Protein AF-0000000082579183 (afdb_homodimer)

Foldseek 3Di:
DKDWKWFWWWAQAPQQKIKIWIDIDIDDAAAQQKFKFQFFKAWDDPVQCCRRQNQFDLVQWDWDDDPTIIIMTGRDPVRCVVVVVRHPHIFTTGFWFKGATCHHHNNQVVRHGFIKIFGDGRNLMRMDMGGPVGIGTADPPDDRNLRNPLPALLLVLVLVVVVCVVVVFQAEEEEPLLFLSNQLNLLVCVVVVGQYAYEYADPVSQVSSVVSPHDHYAHCPDPCRLVSLLVSCLVRVGQEYEYAAQADEVLQSNLLSNQVSQQVPDPDDDCQGHPDAHEYEYAHHNDVHHYDHPCSSNRDRYDYYYDDRPVSDVVSDDVSSVVSSVVSSVQSCHSNGDDAPEEEESSVCRPSVNVVVVNNVDGPHMYMYGNVPD/DKDWKWFWWWAQAPQQKIKIWIDIDIDDAAAQQKFKFQFFKAWDDPVQCCRRQNQFDLVQWDWDDDPTIIIMTGRDPVRCVVVVVRHPHIFTTGFWFKGATCHHHNNQVVRHGFIKIFGDGRNLMRMDMDGNVGIGTADPPDDRNLRNPLPALLLVLVLVVVVCVVVVFQAEEEEPLLFLSNQLNLLVCVVVVGQYAYEYADVVSQVSSVVSPHDHYAHCPDPCRLVSLLVSCLVRVGQEYEYAAQADEVLQSNLLSNQVSQQVPDPDDDCQGHPDAHEYEYAHHNPVHHYDHPCSSNRDRYDYYYDDRPVSDVVSDDVSSVVSSVVSSVQSCHSNGDDAPEEEESSVCRPSVNVVVVNNVDGPHMYMYGNVPD

Organism: NCBI:txid68569

Sequence (748 aa):
MTFAGRELHSKIAEDGTLSLSLLDVEIGEPADDEIVVRIEATPINPSDLGLLLGPADLATLRETGGDRPGLAFTVPGARLGSVRGRVGQSMPVGNEGAGIVVAAGKDAAALEGKRVGMVGGAMYADYRRIKARDVIPLPEGATSADGASMFVNPLTALGFVETARREGHAAIVHTAAASNLGQMLQKICLADGIPLVNIVRSDEQADILRAIGATYVLNSKDADFAARLTDAVAETGATIAFDAIGGGTLGSEIVQAMERAAVRRMSAYNRYGSEVFKQLYIYGALDLSPTTLNRLAFGFQWSVSGWLLFPFLRKAGAEAADRMRRRVADELTTTFASHYTRVIGLAEALDPEVLRSYERKATGEKFLIDPTRGMTFAGRELHSKIAEDGTLSLSLLDVEIGEPADDEIVVRIEATPINPSDLGLLLGPADLATLRETGGDRPGLAFTVPGARLGSVRGRVGQSMPVGNEGAGIVVAAGKDAAALEGKRVGMVGGAMYADYRRIKARDVIPLPEGATSADGASMFVNPLTALGFVETARREGHAAIVHTAAASNLGQMLQKICLADGIPLVNIVRSDEQADILRAIGATYVLNSKDADFAARLTDAVAETGATIAFDAIGGGTLGSEIVQAMERAAVRRMSAYNRYGSEVFKQLYIYGALDLSPTTLNRLAFGFQWSVSGWLLFPFLRKAGAEAADRMRRRVADELTTTFASHYTRVIGLAEALDPEVLRSYERKATGEKFLIDPTRG

Solvent-accessible surface area (backbone atoms only — not comparable to full-atom values): 37782 Å² total; per-residue (Å²): 115,72,49,74,36,44,32,35,29,24,27,30,40,89,88,28,40,32,37,38,39,72,40,85,44,76,40,68,70,47,51,50,57,14,24,29,26,42,32,46,15,18,44,64,49,77,75,34,43,54,65,55,54,51,72,42,37,73,89,51,57,41,75,38,77,71,95,62,65,21,31,33,28,40,32,47,76,89,50,40,73,83,48,54,69,38,49,69,38,78,38,62,32,28,52,27,14,7,19,34,24,76,40,45,8,79,76,29,48,87,48,47,70,36,47,30,18,38,50,78,48,41,33,44,20,32,54,42,75,42,52,51,87,43,46,44,76,51,58,89,88,60,50,36,68,55,28,12,56,52,50,65,47,46,48,39,35,51,44,51,55,51,49,34,54,76,71,71,42,66,14,37,34,33,39,62,25,53,26,74,42,28,48,31,34,52,45,50,25,62,76,68,71,34,49,54,40,32,30,30,78,40,68,71,41,40,50,58,40,43,74,71,63,53,82,42,71,42,40,68,77,45,91,57,31,68,62,52,49,19,51,52,25,49,74,52,52,27,34,33,32,45,30,37,36,51,21,42,49,59,70,31,54,51,49,30,21,34,33,52,31,48,45,70,70,49,92,65,68,50,98,58,45,48,87,62,64,33,39,38,30,32,61,38,61,76,32,83,52,49,26,37,29,59,53,89,54,39,37,35,32,37,36,40,25,40,44,53,59,65,70,44,41,65,71,63,28,68,68,54,46,50,54,52,50,49,51,40,63,76,30,31,84,60,61,45,49,74,73,66,72,42,79,39,22,59,71,49,58,55,32,69,69,52,39,56,54,65,70,61,63,46,79,73,58,30,45,29,32,23,37,75,40,124,114,73,49,75,37,44,34,36,29,26,28,31,39,87,89,28,40,33,37,38,38,70,39,84,43,76,41,68,69,46,52,49,56,16,24,28,26,43,33,47,15,18,44,64,50,79,74,37,43,55,64,56,52,50,74,42,38,73,89,50,56,40,76,37,76,71,98,62,63,23,31,32,27,40,32,47,76,92,49,41,73,84,47,53,69,40,49,69,38,78,37,62,31,27,51,27,14,7,19,36,23,77,41,46,8,79,75,30,47,87,47,47,71,35,48,31,20,38,51,81,47,41,32,46,21,33,54,41,76,43,53,52,87,43,47,44,77,52,58,89,88,59,49,37,67,55,26,12,56,55,51,66,46,46,48,40,34,51,45,50,55,52,49,34,54,77,72,70,41,66,13,37,35,33,39,63,24,53,26,74,44,29,46,30,34,51,45,50,25,61,77,68,71,35,50,54,41,32,29,29,77,40,68,72,41,43,50,57,40,44,74,73,64,54,83,42,71,43,39,67,76,45,92,58,31,68,63,52,48,20,51,51,26,50,72,52,51,26,34,34,32,45,28,37,37,50,20,43,49,60,69,32,53,51,50,30,21,35,32,52,31,48,46,71,70,51,92,65,67,48,98,57,44,47,88,62,65,33,39,40,30,32,60,39,61,76,33,82,53,48,25,38,29,59,53,89,55,39,39,36,32,38,36,41,27,41,44,53,60,64,69,45,41,66,70,62,29,69,68,52,46,50,53,52,51,49,50,41,63,76,30,31,84,60,59,45,49,75,72,64,72,40,76,40,22,58,72,49,59,57,32,68,70,52,40,56,54,66,70,61,63,47,80,74,56,30,45,28,34,23,37,76,40,122

Nearest PDB structures (foldseek):
  3iup-assembly1_B  TM=9.825E-01  e=1.081E-58  Cupriavidus pinatubonensis JMP134
  3pi7-assembly1_A-2  TM=7.941E-01  e=6.052E-28  Mesorhizobium loti
  5env-assembly1_A  TM=7.070E-01  e=2.171E-17  Saccharomyces cerevisiae S288C
  5yat-assembly1_B  TM=7.063E-01  e=7.174E-16  Komagataella phaffii GS115
  1jqb-assembly1_D  TM=6.756E-01  e=6.222E-14  Clostridium beijerinckii

Secondary structure (DSSP, 8-state):
--EEEEEEEEEE-TTSEEEEEEEEEEE----TTEEEEEEEEEEE-HHHHHHHTTT-EEEEEEEEPSSS-EEEEE--HHHHGGGGGGBT-EEE--SEEEEEEEEE-GGGGGGTT-EEEEESS--SBSEEEEEGGGEEEPPTT--HHHHTTSSHHHHHHHHHHHHHHHTT-S-EEESSTTSHHHHHHHHHHHHHT--EEEEESSHHHHHHHHHTT-SEEEETTSTTHHHHHHHHHHHHT--EEEES--SBSHHHHHHHHHHHHHHHT-SS--TT--S--EEEEE---SS-SPEEE-GGGS-SSEEEEE--HHHHHHHH-HHHHHHHHHHHHHTTTTTT----SEEE-TTGGG-HHHHHHHHT--TT--EEE-TT--/--EEEEEEEEEE-TTSEEEEEEEEEEE----TTEEEEEEEEEEE-HHHHHHHTTT-EEEEEEEEPSSS-EEEEE--GGGGGGGGGGBT-EEE--SEEEEEEEEE-GGGGGGTT-EEEEESS--SBSEEEEEGGGEEEPPTT--HHHHTTSSHHHHHHHHHHHHHHHTT-S-EEESSTTSHHHHHHHHHHHHHT--EEEEESSHHHHHHHHHTT-SEEEETTSTTHHHHHHHHHHHHT--EEEES--SBSHHHHHHHHHHHHHHHT-SS--TT--S--EEEEE---SS-SPEEE-GGGS-SSEEEEE--HHHHHHHH-HHHHHHHHHHHHHTTTTTT----SEEE-TTGGG-HHHHHHHHT--TT--EEE-TT--

Radius of gyration: 30.26 Å; Cα contacts (8 Å, |Δi|>4): 1734; chains: 2; bounding box: 53×96×74 Å

pLDDT: mean 96.41, std 4.03, range [67.31, 99.0]

InterPro domains:
  IPR011032 GroES-like superfamily [SSF50129] (19-182)
  IPR013149 Alcohol dehydrogenase-like, C-terminal [PF00107] (181-255)
  IPR020843 Enoylreductase domain [SM00829] (16-369)
  IPR036291 NAD(P)-binding domain superfamily [SSF51735] (144-252)

Structure (mmCIF, N/CA/C/O backbone):
data_AF-0000000082579183-model_v1
#
loop_
_entity.id
_entity.type
_entity.pdbx_description
1 polymer 'NADPH:quinone reductase-like Zn-dependent oxidoreductase'
#
loop_
_atom_site.group_PDB
_atom_site.id
_atom_site.type_symbol
_atom_site.label_atom_id
_atom_site.label_alt_id
_atom_site.label_comp_id
_atom_site.label_asym_id
_atom_site.label_entity_id
_atom_site.label_seq_id
_atom_site.pdbx_PDB_ins_code
_atom_site.Cartn_x
_atom_site.Cartn_y
_atom_site.Cartn_z
_atom_site.occupancy
_atom_site.B_iso_or_equiv
_atom_site.auth_seq_id
_atom_site.auth_comp_id
_atom_site.auth_asym_id
_atom_site.auth_atom_id
_atom_site.pdbx_PDB_model_num
ATOM 1 N N . MET A 1 1 ? 14.359 48.594 8.328 1 78.69 1 MET A N 1
ATOM 2 C CA . MET A 1 1 ? 13.414 48.375 9.414 1 78.69 1 MET A CA 1
ATOM 3 C C . MET A 1 1 ? 13.445 46.938 9.883 1 78.69 1 MET A C 1
ATOM 5 O O . MET A 1 1 ? 13.57 46.031 9.062 1 78.69 1 MET A O 1
ATOM 9 N N . THR A 1 2 ? 13.594 46.688 11.156 1 91.5 2 THR A N 1
ATOM 10 C CA . THR A 1 2 ? 13.648 45.375 11.766 1 91.5 2 THR A CA 1
ATOM 11 C C . THR A 1 2 ? 12.422 45.125 12.633 1 91.5 2 THR A C 1
ATOM 13 O O . THR A 1 2 ? 11.891 46.031 13.242 1 91.5 2 THR A O 1
ATOM 16 N N . PHE A 1 3 ? 11.898 43.906 12.508 1 95.75 3 PHE A N 1
ATOM 17 C CA . PHE A 1 3 ? 10.766 43.5 13.32 1 95.75 3 PHE A CA 1
ATOM 18 C C . PHE A 1 3 ? 11.211 42.562 14.422 1 95.75 3 PHE A C 1
ATOM 20 O O . PHE A 1 3 ? 11.633 41.438 14.148 1 95.75 3 PHE A O 1
ATOM 27 N N . ALA A 1 4 ? 11.148 43.062 15.656 1 96.62 4 ALA A N 1
ATOM 28 C CA . ALA A 1 4 ? 11.508 42.25 16.812 1 96.62 4 ALA A CA 1
ATOM 29 C C . ALA A 1 4 ? 10.281 41.531 17.391 1 96.62 4 ALA A C 1
ATOM 31 O O . ALA A 1 4 ? 9.203 42.125 17.469 1 96.62 4 ALA A O 1
ATOM 32 N N . GLY A 1 5 ? 10.406 40.25 17.641 1 96.19 5 GLY A N 1
ATOM 33 C CA . GLY A 1 5 ? 9.297 39.531 18.219 1 96.19 5 GLY A CA 1
ATOM 34 C C . GLY A 1 5 ? 9.703 38.156 18.734 1 96.19 5 GLY A C 1
ATOM 35 O O . GLY A 1 5 ? 10.891 37.844 18.844 1 96.19 5 GLY A O 1
ATOM 36 N N . ARG A 1 6 ? 8.672 37.406 19.188 1 97.06 6 ARG A N 1
ATOM 37 C CA . ARG A 1 6 ? 8.859 36.094 19.766 1 97.06 6 ARG A CA 1
ATOM 38 C C . ARG A 1 6 ? 8.578 35 18.734 1 97.06 6 ARG A C 1
ATOM 40 O O . ARG A 1 6 ? 7.754 35.188 17.844 1 97.06 6 ARG A O 1
ATOM 47 N N . GLU A 1 7 ? 9.297 33.969 18.922 1 97.75 7 GLU A N 1
ATOM 48 C CA . GLU A 1 7 ? 9.07 32.75 18.156 1 97.75 7 GLU A CA 1
ATOM 49 C C . GLU A 1 7 ? 9.172 31.516 19.047 1 97.75 7 GLU A C 1
ATOM 51 O O . GLU A 1 7 ? 10.07 31.422 19.891 1 97.75 7 GLU A O 1
ATOM 56 N N . LEU A 1 8 ? 8.203 30.578 18.906 1 98.06 8 LEU A N 1
ATOM 57 C CA . LEU A 1 8 ? 8.25 29.328 19.641 1 98.06 8 LEU A CA 1
ATOM 58 C C . LEU A 1 8 ? 9.148 28.312 18.938 1 98.06 8 LEU A C 1
ATOM 60 O O . LEU A 1 8 ? 8.984 28.062 17.75 1 98.06 8 LEU A O 1
ATOM 64 N N . HIS A 1 9 ? 10.078 27.766 19.719 1 98 9 HIS A N 1
ATOM 65 C CA . HIS A 1 9 ? 11.031 26.812 19.172 1 98 9 HIS A CA 1
ATOM 66 C C . HIS A 1 9 ? 10.984 25.484 19.922 1 98 9 HIS A C 1
ATOM 68 O O . HIS A 1 9 ? 10.703 25.453 21.125 1 98 9 HIS A O 1
ATOM 74 N N . SER A 1 10 ? 11.18 24.422 19.25 1 98.31 10 SER A N 1
ATOM 75 C CA . SER A 1 10 ? 11.414 23.078 19.75 1 98.31 10 SER A CA 1
ATOM 76 C C . SER A 1 10 ? 12.844 22.625 19.5 1 98.31 10 SER A C 1
ATOM 78 O O . SER A 1 10 ? 13.336 22.703 18.375 1 98.31 10 SER A O 1
ATOM 80 N N . LYS A 1 11 ? 13.523 22.234 20.531 1 97.75 11 LYS A N 1
ATOM 81 C CA . LYS A 1 11 ? 14.914 21.781 20.406 1 97.75 11 LYS A CA 1
ATOM 82 C C . LYS A 1 11 ? 15.125 20.469 21.125 1 97.75 11 LYS A C 1
ATOM 84 O O . LYS A 1 11 ? 14.641 20.281 22.25 1 97.75 11 LYS A O 1
ATOM 89 N N . ILE A 1 12 ? 15.742 19.547 20.422 1 97.62 12 ILE A N 1
ATOM 90 C CA . ILE A 1 12 ? 16.172 18.297 21.062 1 97.62 12 ILE A CA 1
ATOM 91 C C . ILE A 1 12 ? 17.688 18.328 21.266 1 97.62 12 ILE A C 1
ATOM 93 O O . ILE A 1 12 ? 18.453 18.484 20.312 1 97.62 12 ILE A O 1
ATOM 97 N N . ALA A 1 13 ? 18.047 18.234 22.516 1 97.12 13 ALA A N 1
ATOM 98 C CA . ALA A 1 13 ? 19.469 18.234 22.859 1 97.12 13 ALA A CA 1
ATOM 99 C C . ALA A 1 13 ? 20.078 16.844 22.672 1 97.12 13 ALA A C 1
ATOM 101 O O . ALA A 1 13 ? 19.359 15.867 22.453 1 97.12 13 ALA A O 1
ATOM 102 N N . GLU A 1 14 ? 21.391 16.75 22.734 1 95.75 14 GLU A N 1
ATOM 103 C CA . GLU A 1 14 ? 22.125 15.508 22.516 1 95.75 14 GLU A CA 1
ATOM 104 C C . GLU A 1 14 ? 21.734 14.461 23.562 1 95.75 14 GLU A C 1
ATOM 106 O O . GLU A 1 14 ? 21.719 13.266 23.266 1 95.75 14 GLU A O 1
ATOM 111 N N . ASP A 1 15 ? 21.391 14.93 24.719 1 95.62 15 ASP A N 1
ATOM 112 C CA . ASP A 1 15 ? 21.078 13.992 25.797 1 95.62 15 ASP A CA 1
ATOM 113 C C . ASP A 1 15 ? 19.625 13.531 25.719 1 95.62 15 ASP A C 1
ATOM 115 O O . ASP A 1 15 ? 19.156 12.836 26.625 1 95.62 15 ASP A O 1
ATOM 119 N N . GLY A 1 16 ? 18.891 14 24.719 1 96.62 16 GLY A N 1
ATOM 120 C CA . GLY A 1 16 ? 17.516 13.547 24.5 1 96.62 16 GLY A CA 1
ATOM 121 C C . GLY A 1 16 ? 16.484 14.453 25.141 1 96.62 16 GLY A C 1
ATOM 122 O O . GLY A 1 16 ? 15.281 14.188 25.062 1 96.62 16 GLY A O 1
ATOM 123 N N . THR A 1 17 ? 16.984 15.547 25.719 1 97.44 17 THR A N 1
ATOM 124 C CA . THR A 1 17 ? 16.047 16.5 26.297 1 97.44 17 THR A CA 1
ATOM 125 C C . THR A 1 17 ? 15.406 17.359 25.203 1 97.44 17 THR A C 1
ATOM 127 O O . THR A 1 17 ? 16.109 18.016 24.438 1 97.44 17 THR A O 1
ATOM 130 N N . LEU A 1 18 ? 14.117 17.281 25.094 1 98.19 18 LEU A N 1
ATOM 131 C CA . LEU A 1 18 ? 13.375 18.203 24.25 1 98.19 18 LEU A CA 1
ATOM 132 C C . LEU A 1 18 ? 12.945 19.438 25.031 1 98.19 18 LEU A C 1
ATOM 134 O O . LEU A 1 18 ? 12.375 19.328 26.109 1 98.19 18 LEU A O 1
ATOM 138 N N . SER A 1 19 ? 13.242 20.594 24.516 1 97.44 19 SER A N 1
ATOM 139 C CA . SER A 1 19 ? 12.859 21.828 25.172 1 97.44 19 SER A CA 1
ATOM 140 C C . SER A 1 19 ? 12 22.703 24.266 1 97.44 19 SER A C 1
ATOM 142 O O . SER A 1 19 ? 12.258 22.781 23.062 1 97.44 19 SER A O 1
ATOM 144 N N . LEU A 1 20 ? 10.969 23.219 24.797 1 98.19 20 LEU A N 1
ATOM 145 C CA . LEU A 1 20 ? 10.148 24.25 24.156 1 98.19 20 LEU A CA 1
ATOM 146 C C . LEU A 1 20 ? 10.391 25.609 24.812 1 98.19 20 LEU A C 1
ATOM 148 O O . LEU A 1 20 ? 10.375 25.734 26.031 1 98.19 20 LEU A O 1
ATOM 152 N N . SER A 1 21 ? 10.656 26.578 24 1 96.75 21 SER A N 1
ATOM 153 C CA . SER A 1 21 ? 10.922 27.906 24.547 1 96.75 21 SER A CA 1
ATOM 154 C C . SER A 1 21 ? 10.5 29 23.562 1 96.75 21 SER A C 1
ATOM 156 O O . SER A 1 21 ? 10.391 28.75 22.359 1 96.75 21 SER A O 1
ATOM 158 N N . LEU A 1 22 ? 10.188 30.141 24.078 1 96.38 22 LEU A N 1
ATOM 159 C CA . LEU A 1 22 ? 9.992 31.359 23.281 1 96.38 22 LEU A CA 1
ATOM 160 C C . LEU A 1 22 ? 11.305 32.125 23.141 1 96.38 22 LEU A C 1
ATOM 162 O O . LEU A 1 22 ? 11.906 32.531 24.141 1 96.38 22 LEU A O 1
ATOM 166 N N . LEU A 1 23 ? 11.703 32.312 21.891 1 96.19 23 LEU A N 1
ATOM 167 C CA . LEU A 1 23 ? 12.93 33.062 21.625 1 96.19 23 LEU A CA 1
ATOM 168 C C . LEU A 1 23 ? 12.617 34.438 21.078 1 96.19 23 LEU A C 1
ATOM 170 O O . LEU A 1 23 ? 11.641 34.625 20.359 1 96.19 23 LEU A O 1
ATOM 174 N N . ASP A 1 24 ? 13.5 35.375 21.5 1 96.25 24 ASP A N 1
ATOM 175 C CA . ASP A 1 24 ? 13.469 36.688 20.828 1 96.25 24 ASP A CA 1
ATOM 176 C C . ASP A 1 24 ? 14.195 36.625 19.484 1 96.25 24 ASP A C 1
ATOM 178 O O . ASP A 1 24 ? 15.336 36.188 19.406 1 96.25 24 ASP A O 1
ATOM 182 N N . VAL A 1 25 ? 13.445 37.094 18.531 1 96.62 25 VAL A N 1
ATOM 183 C CA . VAL A 1 25 ? 14.039 37.062 17.188 1 96.62 25 VAL A CA 1
ATOM 184 C C . VAL A 1 25 ? 13.867 38.406 16.531 1 96.62 25 VAL A C 1
ATOM 186 O O . VAL A 1 25 ? 13.023 39.219 16.938 1 96.62 25 VAL A O 1
ATOM 189 N N . GLU A 1 26 ? 14.797 38.656 15.547 1 97.12 26 GLU A N 1
ATOM 190 C CA . GLU A 1 26 ? 14.719 39.844 14.695 1 97.12 26 GLU A CA 1
ATOM 191 C C . GLU A 1 26 ? 14.547 39.438 13.227 1 97.12 26 GLU A C 1
ATOM 193 O O . GLU A 1 26 ? 15.32 38.656 12.703 1 97.12 26 GLU A O 1
ATOM 198 N N . ILE A 1 27 ? 13.523 40.031 12.68 1 96.5 27 ILE A N 1
ATOM 199 C CA . ILE A 1 27 ? 13.234 39.781 11.273 1 96.5 27 ILE A CA 1
ATOM 200 C C . ILE A 1 27 ? 13.562 41.031 10.453 1 96.5 27 ILE A C 1
ATOM 202 O O . ILE A 1 27 ? 13.078 42.125 10.742 1 96.5 27 ILE A O 1
ATOM 206 N N . GLY A 1 28 ? 14.391 40.812 9.43 1 95.31 28 GLY A N 1
ATOM 207 C CA . GLY A 1 28 ? 14.789 41.938 8.586 1 95.31 28 GLY A CA 1
ATOM 208 C C . GLY A 1 28 ? 13.766 42.25 7.52 1 95.31 28 GLY A C 1
ATOM 209 O O . GLY A 1 28 ? 12.68 41.688 7.484 1 95.31 28 GLY A O 1
ATOM 210 N N . GLU A 1 29 ? 14.117 43.219 6.723 1 95.81 29 GLU A N 1
ATOM 211 C CA . GLU A 1 29 ? 13.242 43.656 5.633 1 95.81 29 GLU A CA 1
ATOM 212 C C . GLU A 1 29 ? 13.031 42.5 4.629 1 95.81 29 GLU A C 1
ATOM 214 O O . GLU A 1 29 ? 13.945 41.719 4.363 1 95.81 29 GLU A O 1
ATOM 219 N N . PRO A 1 30 ? 11.797 42.5 4.09 1 97.88 30 PRO A N 1
ATOM 220 C CA . PRO A 1 30 ? 11.547 41.438 3.1 1 97.88 30 PRO A CA 1
ATOM 221 C C . PRO A 1 30 ? 12.289 41.688 1.786 1 97.88 30 PRO A C 1
ATOM 223 O O . PRO A 1 30 ? 12.484 42.812 1.384 1 97.88 30 PRO A O 1
ATOM 226 N N . ALA A 1 31 ? 12.68 40.594 1.129 1 98.06 31 ALA A N 1
ATOM 227 C CA . ALA A 1 31 ? 13.172 40.656 -0.242 1 98.06 31 ALA A CA 1
ATOM 228 C C . ALA A 1 31 ? 12.062 41.062 -1.207 1 98.06 31 ALA A C 1
ATOM 230 O O . ALA A 1 31 ? 10.922 41.25 -0.796 1 98.06 31 ALA A O 1
ATOM 231 N N . ASP A 1 32 ? 12.43 41.188 -2.488 1 98.31 32 ASP A N 1
ATOM 232 C CA . ASP A 1 32 ? 11.516 41.719 -3.5 1 98.31 32 ASP A CA 1
ATOM 233 C C . ASP A 1 32 ? 10.234 40.906 -3.562 1 98.31 32 ASP A C 1
ATOM 235 O O . ASP A 1 32 ? 9.141 41.438 -3.748 1 98.31 32 ASP A O 1
ATOM 239 N N . ASP A 1 33 ? 10.312 39.625 -3.396 1 98.38 33 ASP A N 1
ATOM 240 C CA . ASP A 1 33 ? 9.164 38.75 -3.559 1 98.38 33 ASP A CA 1
ATOM 241 C C . ASP A 1 33 ? 8.672 38.219 -2.207 1 98.38 33 ASP A C 1
ATOM 243 O O . ASP A 1 33 ? 7.977 37.219 -2.139 1 98.38 33 ASP A O 1
ATOM 247 N N . GLU A 1 34 ? 9.055 38.906 -1.111 1 98.62 34 GLU A N 1
ATOM 248 C CA . GLU A 1 34 ? 8.688 38.469 0.24 1 98.62 34 GLU A CA 1
ATOM 249 C C . GLU A 1 34 ? 7.824 39.531 0.922 1 98.62 34 GLU A C 1
ATOM 251 O O . GLU A 1 34 ? 7.73 40.688 0.447 1 98.62 34 GLU A O 1
ATOM 256 N N . ILE A 1 35 ? 7.18 39.156 1.982 1 98.69 35 ILE A N 1
ATOM 257 C CA . ILE A 1 35 ? 6.418 40.031 2.867 1 98.69 35 ILE A CA 1
ATOM 258 C C . ILE A 1 35 ? 6.73 39.688 4.324 1 98.69 35 ILE A C 1
ATOM 260 O O . ILE A 1 35 ? 7.266 38.625 4.613 1 98.69 35 ILE A O 1
ATOM 264 N N . VAL A 1 36 ? 6.488 40.625 5.207 1 98.75 36 VAL A N 1
ATOM 265 C CA . VAL A 1 36 ? 6.488 40.375 6.648 1 98.75 36 VAL A CA 1
ATOM 266 C C . VAL A 1 36 ? 5.066 40.531 7.195 1 98.75 36 VAL A C 1
ATOM 268 O O . VAL A 1 36 ? 4.395 41.531 6.949 1 98.75 36 VAL A O 1
ATOM 271 N N . VAL A 1 37 ? 4.641 39.531 7.852 1 98.81 37 VAL A N 1
ATOM 272 C CA . VAL A 1 37 ? 3.287 39.5 8.391 1 98.81 37 VAL A CA 1
ATOM 273 C C . VAL A 1 37 ? 3.338 39.562 9.922 1 98.81 37 VAL A C 1
ATOM 275 O O . VAL A 1 37 ? 4.117 38.844 10.547 1 98.81 37 VAL A O 1
ATOM 278 N N . ARG A 1 38 ? 2.631 40.5 10.531 1 98.62 38 ARG A N 1
ATOM 279 C CA . ARG A 1 38 ? 2.314 40.375 11.953 1 98.62 38 ARG A CA 1
ATOM 280 C C . ARG A 1 38 ? 1.233 39.344 12.195 1 98.62 38 ARG A C 1
ATOM 282 O O . ARG A 1 38 ? 0.072 39.531 11.836 1 98.62 38 ARG A O 1
ATOM 289 N N . ILE A 1 39 ? 1.628 38.219 12.781 1 98.81 39 ILE A N 1
ATOM 290 C CA . ILE A 1 39 ? 0.716 37.094 12.953 1 98.81 39 ILE A CA 1
ATOM 291 C C . ILE A 1 39 ? -0.336 37.438 14.008 1 98.81 39 ILE A C 1
ATOM 293 O O . ILE A 1 39 ? -0.004 37.938 15.094 1 98.81 39 ILE A O 1
ATOM 297 N N . GLU A 1 40 ? -1.559 37.188 13.633 1 98.75 40 GLU A N 1
ATOM 298 C CA . GLU A 1 40 ? -2.67 37.469 14.539 1 98.75 40 GLU A CA 1
ATOM 299 C C . GLU A 1 40 ? -3.363 36.156 14.969 1 98.75 40 GLU A C 1
ATOM 301 O O . GLU A 1 40 ? -4.074 36.156 15.977 1 98.75 40 GLU A O 1
ATOM 306 N N . ALA A 1 41 ? -3.172 35.156 14.211 1 98.75 41 ALA A N 1
ATOM 307 C CA . ALA A 1 41 ? -3.852 33.875 14.477 1 98.75 41 ALA A CA 1
ATOM 308 C C . ALA A 1 41 ? -3.109 32.719 13.836 1 98.75 41 ALA A C 1
ATOM 310 O O . ALA A 1 41 ? -2.748 32.781 12.656 1 98.75 41 ALA A O 1
ATOM 311 N N . THR A 1 42 ? -2.836 31.672 14.547 1 98.75 42 THR A N 1
ATOM 312 C CA . THR A 1 42 ? -2.238 30.438 14.047 1 98.75 42 THR A CA 1
ATOM 313 C C . THR A 1 42 ? -2.771 29.234 14.812 1 98.75 42 THR A C 1
ATOM 315 O O . THR A 1 42 ? -2.801 29.234 16.047 1 98.75 42 THR A O 1
ATOM 318 N N . PRO A 1 43 ? -3.254 28.219 14.078 1 98.31 43 PRO A N 1
ATOM 319 C CA . PRO A 1 43 ? -3.852 27.047 14.727 1 98.31 43 PRO A CA 1
ATOM 320 C C . PRO A 1 43 ? -2.807 26.078 15.258 1 98.31 43 PRO A C 1
ATOM 322 O O . PRO A 1 43 ? -1.633 26.156 14.891 1 98.31 43 PRO A O 1
ATOM 325 N N . ILE A 1 44 ? -3.209 25.25 16.188 1 97.25 44 ILE A N 1
ATOM 326 C CA . ILE A 1 44 ? -2.438 24.062 16.516 1 97.25 44 ILE A CA 1
ATOM 327 C C . ILE A 1 44 ? -3.068 22.828 15.867 1 97.25 44 ILE A C 1
ATOM 329 O O . ILE A 1 44 ? -4.109 22.344 16.312 1 97.25 44 ILE A O 1
ATOM 333 N N . ASN A 1 45 ? -2.479 22.391 14.766 1 94.19 45 ASN A N 1
ATOM 334 C CA . ASN A 1 45 ? -2.898 21.156 14.102 1 94.19 45 ASN A CA 1
ATOM 335 C C . ASN A 1 45 ? -2.182 19.938 14.664 1 94.19 45 ASN A C 1
ATOM 337 O O . ASN A 1 45 ? -1.076 20.062 15.195 1 94.19 45 ASN A O 1
ATOM 341 N N . PRO A 1 46 ? -2.811 18.781 14.492 1 91.5 46 PRO A N 1
ATOM 342 C CA . PRO A 1 46 ? -2.09 17.562 14.875 1 91.5 46 PRO A CA 1
ATOM 343 C C . PRO A 1 46 ? -0.714 17.453 14.219 1 91.5 46 PRO A C 1
ATOM 345 O O . PRO A 1 46 ? 0.243 17.016 14.852 1 91.5 46 PRO A O 1
ATOM 348 N N . SER A 1 47 ? -0.557 17.922 13 1 92.44 47 SER A N 1
ATOM 349 C CA . SER A 1 47 ? 0.715 17.875 12.289 1 92.44 47 SER A CA 1
ATOM 350 C C . SER A 1 47 ? 1.749 18.781 12.945 1 92.44 47 SER A C 1
ATOM 352 O O . SER A 1 47 ? 2.953 18.547 12.828 1 92.44 47 SER A O 1
ATOM 354 N N . ASP A 1 48 ? 1.358 19.844 13.625 1 96.38 48 ASP A N 1
ATOM 355 C CA . ASP A 1 48 ? 2.271 20.734 14.336 1 96.38 48 ASP A CA 1
ATOM 356 C C . ASP A 1 48 ? 2.928 20.016 15.516 1 96.38 48 ASP A C 1
ATOM 358 O O . ASP A 1 48 ? 4.082 20.297 15.844 1 96.38 48 ASP A O 1
ATOM 362 N N . LEU A 1 49 ? 2.174 19.141 16.109 1 94.94 49 LEU A N 1
ATOM 363 C CA . LEU A 1 49 ? 2.645 18.438 17.297 1 94.94 49 LEU A CA 1
ATOM 364 C C . LEU A 1 49 ? 3.812 17.516 16.953 1 94.94 49 LEU A C 1
ATOM 366 O O . LEU A 1 49 ? 4.656 17.234 17.812 1 94.94 49 LEU A O 1
ATOM 370 N N . GLY A 1 50 ? 3.838 17.078 15.703 1 92.06 50 GLY A N 1
ATOM 371 C CA . GLY A 1 50 ? 4.941 16.234 15.266 1 92.06 50 GLY A CA 1
ATOM 372 C C . GLY A 1 50 ? 6.293 16.906 15.398 1 92.06 50 GLY A C 1
ATOM 373 O O . GLY A 1 50 ? 7.293 16.25 15.695 1 92.06 50 GLY A O 1
ATOM 374 N N . LEU A 1 51 ? 6.332 18.172 15.18 1 94.88 51 LEU A N 1
ATOM 375 C CA . LEU A 1 51 ? 7.574 18.906 15.367 1 94.88 51 LEU A CA 1
ATOM 376 C C . LEU A 1 51 ? 7.668 19.469 16.781 1 94.88 51 LEU A C 1
ATOM 378 O O . LEU A 1 51 ? 8.734 19.438 17.391 1 94.88 51 LEU A O 1
ATOM 382 N N . LEU A 1 52 ? 6.59 19.922 17.312 1 97.06 52 LEU A N 1
ATOM 383 C CA . LEU A 1 52 ? 6.547 20.578 18.609 1 97.06 52 LEU A CA 1
ATOM 384 C C . LEU A 1 52 ? 7.008 19.625 19.719 1 97.06 52 LEU A C 1
ATOM 386 O O . LEU A 1 52 ? 7.895 19.969 20.5 1 97.06 52 LEU A O 1
ATOM 390 N N . LEU A 1 53 ? 6.477 18.422 19.703 1 96.06 53 LEU A N 1
ATOM 391 C CA . LEU A 1 53 ? 6.715 17.484 20.797 1 96.06 53 LEU A CA 1
ATOM 392 C C . LEU A 1 53 ? 7.555 16.297 20.312 1 96.06 53 LEU A C 1
ATOM 394 O O . LEU A 1 53 ? 8.219 15.641 21.109 1 96.06 53 LEU A O 1
ATOM 398 N N . GLY A 1 54 ? 7.551 16.031 18.984 1 90.69 54 GLY A N 1
ATOM 399 C CA . GLY A 1 54 ? 8.227 14.844 18.484 1 90.69 54 GLY A CA 1
ATOM 400 C C . GLY A 1 54 ? 7.844 13.578 19.234 1 90.69 54 GLY A C 1
ATOM 401 O O . GLY A 1 54 ? 6.676 13.383 19.578 1 90.69 54 GLY A O 1
ATOM 402 N N . PRO A 1 55 ? 8.906 12.703 19.422 1 91.88 55 PRO A N 1
ATOM 403 C CA . PRO A 1 55 ? 8.617 11.453 20.125 1 91.88 55 PRO A CA 1
ATOM 404 C C . PRO A 1 55 ? 8.836 11.555 21.625 1 91.88 55 PRO A C 1
ATOM 406 O O . PRO A 1 55 ? 9.242 10.57 22.266 1 91.88 55 PRO A O 1
ATOM 409 N N . ALA A 1 56 ? 8.633 12.727 22.188 1 95.38 56 ALA A N 1
ATOM 410 C CA . ALA A 1 56 ? 8.875 12.953 23.609 1 95.38 56 ALA A CA 1
ATOM 411 C C . ALA A 1 56 ? 7.859 12.195 24.469 1 95.38 56 ALA A C 1
ATOM 413 O O . ALA A 1 56 ? 6.746 11.922 24.016 1 95.38 56 ALA A O 1
ATOM 414 N N . ASP A 1 57 ? 8.359 11.852 25.688 1 95.81 57 ASP A N 1
ATOM 415 C CA . ASP A 1 57 ? 7.488 11.266 26.688 1 95.81 57 ASP A CA 1
ATOM 416 C C . ASP A 1 57 ? 6.789 12.359 27.5 1 95.81 57 ASP A C 1
ATOM 418 O O . ASP A 1 57 ? 7.406 12.984 28.375 1 95.81 57 ASP A O 1
ATOM 422 N N . LEU A 1 58 ? 5.52 12.492 27.328 1 94.62 58 LEU A N 1
ATOM 423 C CA . LEU A 1 58 ? 4.754 13.578 27.922 1 94.62 58 LEU A CA 1
ATOM 424 C C . LEU A 1 58 ? 4.734 13.461 29.453 1 94.62 58 LEU A C 1
ATOM 426 O O . LEU A 1 58 ? 4.5 14.445 30.156 1 94.62 58 LEU A O 1
ATOM 430 N N . ALA A 1 59 ? 4.949 12.25 29.891 1 95.62 59 ALA A N 1
ATOM 431 C CA . ALA A 1 59 ? 4.945 12.016 31.344 1 95.62 59 ALA A CA 1
ATOM 432 C C . ALA A 1 59 ? 6.129 12.719 32 1 95.62 59 ALA A C 1
ATOM 434 O O . ALA A 1 59 ? 6.145 12.891 33.219 1 95.62 59 ALA A O 1
ATOM 435 N N . THR A 1 60 ? 7.07 13.109 31.219 1 97.38 60 THR A N 1
ATOM 436 C CA . THR A 1 60 ? 8.289 13.695 31.766 1 97.38 60 THR A CA 1
ATOM 437 C C . THR A 1 60 ? 8.227 15.219 31.703 1 97.38 60 THR A C 1
ATOM 439 O O . THR A 1 60 ? 9.211 15.898 32.031 1 97.38 60 THR A O 1
ATOM 442 N N . LEU A 1 61 ? 7.133 15.766 31.328 1 97.44 61 LEU A N 1
ATOM 443 C CA . LEU A 1 61 ? 6.957 17.203 31.188 1 97.44 61 LEU A CA 1
ATOM 444 C C . LEU A 1 61 ? 7.352 17.938 32.469 1 97.44 61 LEU A C 1
ATOM 446 O O . LEU A 1 61 ? 6.926 17.547 33.562 1 97.44 61 LEU A O 1
ATOM 450 N N . ARG A 1 62 ? 8.203 18.875 32.312 1 95.81 62 ARG A N 1
ATOM 451 C CA . ARG A 1 62 ? 8.555 19.766 33.438 1 95.81 62 ARG A CA 1
ATOM 452 C C . ARG A 1 62 ? 8.758 21.188 32.969 1 95.81 62 ARG A C 1
ATOM 454 O O . ARG A 1 62 ? 9.164 21.422 31.812 1 95.81 62 ARG A O 1
ATOM 461 N N . GLU A 1 63 ? 8.492 22.125 33.75 1 95.12 63 GLU A N 1
ATOM 462 C CA . GLU A 1 63 ? 8.75 23.531 33.469 1 95.12 63 GLU A CA 1
ATOM 463 C C . GLU A 1 63 ? 10.227 23.875 33.656 1 95.12 63 GLU A C 1
ATOM 465 O O . GLU A 1 63 ? 10.883 23.359 34.562 1 95.12 63 GLU A O 1
ATOM 470 N N . THR A 1 64 ? 10.609 24.547 32.656 1 90.5 64 THR A N 1
ATOM 471 C CA . THR A 1 64 ? 12 24.984 32.781 1 90.5 64 THR A CA 1
ATOM 472 C C . THR A 1 64 ? 12.07 26.375 33.406 1 90.5 64 THR A C 1
ATOM 474 O O . THR A 1 64 ? 11.172 27.203 33.219 1 90.5 64 THR A O 1
ATOM 477 N N . GLY A 1 65 ? 12.836 26.562 34.406 1 75.25 65 GLY A N 1
ATOM 478 C CA . GLY A 1 65 ? 12.977 27.812 35.125 1 75.25 65 GLY A CA 1
ATOM 479 C C . GLY A 1 65 ? 13.758 28.859 34.375 1 75.25 65 GLY A C 1
ATOM 480 O O . GLY A 1 65 ? 14.078 28.672 33.188 1 75.25 65 GLY A O 1
ATOM 481 N N . GLY A 1 66 ? 13.797 30.047 34.875 1 73.44 66 GLY A N 1
ATOM 482 C CA . GLY A 1 66 ? 14.531 31.172 34.281 1 73.44 66 GLY A CA 1
ATOM 483 C C . GLY A 1 66 ? 13.641 32.344 33.906 1 73.44 66 GLY A C 1
ATOM 484 O O . GLY A 1 66 ? 12.477 32.406 34.312 1 73.44 66 GLY A O 1
ATOM 485 N N . ASP A 1 67 ? 14.227 33.281 33.25 1 68.06 67 ASP A N 1
ATOM 486 C CA . ASP A 1 67 ? 13.555 34.531 32.906 1 68.06 67 ASP A CA 1
ATOM 487 C C . ASP A 1 67 ? 12.422 34.281 31.906 1 68.06 67 ASP A C 1
ATOM 489 O O . ASP A 1 67 ? 11.43 35 31.906 1 68.06 67 ASP A O 1
ATOM 493 N N . ARG A 1 68 ? 12.633 33.219 31.047 1 78.88 68 ARG A N 1
ATOM 494 C CA . ARG A 1 68 ? 11.555 32.844 30.125 1 78.88 68 ARG A CA 1
ATOM 495 C C . ARG A 1 68 ? 11.141 31.391 30.312 1 78.88 68 ARG A C 1
ATOM 497 O O . ARG A 1 68 ? 11.836 30.484 29.859 1 78.88 68 ARG A O 1
ATOM 504 N N . PRO A 1 69 ? 10.047 31.328 30.953 1 80.56 69 PRO A N 1
ATOM 505 C CA . PRO A 1 69 ? 9.586 29.969 31.219 1 80.56 69 PRO A CA 1
ATOM 506 C C . PRO A 1 69 ? 9.383 29.156 29.953 1 80.56 69 PRO A C 1
ATOM 508 O O . PRO A 1 69 ? 9.016 29.703 28.906 1 80.56 69 PRO A O 1
ATOM 511 N N . GLY A 1 70 ? 9.953 27.984 29.953 1 94.31 70 GLY A N 1
ATOM 512 C CA . GLY A 1 70 ? 9.758 26.984 28.906 1 94.31 70 GLY A CA 1
ATOM 513 C C . GLY A 1 70 ? 9.383 25.625 29.453 1 94.31 70 GLY A C 1
ATOM 514 O O . GLY A 1 70 ? 8.945 25.5 30.594 1 94.31 70 GLY A O 1
ATOM 515 N N . LEU A 1 71 ? 9.219 24.703 28.578 1 97.75 71 LEU A N 1
ATOM 516 C CA . LEU A 1 71 ? 8.922 23.328 28.953 1 97.75 71 LEU A CA 1
ATOM 517 C C . LEU A 1 71 ? 10.016 22.391 28.469 1 97.75 71 LEU A C 1
ATOM 519 O O . LEU A 1 71 ? 10.711 22.672 27.484 1 97.75 71 LEU A O 1
ATOM 523 N N . ALA A 1 72 ? 10.148 21.312 29.219 1 97.38 72 ALA A N 1
ATOM 524 C CA . ALA A 1 72 ? 11.109 20.281 28.828 1 97.38 72 ALA A CA 1
ATOM 525 C C . ALA A 1 72 ? 10.5 18.891 28.969 1 97.38 72 ALA A C 1
ATOM 527 O O . ALA A 1 72 ? 9.609 18.672 29.797 1 97.38 72 ALA A O 1
ATOM 528 N N . PHE A 1 73 ? 10.93 17.984 28.141 1 97.62 73 PHE A N 1
ATOM 529 C CA . PHE A 1 73 ? 10.539 16.594 28.062 1 97.62 73 PHE A CA 1
ATOM 530 C C . PHE A 1 73 ? 11.758 15.695 27.844 1 97.62 73 PHE A C 1
ATOM 532 O O . PHE A 1 73 ? 12.828 16.188 27.484 1 97.62 73 PHE A O 1
ATOM 539 N N . THR A 1 74 ? 11.531 14.469 28.062 1 97.62 74 THR A N 1
ATOM 540 C CA . THR A 1 74 ? 12.555 13.492 27.703 1 97.62 74 THR A CA 1
ATOM 541 C C . THR A 1 74 ? 12.141 12.695 26.469 1 97.62 74 THR A C 1
ATOM 543 O O . THR A 1 74 ? 11 12.227 26.391 1 97.62 74 THR A O 1
ATOM 546 N N . VAL A 1 75 ? 13.016 12.625 25.484 1 96.75 75 VAL A N 1
ATOM 547 C CA . VAL A 1 75 ? 12.867 11.672 24.391 1 96.75 75 VAL A CA 1
ATOM 548 C C . VAL A 1 75 ? 13.523 10.344 24.766 1 96.75 75 VAL A C 1
ATOM 550 O O . VAL A 1 75 ? 14.742 10.281 24.953 1 96.75 75 VAL A O 1
ATOM 553 N N . PRO A 1 76 ? 12.711 9.336 24.891 1 94.44 76 PRO A N 1
ATOM 554 C CA . PRO A 1 76 ? 13.312 8.047 25.219 1 94.44 76 PRO A CA 1
ATOM 555 C C . PRO A 1 76 ? 14.406 7.625 24.234 1 94.44 76 PRO A C 1
ATOM 557 O O . PRO A 1 76 ? 14.273 7.859 23.031 1 94.44 76 PRO A O 1
ATOM 560 N N . GLY A 1 77 ? 15.422 6.988 24.766 1 92.06 77 GLY A N 1
ATOM 561 C CA . GLY A 1 77 ? 16.562 6.566 23.969 1 92.06 77 GLY A CA 1
ATOM 562 C C . GLY A 1 77 ? 16.172 5.777 22.734 1 92.06 77 GLY A C 1
ATOM 563 O O . GLY A 1 77 ? 16.703 6.004 21.641 1 92.06 77 GLY A O 1
ATOM 564 N N . ALA A 1 78 ? 15.234 4.934 22.891 1 86.44 78 ALA A N 1
ATOM 565 C CA . ALA A 1 78 ? 14.797 4.035 21.828 1 86.44 78 ALA A CA 1
ATOM 566 C C . ALA A 1 78 ? 14.141 4.812 20.688 1 86.44 78 ALA A C 1
ATOM 568 O O . ALA A 1 78 ? 14.023 4.305 19.562 1 86.44 78 ALA A O 1
ATOM 569 N N . ARG A 1 79 ? 13.734 6.094 20.938 1 88.38 79 ARG A N 1
ATOM 570 C CA . ARG A 1 79 ? 13 6.879 19.938 1 88.38 79 ARG A CA 1
ATOM 571 C C . ARG A 1 79 ? 13.883 7.988 19.375 1 88.38 79 ARG A C 1
ATOM 573 O O . ARG A 1 79 ? 13.469 8.695 18.453 1 88.38 79 ARG A O 1
ATOM 580 N N . LEU A 1 80 ? 15.094 8.094 19.875 1 90.94 80 LEU A N 1
ATOM 581 C CA . LEU A 1 80 ? 15.969 9.188 19.484 1 90.94 80 LEU A CA 1
ATOM 582 C C . LEU A 1 80 ? 16.406 9.031 18.031 1 90.94 80 LEU A C 1
ATOM 584 O O . LEU A 1 80 ? 16.641 10.023 17.344 1 90.94 80 LEU A O 1
ATOM 588 N N . GLY A 1 81 ? 16.469 7.797 17.578 1 85.56 81 GLY A N 1
ATOM 589 C CA . GLY A 1 81 ? 16.891 7.531 16.203 1 85.56 81 GLY A CA 1
ATOM 590 C C . GLY A 1 81 ? 16.016 8.219 15.164 1 85.56 81 GLY A C 1
ATOM 591 O O . GLY A 1 81 ? 16.516 8.711 14.156 1 85.56 81 GLY A O 1
ATOM 592 N N . SER A 1 82 ? 14.742 8.359 15.438 1 85.94 82 SER A N 1
ATOM 593 C CA . SER A 1 82 ? 13.781 8.891 14.477 1 85.94 82 SER A CA 1
ATOM 594 C C . SER A 1 82 ? 13.93 10.398 14.336 1 85.94 82 SER A C 1
ATOM 596 O O . SER A 1 82 ? 13.422 10.992 13.375 1 85.94 82 SER A O 1
ATOM 598 N N . VAL A 1 83 ? 14.609 11 15.312 1 92.62 83 VAL A N 1
ATOM 599 C CA . VAL A 1 83 ? 14.734 12.453 15.258 1 92.62 83 VAL A CA 1
ATOM 600 C C . VAL A 1 83 ? 16.203 12.852 15.289 1 92.62 83 VAL A C 1
ATOM 602 O O . VAL A 1 83 ? 16.547 13.977 15.664 1 92.62 83 VAL A O 1
ATOM 605 N N . ARG A 1 84 ? 17.078 11.961 14.945 1 90.12 84 ARG A N 1
ATOM 606 C CA . ARG A 1 84 ? 18.516 12.219 15 1 90.12 84 ARG A CA 1
ATOM 607 C C . ARG A 1 84 ? 18.891 13.43 14.148 1 90.12 84 ARG A C 1
ATOM 609 O O . ARG A 1 84 ? 19.797 14.188 14.5 1 90.12 84 ARG A O 1
ATOM 616 N N . GLY A 1 85 ? 18.172 13.609 13.133 1 92.44 85 G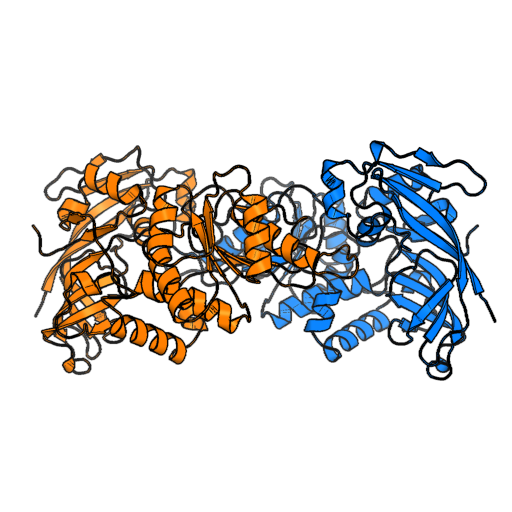LY A N 1
ATOM 617 C CA . GLY A 1 85 ? 18.5 14.648 12.18 1 92.44 85 GLY A CA 1
ATOM 618 C C . GLY A 1 85 ? 18.266 16.047 12.719 1 92.44 85 GLY A C 1
ATOM 619 O O . GLY A 1 85 ? 18.75 17.031 12.156 1 92.44 85 GLY A O 1
ATOM 620 N N . ARG A 1 86 ? 17.547 16.141 13.812 1 95.56 86 ARG A N 1
ATOM 621 C CA . ARG A 1 86 ? 17.297 17.484 14.305 1 95.56 86 ARG A CA 1
ATOM 622 C C . ARG A 1 86 ? 17.922 17.688 15.68 1 95.56 86 ARG A C 1
ATOM 624 O O . ARG A 1 86 ? 17.703 18.734 16.312 1 95.56 86 ARG A O 1
ATOM 631 N N . VAL A 1 87 ? 18.672 16.703 16.141 1 95.75 87 VAL A N 1
ATOM 632 C CA . VAL A 1 87 ? 19.359 16.859 17.422 1 95.75 87 VAL A CA 1
ATOM 633 C C . VAL A 1 87 ? 20.297 18.047 17.375 1 95.75 87 VAL A C 1
ATOM 635 O O . VAL A 1 87 ? 21.062 18.188 16.406 1 95.75 87 VAL A O 1
ATOM 638 N N . GLY A 1 88 ? 20.172 18.828 18.312 1 96.56 88 GLY A N 1
ATOM 639 C CA . GLY A 1 88 ? 21.016 20.016 18.391 1 96.56 88 GLY A CA 1
ATOM 640 C C . GLY A 1 88 ? 20.438 21.219 17.656 1 96.56 88 GLY A C 1
ATOM 641 O O . GLY A 1 88 ? 20.969 22.328 17.766 1 96.56 88 GLY A O 1
ATOM 642 N N . GLN A 1 89 ? 19.359 21.016 17 1 96.75 89 GLN A N 1
ATOM 643 C CA . GLN A 1 89 ? 18.781 22.094 16.203 1 96.75 89 GLN A CA 1
ATOM 644 C C . GLN A 1 89 ? 17.578 22.703 16.906 1 96.75 89 GLN A C 1
ATOM 646 O O . GLN A 1 89 ? 16.703 21.984 17.391 1 96.75 89 GLN A O 1
ATOM 651 N N . SER A 1 90 ? 17.609 24.016 17.062 1 97.38 90 SER A N 1
ATOM 652 C CA . SER A 1 90 ? 16.422 24.75 17.5 1 97.38 90 SER A CA 1
ATOM 653 C C . SER A 1 90 ? 15.516 25.078 16.312 1 97.38 90 SER A C 1
ATOM 655 O O . SER A 1 90 ? 15.898 25.812 15.406 1 97.38 90 SER A O 1
ATOM 657 N N . MET A 1 91 ? 14.312 24.516 16.344 1 97.5 91 MET A N 1
ATOM 658 C CA . MET A 1 91 ? 13.453 24.625 15.172 1 97.5 91 MET A CA 1
ATOM 659 C C . MET A 1 91 ? 12.18 25.406 15.508 1 97.5 91 MET A C 1
ATOM 661 O O . MET A 1 91 ? 11.516 25.109 16.5 1 97.5 91 MET A O 1
ATOM 665 N N . PRO A 1 92 ? 11.836 26.438 14.672 1 97.88 92 PRO A N 1
ATOM 666 C CA . PRO A 1 92 ? 10.547 27.094 14.859 1 97.88 92 PRO A CA 1
ATOM 667 C C . PRO A 1 92 ? 9.367 26.219 14.469 1 97.88 92 PRO A C 1
ATOM 669 O O . PRO A 1 92 ? 9.492 25.359 13.594 1 97.88 92 PRO A O 1
ATOM 672 N N . VAL A 1 93 ? 8.211 26.438 15.117 1 97.75 93 VAL A N 1
ATOM 673 C CA . VAL A 1 93 ? 7.082 25.516 14.977 1 97.75 93 VAL A CA 1
ATOM 674 C C . VAL A 1 93 ? 5.863 26.281 14.445 1 97.75 93 VAL A C 1
ATOM 676 O O . VAL A 1 93 ? 5.805 27.5 14.523 1 97.75 93 VAL A O 1
ATOM 679 N N . GLY A 1 94 ? 4.93 25.516 13.883 1 98.25 94 GLY A N 1
ATOM 680 C CA . GLY A 1 94 ? 3.678 26.047 13.367 1 98.25 94 GLY A CA 1
ATOM 681 C C . GLY A 1 94 ? 3.604 26.016 11.852 1 98.25 94 GLY A C 1
ATOM 682 O O . GLY A 1 94 ? 4.383 26.703 11.18 1 98.25 94 GLY A O 1
ATOM 683 N N . ASN A 1 95 ? 2.576 25.469 11.266 1 97.69 95 ASN A N 1
ATOM 684 C CA . ASN A 1 95 ? 2.557 25.203 9.828 1 97.69 95 ASN A CA 1
ATOM 685 C C . ASN A 1 95 ? 1.896 26.344 9.055 1 97.69 95 ASN A C 1
ATOM 687 O O . ASN A 1 95 ? 2.252 26.609 7.91 1 97.69 95 ASN A O 1
ATOM 691 N N . GLU A 1 96 ? 0.889 26.922 9.719 1 98.69 96 GLU A N 1
ATOM 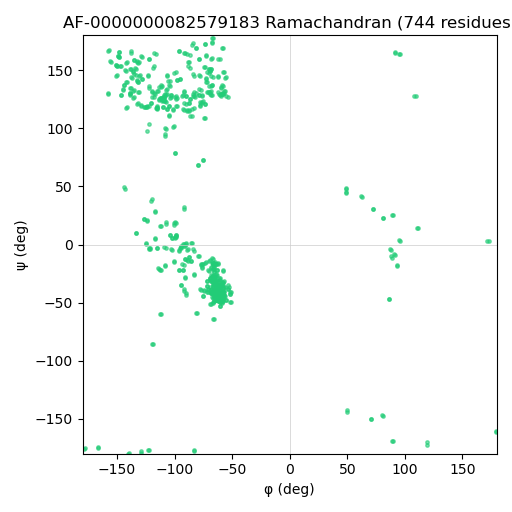692 C CA . GLU A 1 96 ? 0.072 27.906 9.008 1 98.69 96 GLU A CA 1
ATOM 693 C C . GLU A 1 96 ? -0.456 28.984 9.961 1 98.69 96 GLU A C 1
ATOM 695 O O . GLU A 1 96 ? -0.317 28.859 11.18 1 98.69 96 GLU A O 1
ATOM 700 N N . GLY A 1 97 ? -0.933 30.016 9.414 1 98.75 97 GLY A N 1
ATOM 701 C CA . GLY A 1 97 ? -1.483 31.125 10.188 1 98.75 97 GLY A CA 1
ATOM 702 C C . GLY A 1 97 ? -2.041 32.25 9.328 1 98.75 97 GLY A C 1
ATOM 703 O O . GLY A 1 97 ? -2.201 32.062 8.117 1 98.75 97 GLY A O 1
ATOM 704 N N . ALA A 1 98 ? -2.451 33.281 10.023 1 98.88 98 ALA A N 1
ATOM 705 C CA . ALA A 1 98 ? -2.982 34.469 9.352 1 98.88 98 ALA A CA 1
ATOM 706 C C . ALA A 1 98 ? -2.646 35.75 10.125 1 98.88 98 ALA A C 1
ATOM 708 O O . ALA A 1 98 ? -2.389 35.688 11.328 1 98.88 98 ALA A O 1
ATOM 709 N N . GLY A 1 99 ? -2.596 36.812 9.391 1 98.69 99 GLY A N 1
ATOM 710 C CA . GLY A 1 99 ? -2.305 38.094 10 1 98.69 99 GLY A CA 1
ATOM 711 C C . GLY A 1 99 ? -2.268 39.219 9 1 98.69 99 GLY A C 1
ATOM 712 O O . GLY A 1 99 ? -2.852 39.125 7.918 1 98.69 99 GLY A O 1
ATOM 713 N N . ILE A 1 100 ? -1.627 40.312 9.438 1 98.5 100 ILE A N 1
ATOM 714 C CA . ILE A 1 100 ? -1.591 41.531 8.641 1 98.5 100 ILE A CA 1
ATOM 715 C C . ILE A 1 100 ? -0.194 41.75 8.055 1 98.5 100 ILE A C 1
ATOM 717 O O . ILE A 1 100 ? 0.805 41.656 8.773 1 98.5 100 ILE A O 1
ATOM 721 N N . VAL A 1 101 ? -0.152 42.062 6.766 1 98.75 101 VAL A N 1
ATOM 722 C CA . VAL A 1 101 ? 1.125 42.375 6.133 1 98.75 101 VAL A CA 1
ATOM 723 C C . VAL A 1 101 ? 1.593 43.75 6.582 1 98.75 101 VAL A C 1
ATOM 725 O O . VAL A 1 101 ? 0.943 44.75 6.293 1 98.75 101 VAL A O 1
ATOM 728 N N . VAL A 1 102 ? 2.779 43.812 7.211 1 98.38 102 VAL A N 1
ATOM 729 C CA . VAL A 1 102 ? 3.244 45.062 7.781 1 98.38 102 VAL A CA 1
ATOM 730 C C . VAL A 1 102 ? 4.398 45.625 6.945 1 98.38 102 VAL A C 1
ATOM 732 O O . VAL A 1 102 ? 4.758 46.812 7.062 1 98.38 102 VAL A O 1
ATOM 735 N N . ALA A 1 103 ? 4.996 44.781 6.137 1 98.44 103 ALA A N 1
ATOM 736 C CA . ALA A 1 103 ? 6.02 45.188 5.172 1 98.44 103 ALA A CA 1
ATOM 737 C C . ALA A 1 103 ? 6.012 44.25 3.953 1 98.44 103 ALA A C 1
ATOM 739 O O . ALA A 1 103 ? 5.77 43.062 4.074 1 98.44 103 ALA A O 1
ATOM 740 N N . ALA A 1 104 ? 6.289 44.844 2.768 1 98.31 104 ALA A N 1
ATOM 741 C CA . ALA A 1 104 ? 6.293 44.062 1.524 1 98.31 104 ALA A CA 1
ATOM 742 C C . ALA A 1 104 ? 7.422 44.5 0.604 1 98.31 104 ALA A C 1
ATOM 744 O O . ALA A 1 104 ? 7.719 45.719 0.511 1 98.31 104 ALA A O 1
ATOM 745 N N . GLY A 1 105 ? 8.023 43.5 -0.005 1 98.06 105 GLY A N 1
ATOM 746 C CA . GLY A 1 105 ? 8.945 43.844 -1.08 1 98.06 105 GLY A CA 1
ATOM 747 C C . GLY A 1 105 ? 8.258 44.438 -2.287 1 98.06 105 GLY A C 1
ATOM 748 O O . GLY A 1 105 ? 7.027 44.438 -2.381 1 98.06 105 GLY A O 1
ATOM 749 N N . LYS A 1 106 ? 9.109 44.875 -3.23 1 97.88 106 LYS A N 1
ATOM 750 C CA . LYS A 1 106 ? 8.586 45.656 -4.355 1 97.88 106 LYS A CA 1
ATOM 751 C C . LYS A 1 106 ? 7.676 44.781 -5.23 1 97.88 106 LYS A C 1
ATOM 753 O O . LYS A 1 106 ? 6.699 45.281 -5.793 1 97.88 106 LYS A O 1
ATOM 758 N N . ASP A 1 107 ? 7.938 43.5 -5.332 1 98.06 107 ASP A N 1
ATOM 759 C CA . ASP A 1 107 ? 7.156 42.625 -6.203 1 98.06 107 ASP A CA 1
ATOM 760 C C . ASP A 1 107 ? 5.883 42.156 -5.508 1 98.06 107 ASP A C 1
ATOM 762 O O . ASP A 1 107 ? 5.035 41.5 -6.129 1 98.06 107 ASP A O 1
ATOM 766 N N . ALA A 1 108 ? 5.711 42.5 -4.199 1 98.25 108 ALA A N 1
ATOM 767 C CA . ALA A 1 108 ? 4.559 42.062 -3.414 1 98.25 108 ALA A CA 1
ATOM 768 C C . ALA A 1 108 ? 3.854 43.25 -2.771 1 98.25 108 ALA A C 1
ATOM 770 O O . ALA A 1 108 ? 3.102 43.094 -1.807 1 98.25 108 ALA A O 1
ATOM 771 N N . ALA A 1 109 ? 4.035 44.406 -3.287 1 97.94 109 ALA A N 1
ATOM 772 C CA . ALA A 1 109 ? 3.584 45.656 -2.688 1 97.94 109 ALA A CA 1
ATOM 773 C C . ALA A 1 109 ? 2.066 45.688 -2.541 1 97.94 109 ALA A C 1
ATOM 775 O O . ALA A 1 109 ? 1.535 46.281 -1.608 1 97.94 109 ALA A O 1
ATOM 776 N N . ALA A 1 110 ? 1.422 45.031 -3.357 1 97.5 110 ALA A N 1
ATOM 777 C CA . ALA A 1 110 ? -0.039 45 -3.365 1 97.5 110 ALA A CA 1
ATOM 778 C C . ALA A 1 110 ? -0.589 44.344 -2.109 1 97.5 110 ALA A C 1
ATOM 780 O O . ALA A 1 110 ? -1.766 44.5 -1.777 1 97.5 110 ALA A O 1
ATOM 781 N N . LEU A 1 111 ? 0.194 43.562 -1.402 1 98 111 LEU A N 1
ATOM 782 C CA . LEU A 1 111 ? -0.248 42.812 -0.23 1 98 111 LEU A CA 1
ATOM 783 C C . LEU A 1 111 ? -0.093 43.656 1.037 1 98 111 LEU A C 1
ATOM 785 O O . LEU A 1 111 ? -0.635 43.312 2.088 1 98 111 LEU A O 1
ATOM 789 N N . GLU A 1 112 ? 0.644 44.781 1.003 1 97.81 112 GLU A N 1
ATOM 790 C CA . GLU A 1 112 ? 0.898 45.562 2.199 1 97.81 112 GLU A CA 1
ATOM 791 C C . GLU A 1 112 ? -0.404 46.062 2.812 1 97.81 112 GLU A C 1
ATOM 793 O O . GLU A 1 112 ? -1.268 46.594 2.104 1 97.81 112 GLU A O 1
ATOM 798 N N . GLY A 1 113 ? -0.546 45.812 4.086 1 97.5 113 GLY A N 1
ATOM 799 C CA . GLY A 1 113 ? -1.723 46.25 4.812 1 97.5 113 GLY A CA 1
ATOM 800 C C . GLY A 1 113 ? -2.867 45.281 4.77 1 97.5 113 GLY A C 1
ATOM 801 O O . GLY A 1 113 ? -3.826 45.375 5.535 1 97.5 113 GLY A O 1
ATOM 802 N N . LYS A 1 114 ? -2.77 44.281 3.967 1 97.88 114 LYS A N 1
ATOM 803 C CA . LYS A 1 114 ? -3.846 43.312 3.816 1 97.88 114 LYS A CA 1
ATOM 804 C C . LYS A 1 114 ? -3.715 42.188 4.836 1 97.88 114 LYS A C 1
ATOM 806 O O . LYS A 1 114 ? -2.615 41.906 5.312 1 97.88 114 LYS A O 1
ATOM 811 N N . ARG A 1 115 ? -4.863 41.562 5.172 1 98.44 115 ARG A N 1
ATOM 812 C CA . ARG A 1 115 ? -4.875 40.312 5.918 1 98.44 115 ARG A CA 1
ATOM 813 C C . ARG A 1 115 ? -4.668 39.125 4.984 1 98.44 115 ARG A C 1
ATOM 815 O O . ARG A 1 115 ? -5.289 39.062 3.922 1 98.44 115 ARG A O 1
ATOM 822 N N . VAL A 1 116 ? -3.76 38.25 5.359 1 98.62 116 VAL A N 1
ATOM 823 C CA . VAL A 1 116 ? -3.441 37.094 4.52 1 98.62 116 VAL A CA 1
ATOM 824 C C . VAL A 1 116 ? -3.424 35.812 5.363 1 98.62 116 VAL A C 1
ATOM 826 O O . VAL A 1 116 ? -3.121 35.875 6.559 1 98.62 116 VAL A O 1
ATOM 829 N N . GLY A 1 117 ? -3.932 34.75 4.82 1 98.69 117 GLY A N 1
ATOM 830 C CA . GLY A 1 117 ? -3.58 33.438 5.316 1 98.69 117 GLY A CA 1
ATOM 831 C C . GLY A 1 117 ? -2.273 32.906 4.746 1 98.69 117 GLY A C 1
ATOM 832 O O . GLY A 1 117 ? -1.94 33.188 3.592 1 98.69 117 GLY A O 1
ATOM 833 N N . MET A 1 118 ? -1.513 32.156 5.566 1 98.44 118 MET A N 1
ATOM 834 C CA . MET A 1 118 ? -0.16 31.734 5.211 1 98.44 118 MET A CA 1
ATOM 835 C C . MET A 1 118 ? 0.053 30.266 5.508 1 98.44 118 MET A C 1
ATOM 837 O O . MET A 1 118 ? -0.521 29.719 6.457 1 98.44 118 MET A O 1
ATOM 841 N N . VAL A 1 119 ? 0.867 29.656 4.648 1 98.06 119 VAL A N 1
ATOM 842 C CA . VAL A 1 119 ? 1.421 28.328 4.949 1 98.06 119 VAL A CA 1
ATOM 843 C C . VAL A 1 119 ? 2.906 28.312 4.602 1 98.06 119 VAL A C 1
ATOM 845 O O . VAL A 1 119 ? 3.301 28.703 3.504 1 98.06 119 VAL A O 1
ATOM 848 N N . GLY A 1 120 ? 3.746 27.938 5.496 1 95.69 120 GLY A N 1
ATOM 849 C CA . GLY A 1 120 ? 5.176 27.953 5.223 1 95.69 120 GLY A CA 1
ATOM 850 C C . GLY A 1 120 ? 6.02 27.672 6.453 1 95.69 120 GLY A C 1
ATOM 851 O O . GLY A 1 120 ? 7.25 27.766 6.402 1 95.69 120 GLY A O 1
ATOM 852 N N . GLY A 1 121 ? 5.418 27.391 7.578 1 96.75 121 GLY A N 1
ATOM 853 C CA . GLY A 1 121 ? 6.16 27.031 8.773 1 96.75 121 GLY A CA 1
ATOM 854 C C . GLY A 1 121 ? 6.5 28.234 9.641 1 96.75 121 GLY A C 1
ATOM 855 O O . GLY A 1 121 ? 6.266 29.375 9.25 1 96.75 121 GLY A O 1
ATOM 856 N N . ALA A 1 122 ? 6.902 27.953 10.875 1 97.75 122 ALA A N 1
ATOM 857 C CA . ALA A 1 122 ? 7.379 28.938 11.844 1 97.75 122 ALA A CA 1
ATOM 858 C C . ALA A 1 122 ? 6.293 29.953 12.164 1 97.75 122 ALA A C 1
ATOM 860 O O . ALA A 1 122 ? 6.578 31.141 12.312 1 97.75 122 ALA A O 1
ATOM 861 N N . MET A 1 123 ? 5.07 29.484 12.328 1 98.5 123 MET A N 1
ATOM 862 C CA . MET A 1 123 ? 3.947 30.406 12.445 1 98.5 123 MET A CA 1
ATOM 863 C C . MET A 1 123 ? 3.652 30.719 13.906 1 98.5 123 MET A C 1
ATOM 865 O O . MET A 1 123 ? 2.9 31.656 14.203 1 98.5 123 MET A O 1
ATOM 869 N N . TYR A 1 124 ? 4.18 29.891 14.828 1 98.62 124 TYR A N 1
ATOM 870 C CA . TYR A 1 124 ? 4.02 30.234 16.234 1 98.62 124 TYR A CA 1
ATOM 871 C C . TYR A 1 124 ? 4.965 31.359 16.625 1 98.62 124 TYR A C 1
ATOM 873 O O . TYR A 1 124 ? 5.922 31.141 17.375 1 98.62 124 TYR A O 1
ATOM 881 N N . ALA A 1 125 ? 4.652 32.562 16.172 1 98.56 125 ALA A N 1
ATOM 882 C CA . ALA A 1 125 ? 5.543 33.719 16.266 1 98.56 125 ALA A CA 1
ATOM 883 C C . ALA A 1 125 ? 4.758 35.031 16.188 1 98.56 125 ALA A C 1
ATOM 885 O O . ALA A 1 125 ? 3.574 35.031 15.836 1 98.56 125 ALA A O 1
ATOM 886 N N . ASP A 1 126 ? 5.445 36.125 16.547 1 98.5 126 ASP A N 1
ATOM 887 C CA . ASP A 1 126 ? 4.844 37.438 16.406 1 98.5 126 ASP A CA 1
ATOM 888 C C . ASP A 1 126 ? 4.867 37.906 14.961 1 98.5 126 ASP A C 1
ATOM 890 O O . ASP A 1 126 ? 3.918 38.531 14.492 1 98.5 126 ASP A O 1
ATOM 894 N N . TYR A 1 127 ? 5.961 37.625 14.266 1 98.5 127 TYR A N 1
ATOM 895 C CA . TYR A 1 127 ? 6.145 38.031 12.875 1 98.5 127 TYR A CA 1
ATOM 896 C C . TYR A 1 127 ? 6.68 36.875 12.039 1 98.5 127 TYR A C 1
ATOM 898 O O . TYR A 1 127 ? 7.367 36 12.555 1 98.5 127 TYR A O 1
ATOM 906 N N . ARG A 1 128 ? 6.363 36.875 10.789 1 98.19 128 ARG A N 1
ATOM 907 C CA . ARG A 1 128 ? 6.848 35.875 9.844 1 98.19 128 ARG A CA 1
ATOM 908 C C . ARG A 1 128 ? 7.172 36.5 8.492 1 98.19 128 ARG A C 1
ATOM 910 O O . ARG A 1 128 ? 6.328 37.156 7.895 1 98.19 128 ARG A O 1
ATOM 917 N N . ARG A 1 129 ? 8.422 36.406 8.117 1 98.5 129 ARG A N 1
ATOM 918 C CA . ARG A 1 129 ? 8.805 36.75 6.742 1 98.5 129 ARG A CA 1
ATOM 919 C C . ARG A 1 129 ? 8.578 35.531 5.82 1 98.5 129 ARG A C 1
ATOM 921 O O . ARG A 1 129 ? 9.023 34.438 6.109 1 98.5 129 ARG A O 1
ATOM 928 N N . ILE A 1 130 ? 7.863 35.75 4.742 1 98.5 130 ILE A N 1
ATOM 929 C CA . ILE A 1 130 ? 7.457 34.625 3.9 1 98.5 130 ILE A CA 1
ATOM 930 C C . ILE A 1 130 ? 7.32 35.094 2.453 1 98.5 130 ILE A C 1
ATOM 932 O O . ILE A 1 130 ? 7.137 36.281 2.189 1 98.5 130 ILE A O 1
ATOM 936 N N . LYS A 1 131 ? 7.488 34.156 1.554 1 98.06 131 LYS A N 1
ATOM 937 C CA . LYS A 1 131 ? 7.309 34.5 0.141 1 98.06 131 LYS A CA 1
ATOM 938 C C . LYS A 1 131 ? 5.852 34.812 -0.164 1 98.06 131 LYS A C 1
ATOM 940 O O . LYS A 1 131 ? 4.938 34.188 0.368 1 98.06 131 LYS A O 1
ATOM 945 N N . ALA A 1 132 ? 5.68 35.75 -1.07 1 97.38 132 ALA A N 1
ATOM 946 C CA . ALA A 1 132 ? 4.34 36.188 -1.435 1 97.38 132 ALA A CA 1
ATOM 947 C C . ALA A 1 132 ? 3.529 35.062 -2.068 1 97.38 132 ALA A C 1
ATOM 949 O O . ALA A 1 132 ? 2.301 35.062 -1.96 1 97.38 132 ALA A O 1
ATOM 950 N N . ARG A 1 133 ? 4.145 34.125 -2.654 1 93.5 133 ARG A N 1
ATOM 951 C CA . ARG A 1 133 ? 3.461 33.031 -3.324 1 93.5 133 ARG A CA 1
ATOM 952 C C . ARG A 1 133 ? 2.848 32.062 -2.311 1 93.5 133 ARG A C 1
ATOM 954 O O . ARG A 1 133 ? 2.016 31.219 -2.664 1 93.5 133 ARG A O 1
ATOM 961 N N . ASP A 1 134 ? 3.24 32.125 -1.052 1 95.88 134 ASP A N 1
ATOM 962 C CA . ASP A 1 134 ? 2.82 31.156 -0.029 1 95.88 134 ASP A CA 1
ATOM 963 C C . ASP A 1 134 ? 1.684 31.734 0.817 1 95.88 134 ASP A C 1
ATOM 965 O O . ASP A 1 134 ? 1.439 31.266 1.932 1 95.88 134 ASP A O 1
ATOM 969 N N . VAL A 1 135 ? 0.98 32.781 0.292 1 97.5 135 VAL A N 1
ATOM 970 C CA . VAL A 1 135 ? -0.111 33.375 1.061 1 97.5 135 VAL A CA 1
ATOM 971 C C . VAL A 1 135 ? -1.345 33.531 0.173 1 97.5 135 VAL A C 1
ATOM 973 O O . VAL A 1 135 ? -1.246 33.469 -1.055 1 97.5 135 VAL A O 1
ATOM 976 N N . ILE A 1 136 ? -2.479 33.594 0.815 1 97.25 136 ILE A N 1
ATOM 977 C CA . ILE A 1 136 ? -3.752 33.938 0.193 1 97.25 136 ILE A CA 1
ATOM 978 C C . ILE A 1 136 ? -4.355 35.156 0.891 1 97.25 136 ILE A C 1
ATOM 980 O O . ILE A 1 136 ? -4.57 35.156 2.105 1 97.25 136 ILE A O 1
ATOM 984 N N . PRO A 1 137 ? -4.547 36.25 0.122 1 97.5 137 PRO A N 1
ATOM 985 C CA . PRO A 1 137 ? -5.281 37.344 0.747 1 97.5 137 PRO A CA 1
ATOM 986 C C . PRO A 1 137 ? -6.672 36.938 1.22 1 97.5 137 PRO A C 1
ATOM 988 O O . PRO A 1 137 ? -7.363 36.156 0.535 1 97.5 137 PRO A O 1
ATOM 991 N N . LEU A 1 138 ? -7.035 37.375 2.4 1 97.88 138 LEU A N 1
ATOM 992 C CA . LEU A 1 138 ? -8.359 37.062 2.924 1 97.88 138 LEU A CA 1
ATOM 993 C C . LEU A 1 138 ? -9.422 37.938 2.299 1 97.88 138 LEU A C 1
ATOM 995 O O . LEU A 1 138 ? -9.148 39.125 2.002 1 97.88 138 LEU A O 1
ATOM 999 N N . PRO A 1 139 ? -10.602 37.375 2.102 1 94.56 139 PRO A N 1
ATOM 1000 C CA . PRO A 1 139 ? -11.695 38.219 1.613 1 94.56 139 PRO A CA 1
ATOM 1001 C C . PRO A 1 139 ? -12.039 39.375 2.572 1 94.56 139 PRO A C 1
ATOM 1003 O O . PRO A 1 139 ? -11.695 39.312 3.758 1 94.56 139 PRO A O 1
ATOM 1006 N N . GLU A 1 140 ? -12.727 40.406 1.933 1 91.31 140 GLU A N 1
ATOM 1007 C CA . GLU A 1 140 ? -13.148 41.531 2.748 1 91.31 140 GLU A CA 1
ATOM 1008 C C . GLU A 1 140 ? -14.031 41.062 3.906 1 91.31 140 GLU A C 1
ATOM 1010 O O . GLU A 1 140 ? -14.922 40.25 3.723 1 91.31 140 GLU A O 1
ATOM 1015 N N . GLY A 1 141 ? -13.742 41.5 5.016 1 93.62 141 GLY A N 1
ATOM 1016 C CA . GLY A 1 141 ? -14.562 41.219 6.18 1 93.62 141 GLY A CA 1
ATOM 1017 C C . GLY A 1 141 ? -14.086 40 6.945 1 93.62 141 GLY A C 1
ATOM 1018 O O . GLY A 1 141 ? -14.453 39.812 8.109 1 93.62 141 GLY A O 1
ATOM 1019 N N . ALA A 1 142 ? -13.25 39.125 6.34 1 96.62 142 ALA A N 1
ATOM 1020 C CA . ALA A 1 142 ? -12.75 37.938 7.031 1 96.62 142 ALA A CA 1
ATOM 1021 C C . ALA A 1 142 ? -11.711 38.312 8.086 1 96.62 142 ALA A C 1
ATOM 1023 O O . ALA A 1 142 ? -10.891 39.219 7.863 1 96.62 142 ALA A O 1
ATOM 1024 N N . THR A 1 143 ? -11.805 37.625 9.234 1 97.69 143 THR A N 1
ATOM 1025 C CA . THR A 1 143 ? -10.859 37.875 10.312 1 97.69 143 THR A CA 1
ATOM 1026 C C . THR A 1 143 ? -9.625 36.969 10.148 1 97.69 143 THR A C 1
ATOM 1028 O O . THR A 1 143 ? -9.617 36.062 9.336 1 97.69 143 THR A O 1
ATOM 1031 N N . SER A 1 144 ? -8.57 37.344 10.867 1 98.19 144 SER A N 1
ATOM 1032 C CA . SER A 1 144 ? -7.391 36.469 10.867 1 98.19 144 SER A CA 1
ATOM 1033 C C . SER A 1 144 ? -7.723 35.094 11.383 1 98.19 144 SER A C 1
ATOM 1035 O O . SER A 1 144 ? -7.145 34.094 10.93 1 98.19 144 SER A O 1
ATOM 1037 N N . ALA A 1 145 ? -8.641 35.031 12.344 1 98.19 145 ALA A N 1
ATOM 1038 C CA . ALA A 1 145 ? -9.07 33.719 12.844 1 98.19 145 ALA A CA 1
ATOM 1039 C C . ALA A 1 145 ? -9.727 32.906 11.742 1 98.19 145 ALA A C 1
ATOM 1041 O O . ALA A 1 145 ? -9.523 31.688 11.656 1 98.19 145 ALA A O 1
ATOM 1042 N N . ASP A 1 146 ? -10.477 33.562 10.836 1 97.69 146 ASP A N 1
ATOM 1043 C CA . ASP A 1 146 ? -11.086 32.875 9.695 1 97.69 146 ASP A CA 1
ATOM 1044 C C . ASP A 1 146 ? -10.031 32.25 8.789 1 97.69 146 ASP A C 1
ATOM 1046 O O . ASP A 1 146 ? -10.234 31.172 8.219 1 97.69 146 ASP A O 1
ATOM 1050 N N . GLY A 1 147 ? -8.922 32.906 8.648 1 98.31 147 GLY A N 1
ATOM 1051 C CA . GLY A 1 147 ? -7.91 32.531 7.68 1 98.31 147 GLY A CA 1
ATOM 1052 C C . GLY A 1 147 ? -6.805 31.672 8.289 1 98.31 147 GLY A C 1
ATOM 1053 O O . GLY A 1 147 ? -5.934 31.172 7.57 1 98.31 147 GLY A O 1
ATOM 1054 N N . ALA A 1 148 ? -6.836 31.469 9.633 1 98.56 148 ALA A N 1
ATOM 1055 C CA . ALA A 1 148 ? -5.719 30.859 10.352 1 98.56 148 ALA A CA 1
ATOM 1056 C C . ALA A 1 148 ? -5.5 29.422 9.891 1 98.56 148 ALA A C 1
ATOM 1058 O O . ALA A 1 148 ? -4.367 28.938 9.875 1 98.56 148 ALA A O 1
ATOM 1059 N N . SER A 1 149 ? -6.613 28.781 9.5 1 97.88 149 SER A N 1
ATOM 1060 C CA . SER A 1 149 ? -6.566 27.359 9.133 1 97.88 149 SER A CA 1
ATOM 1061 C C . SER A 1 149 ? -7.012 27.156 7.691 1 97.88 149 SER A C 1
ATOM 1063 O O . SER A 1 149 ? -7.645 26.141 7.371 1 97.88 149 SER A O 1
ATOM 1065 N N . MET A 1 150 ? -6.641 28.031 6.797 1 98.19 150 MET A N 1
ATOM 1066 C CA . MET A 1 150 ? -7.242 28 5.469 1 98.19 150 MET A CA 1
ATOM 1067 C C . MET A 1 150 ? -6.406 27.156 4.52 1 98.19 150 MET A C 1
ATOM 1069 O O . MET A 1 150 ? -6.77 26.969 3.354 1 98.19 150 MET A O 1
ATOM 1073 N N . PHE A 1 151 ? -5.293 26.562 4.977 1 98 151 PHE A N 1
ATOM 1074 C CA . PHE A 1 151 ? -4.449 25.828 4.047 1 98 151 PHE A CA 1
ATOM 1075 C C . PHE A 1 151 ? -4.48 24.328 4.359 1 98 151 PHE A C 1
ATOM 1077 O O . PHE A 1 151 ? -4.926 23.531 3.535 1 98 151 PHE A O 1
ATOM 1084 N N . VAL A 1 152 ? -4.102 23.891 5.52 1 97.81 152 VAL A N 1
ATOM 1085 C CA . VAL A 1 152 ? -3.779 22.484 5.789 1 97.81 152 VAL A CA 1
ATOM 1086 C C . VAL A 1 152 ? -5.039 21.641 5.664 1 97.81 152 VAL A C 1
ATOM 1088 O O . VAL A 1 152 ? -5.141 20.797 4.762 1 97.81 152 VAL A O 1
ATOM 1091 N N . ASN A 1 153 ? -6.047 21.859 6.531 1 97.88 153 ASN A N 1
ATOM 1092 C CA . ASN A 1 153 ? -7.23 21.016 6.539 1 97.88 153 ASN A CA 1
ATOM 1093 C C . ASN A 1 153 ? -8.047 21.172 5.262 1 97.88 153 ASN A C 1
ATOM 1095 O O . ASN A 1 153 ? -8.414 20.188 4.621 1 97.88 153 ASN A O 1
ATOM 1099 N N . PRO A 1 154 ? -8.297 22.438 4.805 1 98.62 154 PRO A N 1
ATOM 1100 C CA . PRO A 1 154 ? -9.094 22.609 3.592 1 98.62 154 PRO A CA 1
ATOM 1101 C C . PRO A 1 154 ? -8.445 21.984 2.363 1 98.62 154 PRO A C 1
ATOM 1103 O O . PRO A 1 154 ? -9.109 21.25 1.623 1 98.62 154 PRO A O 1
ATOM 1106 N N . LEU A 1 155 ? -7.133 22.219 2.197 1 98.62 155 LEU A N 1
ATOM 1107 C CA . LEU A 1 155 ? -6.469 21.688 1.016 1 98.62 155 LEU A CA 1
ATOM 1108 C C . LEU A 1 155 ? -6.312 20.172 1.122 1 98.62 155 LEU A C 1
ATOM 1110 O O . LEU A 1 155 ? -6.336 19.469 0.109 1 98.62 155 LEU A O 1
ATOM 1114 N N . THR A 1 156 ? -6.164 19.656 2.318 1 98.75 156 THR A N 1
ATOM 1115 C CA . THR A 1 156 ? -6.141 18.203 2.506 1 98.75 156 THR A CA 1
ATOM 1116 C C . THR A 1 156 ? -7.477 17.578 2.102 1 98.75 156 THR A C 1
ATOM 1118 O O . THR A 1 156 ? -7.512 16.625 1.34 1 98.75 156 THR A O 1
ATOM 1121 N N . ALA A 1 157 ? -8.57 18.156 2.568 1 98.88 157 ALA A N 1
ATOM 1122 C CA . ALA A 1 157 ? -9.898 17.641 2.225 1 98.88 157 ALA A CA 1
ATOM 1123 C C . ALA A 1 157 ? -10.133 17.688 0.718 1 98.88 157 ALA A C 1
ATOM 1125 O O . ALA A 1 157 ? -10.594 16.719 0.122 1 98.88 157 ALA A O 1
ATOM 1126 N N . LEU A 1 158 ? -9.805 18.828 0.136 1 98.94 158 LEU A N 1
ATOM 1127 C CA . LEU A 1 158 ? -9.93 18.953 -1.312 1 98.94 158 LEU A CA 1
ATOM 1128 C C . LEU A 1 158 ? -8.992 17.984 -2.02 1 98.94 158 LEU A C 1
ATOM 1130 O O . LEU A 1 158 ? -9.32 17.453 -3.082 1 98.94 158 LEU A O 1
ATOM 1134 N N . GLY A 1 159 ? -7.785 17.797 -1.424 1 98.94 159 GLY A N 1
ATOM 1135 C CA . GLY A 1 159 ? -6.824 16.859 -1.977 1 98.94 159 GLY A CA 1
ATOM 1136 C C . GLY A 1 159 ? -7.348 15.438 -2.027 1 98.94 159 GLY A C 1
ATOM 1137 O O . GLY A 1 159 ? -7.059 14.695 -2.969 1 98.94 159 GLY A O 1
ATOM 1138 N N . PHE A 1 160 ? -8.117 15.039 -1.02 1 98.94 160 PHE A N 1
ATOM 1139 C CA . PHE A 1 160 ? -8.727 13.711 -1.004 1 98.94 160 PHE A CA 1
ATOM 1140 C C . PHE A 1 160 ? -9.656 13.531 -2.197 1 98.94 160 PHE A C 1
ATOM 1142 O O . PHE A 1 160 ? -9.562 12.539 -2.92 1 98.94 160 PHE A O 1
ATOM 1149 N N . VAL A 1 161 ? -10.492 14.516 -2.412 1 98.88 161 VAL A N 1
ATOM 1150 C CA . VAL A 1 161 ? -11.461 14.461 -3.5 1 98.88 161 VAL A CA 1
ATOM 1151 C C . VAL A 1 161 ? -10.734 14.461 -4.844 1 98.88 161 VAL A C 1
ATOM 1153 O O . VAL A 1 161 ? -11.062 13.672 -5.734 1 98.88 161 VAL A O 1
ATOM 1156 N N . GLU A 1 162 ? -9.703 15.352 -4.961 1 98.88 162 GLU A N 1
ATOM 1157 C CA . GLU A 1 162 ? -8.914 15.414 -6.188 1 98.88 162 GLU A CA 1
ATOM 1158 C C . GLU A 1 162 ? -8.203 14.086 -6.449 1 98.88 162 GLU A C 1
ATOM 1160 O O . GLU A 1 162 ? -8.148 13.625 -7.59 1 98.88 162 GLU A O 1
ATOM 1165 N N . THR A 1 163 ? -7.656 13.484 -5.422 1 98.88 163 THR A N 1
ATOM 1166 C CA . THR A 1 163 ? -6.996 12.188 -5.539 1 98.88 163 THR A CA 1
ATOM 1167 C C . THR A 1 163 ? -7.969 11.125 -6.035 1 98.88 163 THR A C 1
ATOM 1169 O O . THR A 1 163 ? -7.668 10.391 -6.977 1 98.88 163 THR A O 1
ATOM 1172 N N . ALA A 1 164 ? -9.156 11.055 -5.398 1 98.88 164 ALA A N 1
ATOM 1173 C CA . ALA A 1 164 ? -10.164 10.078 -5.781 1 98.88 164 ALA A CA 1
ATOM 1174 C C . ALA A 1 164 ? -10.547 10.227 -7.254 1 98.88 164 ALA A C 1
ATOM 1176 O O . ALA A 1 164 ? -10.602 9.242 -7.992 1 98.88 164 ALA A O 1
ATOM 1177 N N . ARG A 1 165 ? -10.719 11.469 -7.688 1 98.38 165 ARG A N 1
ATOM 1178 C CA . ARG A 1 165 ? -11.094 11.742 -9.07 1 98.38 165 ARG A CA 1
ATOM 1179 C C . ARG A 1 165 ? -9.984 11.328 -10.031 1 98.38 165 ARG A C 1
ATOM 1181 O O . ARG A 1 165 ? -10.234 10.648 -11.023 1 98.38 165 ARG A O 1
ATOM 1188 N N . ARG A 1 166 ? -8.797 11.75 -9.711 1 98.19 166 ARG A N 1
ATOM 1189 C CA . ARG A 1 166 ? -7.656 11.477 -10.578 1 98.19 166 ARG A CA 1
ATOM 1190 C C . ARG A 1 166 ? -7.414 9.977 -10.711 1 98.19 166 ARG A C 1
ATOM 1192 O O . ARG A 1 166 ? -6.961 9.5 -11.75 1 98.19 166 ARG A O 1
ATOM 1199 N N . GLU A 1 167 ? -7.719 9.25 -9.656 1 98.38 167 GLU A N 1
ATOM 1200 C CA . GLU A 1 167 ? -7.441 7.816 -9.648 1 98.38 167 GLU A CA 1
ATOM 1201 C C . GLU A 1 167 ? -8.672 7.02 -10.078 1 98.38 167 GLU A C 1
ATOM 1203 O O . GLU A 1 167 ? -8.641 5.785 -10.094 1 98.38 167 GLU A O 1
ATOM 1208 N N . GLY A 1 168 ? -9.797 7.645 -10.336 1 98.31 168 GLY A N 1
ATOM 1209 C CA . GLY A 1 168 ? -10.945 7.016 -10.969 1 98.31 168 GLY A CA 1
ATOM 1210 C C . GLY A 1 168 ? -11.898 6.379 -9.969 1 98.31 168 GLY A C 1
ATOM 1211 O O . GLY A 1 168 ? -12.609 5.426 -10.305 1 98.31 168 GLY A O 1
ATOM 1212 N N . HIS A 1 169 ? -11.938 6.828 -8.727 1 98.75 169 HIS A N 1
ATOM 1213 C CA . HIS A 1 169 ? -12.836 6.309 -7.703 1 98.75 169 HIS A CA 1
ATOM 1214 C C . HIS A 1 169 ? -14.109 7.148 -7.605 1 98.75 169 HIS A C 1
ATOM 1216 O O . HIS A 1 169 ? -14.055 8.375 -7.699 1 98.75 169 HIS A O 1
ATOM 1222 N N . ALA A 1 170 ? -15.211 6.484 -7.371 1 97.88 170 ALA A N 1
ATOM 1223 C CA . ALA A 1 170 ? -16.5 7.156 -7.441 1 97.88 170 ALA A CA 1
ATOM 1224 C C . ALA A 1 170 ? -16.969 7.602 -6.059 1 97.88 170 ALA A C 1
ATOM 1226 O O . ALA A 1 170 ? -17.828 8.477 -5.934 1 97.88 170 ALA A O 1
ATOM 1227 N N . ALA A 1 171 ? -16.453 6.988 -5.023 1 98.88 171 ALA A N 1
ATOM 1228 C CA . ALA A 1 171 ? -16.844 7.262 -3.645 1 98.88 171 ALA A CA 1
ATOM 1229 C C . ALA A 1 171 ? -15.68 7.059 -2.686 1 98.88 171 ALA A C 1
ATOM 1231 O O . ALA A 1 171 ? -14.68 6.434 -3.041 1 98.88 171 ALA A O 1
ATOM 1232 N N . ILE A 1 172 ? -15.797 7.629 -1.487 1 98.94 172 ILE A N 1
ATOM 1233 C CA . ILE A 1 172 ? -14.688 7.707 -0.551 1 98.94 172 ILE A CA 1
ATOM 1234 C C . ILE A 1 172 ? -15.117 7.164 0.81 1 98.94 172 ILE A C 1
ATOM 1236 O O . ILE A 1 172 ? -16.266 7.34 1.221 1 98.94 172 ILE A O 1
ATOM 1240 N N . VAL A 1 173 ? -14.227 6.457 1.494 1 99 173 VAL A N 1
ATOM 1241 C CA . VAL A 1 173 ? -14.352 6.172 2.92 1 99 173 VAL A CA 1
ATOM 1242 C C . VAL A 1 173 ? -13.383 7.051 3.707 1 99 173 VAL A C 1
ATOM 1244 O O . VAL A 1 173 ? -12.234 7.254 3.291 1 99 173 VAL A O 1
ATOM 1247 N N . HIS A 1 174 ? -13.836 7.594 4.812 1 98.94 174 HIS A N 1
ATOM 1248 C CA . HIS A 1 174 ? -12.984 8.469 5.609 1 98.94 174 HIS A CA 1
ATOM 1249 C C . HIS A 1 174 ? -13.102 8.141 7.098 1 98.94 174 HIS A C 1
ATOM 1251 O O . HIS A 1 174 ? -14.203 7.93 7.605 1 98.94 174 HIS A O 1
ATOM 1257 N N . THR A 1 175 ? -11.961 8.016 7.773 1 98.69 175 THR A N 1
ATOM 1258 C CA . THR A 1 175 ? -11.938 7.781 9.211 1 98.69 175 THR A CA 1
ATOM 1259 C C . THR A 1 175 ? -11.758 9.094 9.977 1 98.69 175 THR A C 1
ATOM 1261 O O . THR A 1 175 ? -11.414 10.117 9.383 1 98.69 175 THR A O 1
ATOM 1264 N N . ALA A 1 176 ? -12.016 9.016 11.344 1 96.94 176 ALA A N 1
ATOM 1265 C CA . ALA A 1 176 ? -12.016 10.227 12.164 1 96.94 176 ALA A CA 1
ATOM 1266 C C . ALA A 1 176 ? -12.867 11.32 11.523 1 96.94 176 ALA A C 1
ATOM 1268 O O . ALA A 1 176 ? -12.43 12.477 11.422 1 96.94 176 ALA A O 1
ATOM 1269 N N . ALA A 1 177 ? -14.039 10.922 11.133 1 98.06 177 ALA A N 1
ATOM 1270 C CA . ALA A 1 177 ? -14.797 11.672 10.133 1 98.06 177 ALA A CA 1
ATOM 1271 C C . ALA A 1 177 ? -15.438 12.914 10.742 1 98.06 177 ALA A C 1
ATOM 1273 O O . ALA A 1 177 ? -15.859 13.82 10.023 1 98.06 177 ALA A O 1
ATOM 1274 N N . ALA A 1 178 ? -15.539 12.969 12.047 1 96.44 178 ALA A N 1
ATOM 1275 C CA . ALA A 1 178 ? -16.188 14.125 12.664 1 96.44 178 ALA A CA 1
ATOM 1276 C C . ALA A 1 178 ? -15.164 15.211 12.992 1 96.44 178 ALA A C 1
ATOM 1278 O O . ALA A 1 178 ? -15.516 16.25 13.57 1 96.44 178 ALA A O 1
ATOM 1279 N N . SER A 1 179 ? -13.906 14.969 12.719 1 94.69 179 SER A N 1
ATOM 1280 C CA . SER A 1 179 ? -12.891 16 12.891 1 94.69 179 SER A CA 1
ATOM 1281 C C . SER A 1 179 ? -13.211 17.234 12.047 1 94.69 179 SER A C 1
ATOM 1283 O O . SER A 1 179 ? -14.102 17.203 11.195 1 94.69 179 SER A O 1
ATOM 1285 N N . ASN A 1 180 ? -12.445 18.344 12.328 1 94.31 180 ASN A N 1
ATOM 1286 C CA . ASN A 1 180 ? -12.625 19.547 11.516 1 94.31 180 ASN A CA 1
ATOM 1287 C C . ASN A 1 180 ? -12.43 19.25 10.031 1 94.31 180 ASN A C 1
ATOM 1289 O O . ASN A 1 180 ? -13.234 19.672 9.195 1 94.31 180 ASN A O 1
ATOM 1293 N N . LEU A 1 181 ? -11.383 18.562 9.711 1 96.62 181 LEU A N 1
ATOM 1294 C CA . LEU A 1 181 ? -11.125 18.156 8.336 1 96.62 181 LEU A CA 1
ATOM 1295 C C . LEU A 1 181 ? -12.25 17.266 7.809 1 96.62 181 LEU A C 1
ATOM 1297 O O . LEU A 1 181 ? -12.703 17.453 6.676 1 96.62 181 LEU A O 1
ATOM 1301 N N . GLY A 1 182 ? -12.703 16.328 8.609 1 97.56 182 GLY A N 1
ATOM 1302 C CA . GLY A 1 182 ? -13.773 15.43 8.195 1 97.56 182 GLY A CA 1
ATOM 1303 C C . GLY A 1 182 ? -15.07 16.156 7.887 1 97.56 182 GLY A C 1
ATOM 1304 O O . GLY A 1 182 ? -15.766 15.805 6.93 1 97.56 182 GLY A O 1
ATOM 1305 N N . GLN A 1 183 ? -15.398 17.078 8.695 1 97.5 183 GLN A N 1
ATOM 1306 C CA . GLN A 1 183 ? -16.609 17.859 8.453 1 97.5 183 GLN A CA 1
ATOM 1307 C C . GLN A 1 183 ? -16.5 18.641 7.148 1 97.5 183 GLN A C 1
ATOM 1309 O O . GLN A 1 183 ? -17.469 18.734 6.395 1 97.5 183 GLN A O 1
ATOM 1314 N N . MET A 1 184 ? -15.312 19.234 6.875 1 98.25 184 MET A N 1
ATOM 1315 C CA . MET A 1 184 ? -15.094 19.906 5.602 1 98.25 184 MET A CA 1
ATOM 1316 C C . MET A 1 184 ? -15.266 18.938 4.434 1 98.25 184 MET A C 1
ATOM 1318 O O . MET A 1 184 ? -15.898 19.266 3.432 1 98.25 184 MET A O 1
ATOM 1322 N N . LEU A 1 185 ? -14.68 17.734 4.574 1 98.81 185 LEU A N 1
ATOM 1323 C CA . LEU A 1 185 ? -14.781 16.719 3.523 1 98.81 185 LEU A CA 1
ATOM 1324 C C . LEU A 1 185 ? -16.234 16.344 3.264 1 98.81 185 LEU A C 1
ATOM 1326 O O . LEU A 1 185 ? -16.641 16.203 2.109 1 98.81 185 LEU A O 1
ATOM 1330 N N . GLN A 1 186 ? -17.016 16.188 4.316 1 98.75 186 GLN A N 1
ATOM 1331 C CA . GLN A 1 186 ? -18.422 15.867 4.168 1 98.75 186 GLN A CA 1
ATOM 1332 C C . GLN A 1 186 ? -19.156 16.953 3.387 1 98.75 186 GLN A C 1
ATOM 1334 O O . GLN A 1 186 ? -19.953 16.656 2.498 1 98.75 186 GLN A O 1
ATOM 1339 N N . LYS A 1 187 ? -18.891 18.203 3.729 1 98.81 187 LYS A N 1
ATOM 1340 C CA . LYS A 1 187 ? -19.516 19.312 3.023 1 98.81 187 LYS A CA 1
ATOM 1341 C C . LYS A 1 187 ? -19.109 19.344 1.554 1 98.81 187 LYS A C 1
ATOM 1343 O O . LYS A 1 187 ? -19.938 19.562 0.674 1 98.81 187 LYS A O 1
ATOM 1348 N N . ILE A 1 188 ? -17.797 19.125 1.257 1 98.88 188 ILE A N 1
ATOM 1349 C CA . ILE A 1 188 ? -17.281 19.094 -0.108 1 98.88 188 ILE A CA 1
ATOM 1350 C C . ILE A 1 188 ? -18 18 -0.897 1 98.88 188 ILE A C 1
ATOM 1352 O O . ILE A 1 188 ? -18.484 18.234 -2.002 1 98.88 188 ILE A O 1
ATOM 1356 N N . CYS A 1 189 ? -18.031 16.812 -0.297 1 98.88 189 CYS A N 1
ATOM 1357 C CA . CYS A 1 189 ? -18.609 15.664 -0.972 1 98.88 189 CYS A CA 1
ATOM 1358 C C . CYS A 1 189 ? -20.094 15.883 -1.236 1 98.88 189 CYS A C 1
ATOM 1360 O O . CYS A 1 189 ? -20.594 15.516 -2.301 1 98.88 189 CYS A O 1
ATOM 1362 N N . LEU A 1 190 ? -20.766 16.422 -0.257 1 98.56 190 LEU A N 1
ATOM 1363 C CA . LEU A 1 190 ? -22.172 16.75 -0.439 1 98.56 190 LEU A CA 1
ATOM 1364 C C . LEU A 1 190 ? -22.375 17.703 -1.613 1 98.56 190 LEU A C 1
ATOM 1366 O O . LEU A 1 190 ? -23.203 17.453 -2.484 1 98.56 190 LEU A O 1
ATOM 1370 N N . ALA A 1 191 ? -21.641 18.734 -1.691 1 98.44 191 ALA A N 1
ATOM 1371 C CA . ALA A 1 191 ? -21.75 19.75 -2.727 1 98.44 191 ALA A CA 1
ATOM 1372 C C . ALA A 1 191 ? -21.375 19.188 -4.094 1 98.44 191 ALA A C 1
ATOM 1374 O O . ALA A 1 191 ? -21.953 19.594 -5.113 1 98.44 191 ALA A O 1
ATOM 1375 N N . ASP A 1 192 ? -20.406 18.297 -4.102 1 98.38 192 ASP A N 1
ATOM 1376 C CA . ASP A 1 192 ? -19.859 17.797 -5.363 1 98.38 192 ASP A CA 1
ATOM 1377 C C . ASP A 1 192 ? -20.547 16.5 -5.781 1 98.38 192 ASP A C 1
ATOM 1379 O O . ASP A 1 192 ? -20.219 15.93 -6.82 1 98.38 192 ASP A O 1
ATOM 1383 N N . GLY A 1 193 ? -21.438 16 -5.027 1 98.31 193 GLY A N 1
ATOM 1384 C CA . GLY A 1 193 ? -22.172 14.789 -5.359 1 98.31 193 GLY A CA 1
ATOM 1385 C C . GLY A 1 193 ? -21.344 13.531 -5.262 1 98.31 193 GLY A C 1
ATOM 1386 O O . GLY A 1 193 ? -21.484 12.617 -6.078 1 98.31 193 GLY A O 1
ATOM 1387 N N . ILE A 1 194 ? -20.375 13.469 -4.406 1 98.75 194 ILE A N 1
ATOM 1388 C CA . ILE A 1 194 ? -19.516 12.312 -4.184 1 98.75 194 ILE A CA 1
ATOM 1389 C C . ILE A 1 194 ? -19.969 11.57 -2.928 1 98.75 194 ILE A C 1
ATOM 1391 O O . ILE A 1 194 ? -19.922 12.117 -1.825 1 98.75 194 ILE A O 1
ATOM 1395 N N . PRO A 1 195 ? -20.438 10.328 -3.055 1 98.88 195 PRO A N 1
ATOM 1396 C CA . PRO A 1 195 ? -20.781 9.586 -1.84 1 98.88 195 PRO A CA 1
ATOM 1397 C C . PRO A 1 195 ? -19.594 9.414 -0.893 1 98.88 195 PRO A C 1
ATOM 1399 O O . PRO A 1 195 ? -18.469 9.18 -1.341 1 98.88 195 PRO A O 1
ATOM 1402 N N . LEU A 1 196 ? -19.859 9.648 0.352 1 98.94 196 LEU A N 1
ATOM 1403 C CA . LEU A 1 196 ? -18.844 9.578 1.391 1 98.94 196 LEU A CA 1
ATOM 1404 C C . LEU A 1 196 ? -19.312 8.695 2.549 1 98.94 196 LEU A C 1
ATOM 1406 O O . LEU A 1 196 ? -20.359 8.945 3.137 1 98.94 196 LEU A O 1
ATOM 1410 N N . VAL A 1 197 ? -18.547 7.633 2.805 1 99 197 VAL A N 1
ATOM 1411 C CA . VAL A 1 197 ? -18.781 6.801 3.982 1 99 197 VAL A CA 1
ATOM 1412 C C . VAL A 1 197 ? -17.922 7.305 5.141 1 99 197 VAL A C 1
ATOM 1414 O O . VAL A 1 197 ? -16.688 7.246 5.086 1 99 197 VAL A O 1
ATOM 1417 N N . ASN A 1 198 ? -18.625 7.766 6.191 1 98.94 198 ASN A N 1
ATOM 1418 C CA . ASN A 1 198 ? -17.969 8.352 7.352 1 98.94 198 ASN A CA 1
ATOM 1419 C C . ASN A 1 198 ? -17.859 7.355 8.5 1 98.94 198 ASN A C 1
ATOM 1421 O O . ASN A 1 198 ? -18.844 6.746 8.898 1 98.94 198 ASN A O 1
ATOM 1425 N N . ILE A 1 199 ? -16.672 7.195 8.992 1 98.94 199 ILE A N 1
ATOM 1426 C CA . ILE A 1 199 ? -16.469 6.324 10.141 1 98.94 199 ILE A CA 1
ATOM 1427 C C . ILE A 1 199 ? -16.109 7.16 11.367 1 98.94 199 ILE A C 1
ATOM 1429 O O . ILE A 1 199 ? -15.18 7.973 11.32 1 98.94 199 ILE A O 1
ATOM 1433 N N . VAL A 1 200 ? -16.859 7.023 12.422 1 98.31 200 VAL A N 1
ATOM 1434 C CA . VAL A 1 200 ? -16.641 7.703 13.695 1 98.31 200 VAL A CA 1
ATOM 1435 C C . VAL A 1 200 ? -16.5 6.676 14.812 1 98.31 200 VAL A C 1
ATOM 1437 O O . VAL A 1 200 ? -16.438 5.473 14.555 1 98.31 200 VAL A O 1
ATOM 1440 N N . ARG A 1 201 ? -16.359 7.191 16.047 1 96.38 201 ARG A N 1
ATOM 1441 C CA . ARG A 1 201 ? -16.172 6.273 17.172 1 96.38 201 ARG A CA 1
ATOM 1442 C C . ARG A 1 201 ? -17.219 6.516 18.25 1 96.38 201 ARG A C 1
ATOM 1444 O O . ARG A 1 201 ? -17.094 6.008 19.359 1 96.38 201 ARG A O 1
ATOM 1451 N N . SER A 1 202 ? -18.125 7.445 18.062 1 96.12 202 SER A N 1
ATOM 1452 C CA . SER A 1 202 ? -19.188 7.695 19.016 1 96.12 202 SER A CA 1
ATOM 1453 C C . SER A 1 202 ? -20.453 8.203 18.328 1 96.12 202 SER A C 1
ATOM 1455 O O . SER A 1 202 ? -20.391 8.711 17.203 1 96.12 202 SER A O 1
ATOM 1457 N N . ASP A 1 203 ? -21.516 8.086 19.062 1 96.12 203 ASP A N 1
ATOM 1458 C CA . ASP A 1 203 ? -22.797 8.547 18.516 1 96.12 203 ASP A CA 1
ATOM 1459 C C . ASP A 1 203 ? -22.844 10.078 18.453 1 96.12 203 ASP A C 1
ATOM 1461 O O . ASP A 1 203 ? -23.469 10.641 17.547 1 96.12 203 ASP A O 1
ATOM 1465 N N . GLU A 1 204 ? -22.25 10.664 19.406 1 95.69 204 GLU A N 1
ATOM 1466 C CA . GLU A 1 204 ? -22.172 12.125 19.391 1 95.69 204 GLU A CA 1
ATOM 1467 C C . GLU A 1 204 ? -21.484 12.609 18.125 1 95.69 204 GLU A C 1
ATOM 1469 O O . GLU A 1 204 ? -21.922 13.578 17.5 1 95.69 204 GLU A O 1
ATOM 1474 N N . GLN A 1 205 ? -20.453 11.938 17.719 1 96.06 205 GLN A N 1
ATOM 1475 C CA . GLN A 1 205 ? -19.719 12.281 16.5 1 96.06 205 GLN A CA 1
ATOM 1476 C C . GLN A 1 205 ? -20.562 12.008 15.266 1 96.06 205 GLN A C 1
ATOM 1478 O O . GLN A 1 205 ? -20.516 12.766 14.297 1 96.06 205 GLN A O 1
ATOM 1483 N N . ALA A 1 206 ? -21.281 10.953 15.328 1 97.94 206 ALA A N 1
ATOM 1484 C CA . ALA A 1 206 ? -22.172 10.625 14.219 1 97.94 206 ALA A CA 1
ATOM 1485 C C . ALA A 1 206 ? -23.203 11.727 14 1 97.94 206 ALA A C 1
ATOM 1487 O O . ALA A 1 206 ? -23.5 12.102 12.867 1 97.94 206 ALA A O 1
ATOM 1488 N N . ASP A 1 207 ? -23.734 12.242 15.07 1 97.25 207 ASP A N 1
ATOM 1489 C CA . ASP A 1 207 ? -24.766 13.281 15.008 1 97.25 207 ASP A CA 1
ATOM 1490 C C . ASP A 1 207 ? -24.219 14.555 14.367 1 97.25 207 ASP A C 1
ATOM 1492 O O . ASP A 1 207 ? -24.938 15.242 13.641 1 97.25 207 ASP A O 1
ATOM 1496 N N . ILE A 1 208 ? -22.984 14.828 14.656 1 95.69 208 ILE A N 1
ATOM 1497 C CA . ILE A 1 208 ? -22.344 15.984 14.047 1 95.69 208 ILE A CA 1
ATOM 1498 C C . ILE A 1 208 ? -22.406 15.875 12.523 1 95.69 208 ILE A C 1
ATOM 1500 O O . ILE A 1 208 ? -22.781 16.828 11.844 1 95.69 208 ILE A O 1
ATOM 1504 N N . LEU A 1 209 ? -22.109 14.727 11.984 1 98 209 LEU A N 1
ATOM 1505 C CA . LEU A 1 209 ? -22.031 14.516 10.547 1 98 209 LEU A CA 1
ATOM 1506 C C . LEU A 1 209 ? -23.438 14.469 9.938 1 98 209 LEU A C 1
ATOM 1508 O O . LEU A 1 209 ? -23.656 14.977 8.836 1 98 209 LEU A O 1
ATOM 1512 N N . ARG A 1 210 ? -24.344 13.859 10.594 1 98.25 210 ARG A N 1
ATOM 1513 C CA . ARG A 1 210 ? -25.719 13.82 10.109 1 98.25 210 ARG A CA 1
ATOM 1514 C C . ARG A 1 210 ? -26.312 15.227 10 1 98.25 210 ARG A C 1
ATOM 1516 O O . ARG A 1 210 ? -27.062 15.516 9.078 1 98.25 210 ARG A O 1
ATOM 1523 N N . ALA A 1 211 ? -25.938 16.016 10.93 1 97.56 211 ALA A N 1
ATOM 1524 C CA . ALA A 1 211 ? -26.391 17.406 10.922 1 97.56 211 ALA A CA 1
ATOM 1525 C C . ALA A 1 211 ? -25.875 18.141 9.688 1 97.56 211 ALA A C 1
ATOM 1527 O O . ALA A 1 211 ? -26.484 19.109 9.242 1 97.56 211 ALA A O 1
ATOM 1528 N N . ILE A 1 212 ? -24.844 17.656 9.117 1 97.19 212 ILE A N 1
ATOM 1529 C CA . ILE A 1 212 ? -24.266 18.25 7.926 1 97.19 212 ILE A CA 1
ATOM 1530 C C . ILE A 1 212 ? -24.875 17.625 6.676 1 97.19 212 ILE A C 1
ATOM 1532 O O . ILE A 1 212 ? -24.594 18.062 5.555 1 97.19 212 ILE A O 1
ATOM 1536 N N . GLY A 1 213 ? -25.594 16.531 6.852 1 98.31 213 GLY A N 1
ATOM 1537 C CA . GLY A 1 213 ? -26.25 15.914 5.711 1 98.31 213 GLY A CA 1
ATOM 1538 C C . GLY A 1 213 ? -25.641 14.578 5.328 1 98.31 213 GLY A C 1
ATOM 1539 O O . GLY A 1 213 ? -25.938 14.047 4.254 1 98.31 213 GLY A O 1
ATOM 1540 N N . ALA A 1 214 ? -24.844 14.023 6.195 1 98.69 214 ALA A N 1
ATOM 1541 C CA . ALA A 1 214 ? -24.203 12.75 5.875 1 98.69 214 ALA A CA 1
ATOM 1542 C C . ALA A 1 214 ? -25.219 11.617 5.844 1 98.69 214 ALA A C 1
ATOM 1544 O O . ALA A 1 214 ? -26.047 11.5 6.746 1 98.69 214 ALA A O 1
ATOM 1545 N N . THR A 1 215 ? -25.156 10.844 4.793 1 98.38 215 THR A N 1
ATOM 1546 C CA . THR A 1 215 ? -26.031 9.695 4.621 1 98.38 215 THR A CA 1
ATOM 1547 C C . THR A 1 215 ? -25.406 8.438 5.215 1 98.38 215 THR A C 1
ATOM 1549 O O . THR A 1 215 ? -26.094 7.656 5.883 1 98.38 215 THR A O 1
ATOM 1552 N N . TYR A 1 216 ? -24.141 8.219 5.02 1 98.69 216 TYR A N 1
ATOM 1553 C CA . TYR A 1 216 ? -23.422 7.027 5.465 1 98.69 216 TYR A CA 1
ATOM 1554 C C . TYR A 1 216 ? -22.484 7.352 6.625 1 98.69 216 TYR A C 1
ATOM 1556 O O . TYR A 1 216 ? -21.344 7.77 6.41 1 98.69 216 TYR A O 1
ATOM 1564 N N . VAL A 1 217 ? -22.969 7.168 7.859 1 98.81 217 VAL A N 1
ATOM 1565 C CA . VAL A 1 217 ? -22.188 7.395 9.07 1 98.81 217 VAL A CA 1
ATOM 1566 C C . VAL A 1 217 ? -22.172 6.129 9.93 1 98.81 217 VAL A C 1
ATOM 1568 O O . VAL A 1 217 ? -23.234 5.637 10.328 1 98.81 217 VAL A O 1
ATOM 1571 N N . LEU A 1 218 ? -21.016 5.621 10.125 1 98.88 218 LEU A N 1
ATOM 1572 C CA . LEU A 1 218 ? -20.859 4.355 10.836 1 98.88 218 LEU A CA 1
ATOM 1573 C C . LEU A 1 218 ? -20.016 4.535 12.086 1 98.88 218 LEU A C 1
ATOM 1575 O O . LEU A 1 218 ? -18.969 5.176 12.047 1 98.88 218 LEU A O 1
ATOM 1579 N N . ASN A 1 219 ? -20.484 4.004 13.219 1 98.56 219 ASN A N 1
ATOM 1580 C CA . ASN A 1 219 ? -19.734 3.932 14.461 1 98.56 219 ASN A CA 1
ATOM 1581 C C . ASN A 1 219 ? -18.922 2.641 14.547 1 98.56 219 ASN A C 1
ATOM 1583 O O . ASN A 1 219 ? -19.484 1.551 14.641 1 98.56 219 ASN A O 1
ATOM 1587 N N . SER A 1 220 ? -17.609 2.738 14.562 1 98.12 220 SER A N 1
ATOM 1588 C CA . SER A 1 220 ? -16.719 1.584 14.492 1 98.12 220 SER A CA 1
ATOM 1589 C C . SER A 1 220 ? -16.828 0.719 15.742 1 98.12 220 SER A C 1
ATOM 1591 O O . SER A 1 220 ? -16.344 -0.414 15.766 1 98.12 220 SER A O 1
ATOM 1593 N N . LYS A 1 221 ? -17.469 1.223 16.781 1 97.19 221 LYS A N 1
ATOM 1594 C CA . LYS A 1 221 ? -17.625 0.49 18.031 1 97.19 221 LYS A CA 1
ATOM 1595 C C . LYS A 1 221 ? -18.875 -0.388 18 1 97.19 221 LYS A C 1
ATOM 1597 O O . LYS A 1 221 ? -19.047 -1.244 18.875 1 97.19 221 LYS A O 1
ATOM 1602 N N . ASP A 1 222 ? -19.656 -0.192 17.047 1 97.75 222 ASP A N 1
ATOM 1603 C CA . ASP A 1 222 ? -20.891 -0.98 16.938 1 97.75 222 ASP A CA 1
ATOM 1604 C C . ASP A 1 222 ? -20.578 -2.436 16.594 1 97.75 222 ASP A C 1
ATOM 1606 O O . ASP A 1 222 ? -19.672 -2.715 15.812 1 97.75 222 ASP A O 1
ATOM 1610 N N . ALA A 1 223 ? -21.422 -3.381 17.062 1 97.25 223 ALA A N 1
ATOM 1611 C CA . ALA A 1 223 ? -21.219 -4.816 16.875 1 97.25 223 ALA A CA 1
ATOM 1612 C C . ALA A 1 223 ? -21.375 -5.199 15.398 1 97.25 223 ALA A C 1
ATOM 1614 O O . ALA A 1 223 ? -20.75 -6.156 14.938 1 97.25 223 ALA A O 1
ATOM 1615 N N . ASP A 1 224 ? -22.188 -4.48 14.742 1 97.75 224 ASP A N 1
ATOM 1616 C CA . ASP A 1 224 ? -22.469 -4.824 13.352 1 97.75 224 ASP A CA 1
ATOM 1617 C C . ASP A 1 224 ? -21.672 -3.924 12.406 1 97.75 224 ASP A C 1
ATOM 1619 O O . ASP A 1 224 ? -22.047 -3.764 11.242 1 97.75 224 ASP A O 1
ATOM 1623 N N . PHE A 1 225 ? -20.641 -3.252 12.875 1 98.38 225 PHE A N 1
ATOM 1624 C CA . PHE A 1 225 ? -19.844 -2.291 12.117 1 98.38 225 PHE A CA 1
ATOM 1625 C C . PHE A 1 225 ? -19.391 -2.895 10.797 1 98.38 225 PHE A C 1
ATOM 1627 O O . PHE A 1 225 ? -19.562 -2.295 9.734 1 98.38 225 PHE A O 1
ATOM 1634 N N . ALA A 1 226 ? -18.812 -4.113 10.812 1 97.88 226 ALA A N 1
ATOM 1635 C CA . ALA A 1 226 ? -18.234 -4.734 9.617 1 97.88 226 ALA A CA 1
ATOM 1636 C C . ALA A 1 226 ? -19.312 -4.945 8.547 1 97.88 226 ALA A C 1
ATOM 1638 O O . ALA A 1 226 ? -19.078 -4.641 7.371 1 97.88 226 ALA A O 1
ATOM 1639 N N . ALA A 1 227 ? -20.422 -5.461 8.906 1 98.06 227 ALA A N 1
ATOM 1640 C CA . ALA A 1 227 ? -21.516 -5.703 7.969 1 98.06 227 ALA A CA 1
ATOM 1641 C C . ALA A 1 227 ? -22.062 -4.395 7.395 1 98.06 227 ALA A C 1
ATOM 1643 O O . ALA A 1 227 ? -22.266 -4.281 6.188 1 98.06 227 ALA A O 1
ATOM 1644 N N . ARG A 1 228 ? -22.25 -3.406 8.234 1 98.69 228 ARG A N 1
ATOM 1645 C CA . ARG A 1 228 ? -22.781 -2.115 7.801 1 98.69 228 ARG A CA 1
ATOM 1646 C C . ARG A 1 228 ? -21.781 -1.4 6.887 1 98.69 228 ARG A C 1
ATOM 1648 O O . ARG A 1 228 ? -22.188 -0.731 5.934 1 98.69 228 ARG A O 1
ATOM 1655 N N . LEU A 1 229 ? -20.516 -1.509 7.234 1 98.88 229 LEU A N 1
ATOM 1656 C CA . LEU A 1 229 ? -19.484 -0.933 6.375 1 98.88 229 LEU A CA 1
ATOM 1657 C C . LEU A 1 229 ? -19.516 -1.569 4.988 1 98.88 229 LEU A C 1
ATOM 1659 O O . LEU A 1 229 ? -19.484 -0.866 3.979 1 98.88 229 LEU A O 1
ATOM 1663 N N . THR A 1 230 ? -19.578 -2.857 4.922 1 98.69 230 THR A N 1
ATOM 1664 C CA . THR A 1 230 ? -19.641 -3.561 3.646 1 98.69 230 THR A CA 1
ATOM 1665 C C . THR A 1 230 ? -20.859 -3.117 2.84 1 98.69 230 THR A C 1
ATOM 1667 O O . THR A 1 230 ? -20.75 -2.859 1.64 1 98.69 230 THR A O 1
ATOM 1670 N N . ASP A 1 231 ? -22.016 -2.982 3.48 1 98.81 231 ASP A N 1
ATOM 1671 C CA . ASP A 1 231 ? -23.234 -2.549 2.814 1 98.81 231 ASP A CA 1
ATOM 1672 C C . ASP A 1 231 ? -23.094 -1.132 2.266 1 98.81 231 ASP A C 1
ATOM 1674 O O . ASP A 1 231 ? -23.469 -0.86 1.125 1 98.81 231 ASP A O 1
ATOM 1678 N N . ALA A 1 232 ? -22.562 -0.241 3.078 1 98.88 232 ALA A N 1
ATOM 1679 C CA . ALA A 1 232 ? -22.359 1.142 2.646 1 98.88 232 ALA A CA 1
ATOM 1680 C C . ALA A 1 232 ? -21.422 1.216 1.446 1 98.88 232 ALA A C 1
ATOM 1682 O O . ALA A 1 232 ? -21.672 1.96 0.496 1 98.88 232 ALA A O 1
ATOM 1683 N N . VAL A 1 233 ? -20.391 0.452 1.487 1 98.88 233 VAL A N 1
ATOM 1684 C CA . VAL A 1 233 ? -19.422 0.411 0.394 1 98.88 233 VAL A CA 1
ATOM 1685 C C . VAL A 1 233 ? -20.094 -0.157 -0.859 1 98.88 233 VAL A C 1
ATOM 1687 O O . VAL A 1 233 ? -19.906 0.371 -1.959 1 98.88 233 VAL A O 1
ATOM 1690 N N . ALA A 1 234 ? -20.812 -1.21 -0.678 1 98.62 234 ALA A N 1
ATOM 1691 C CA . ALA A 1 234 ? -21.516 -1.812 -1.812 1 98.62 234 ALA A CA 1
ATOM 1692 C C . ALA A 1 234 ? -22.484 -0.825 -2.447 1 98.62 234 ALA A C 1
ATOM 1694 O O . ALA A 1 234 ? -22.609 -0.766 -3.672 1 98.62 234 ALA A O 1
ATOM 1695 N N . GLU A 1 235 ? -23.172 -0.079 -1.646 1 98.62 235 GLU A N 1
ATOM 1696 C CA . GLU A 1 235 ? -24.172 0.879 -2.125 1 98.62 235 GLU A CA 1
ATOM 1697 C C . GLU A 1 235 ? -23.5 2.068 -2.809 1 98.62 235 GLU A C 1
ATOM 1699 O O . GLU A 1 235 ? -23.984 2.549 -3.838 1 98.62 235 GLU A O 1
ATOM 1704 N N . THR A 1 236 ? -22.406 2.555 -2.316 1 98.75 236 THR A N 1
ATOM 1705 C CA . THR A 1 236 ? -21.781 3.783 -2.795 1 98.75 236 THR A CA 1
ATOM 1706 C C . THR A 1 236 ? -20.766 3.482 -3.902 1 98.75 236 THR A C 1
ATOM 1708 O O . THR A 1 236 ? -20.469 4.348 -4.723 1 98.75 236 THR A O 1
ATOM 1711 N N . GLY A 1 237 ? -20.188 2.27 -3.857 1 98.44 237 GLY A N 1
ATOM 1712 C CA . GLY A 1 237 ? -19.109 1.928 -4.77 1 98.44 237 GLY A CA 1
ATOM 1713 C C . GLY A 1 237 ? -17.766 2.461 -4.324 1 98.44 237 GLY A C 1
ATOM 1714 O O . GLY A 1 237 ? -16.844 2.627 -5.145 1 98.44 237 GLY A O 1
ATOM 1715 N N . ALA A 1 238 ? -17.594 2.736 -3.01 1 98.88 238 ALA A N 1
ATOM 1716 C CA . ALA A 1 238 ? -16.344 3.305 -2.516 1 98.88 238 ALA A CA 1
ATOM 1717 C C . ALA A 1 238 ? -15.203 2.301 -2.633 1 98.88 238 ALA A C 1
ATOM 1719 O O . ALA A 1 238 ? -15.312 1.165 -2.166 1 98.88 238 ALA A O 1
ATOM 1720 N N . THR A 1 239 ? -14.07 2.725 -3.254 1 98.88 239 THR A N 1
ATOM 1721 C CA . THR A 1 239 ? -12.898 1.867 -3.4 1 98.88 239 THR A CA 1
ATOM 1722 C C . THR A 1 239 ? -11.633 2.615 -3.01 1 98.88 239 THR A C 1
ATOM 1724 O O . THR A 1 239 ? -10.523 2.148 -3.273 1 98.88 239 THR A O 1
ATOM 1727 N N . ILE A 1 240 ? -11.75 3.812 -2.424 1 98.94 240 ILE A N 1
ATOM 1728 C CA . ILE A 1 240 ? -10.625 4.555 -1.877 1 98.94 240 ILE A CA 1
ATOM 1729 C C . ILE A 1 240 ? -10.961 5.047 -0.471 1 98.94 240 ILE A C 1
ATOM 1731 O O . ILE A 1 240 ? -12.102 5.414 -0.193 1 98.94 240 ILE A O 1
ATOM 1735 N N . ALA A 1 241 ? -9.992 4.969 0.394 1 99 241 ALA A N 1
ATOM 1736 C CA . ALA A 1 241 ? -10.172 5.438 1.765 1 99 241 ALA A CA 1
ATOM 1737 C C . ALA A 1 241 ? -9.023 6.352 2.188 1 99 241 ALA A C 1
ATOM 1739 O O . ALA A 1 241 ? -7.887 6.18 1.734 1 99 241 ALA A O 1
ATOM 1740 N N . PHE A 1 242 ? -9.336 7.309 2.971 1 98.94 242 PHE A N 1
ATOM 1741 C CA . PHE A 1 242 ? -8.359 8.141 3.66 1 98.94 242 PHE A CA 1
ATOM 1742 C C . PHE A 1 242 ? -8.461 7.957 5.168 1 98.94 242 PHE A C 1
ATOM 1744 O O . PHE A 1 242 ? -9.492 8.25 5.773 1 98.94 242 PHE A O 1
ATOM 1751 N N . ASP A 1 243 ? -7.398 7.504 5.758 1 98.88 243 ASP A N 1
ATOM 1752 C CA . ASP A 1 243 ? -7.391 7.027 7.141 1 98.88 243 ASP A CA 1
ATOM 1753 C C . ASP A 1 243 ? -6.5 7.902 8.016 1 98.88 243 ASP A C 1
ATOM 1755 O O . ASP A 1 243 ? -5.281 7.938 7.836 1 98.88 243 ASP A O 1
ATOM 1759 N N . ALA A 1 244 ? -7.117 8.547 9.016 1 97.56 244 ALA A N 1
ATOM 1760 C CA . ALA A 1 244 ? -6.398 9.406 9.961 1 97.56 244 ALA A CA 1
ATOM 1761 C C . ALA A 1 244 ? -5.836 8.586 11.117 1 97.56 244 ALA A C 1
ATOM 1763 O O . ALA A 1 244 ? -4.988 9.07 11.867 1 97.56 244 ALA A O 1
ATOM 1764 N N . ILE A 1 245 ? -6.285 7.375 11.273 1 97.38 245 ILE A N 1
ATOM 1765 C CA . ILE A 1 245 ? -5.934 6.555 12.43 1 97.38 245 ILE A CA 1
ATOM 1766 C C . ILE A 1 245 ? -4.559 5.926 12.211 1 97.38 245 ILE A C 1
ATOM 1768 O O . ILE A 1 245 ? -3.637 6.152 13 1 97.38 245 ILE A O 1
ATOM 1772 N N . GLY A 1 246 ? -4.461 5.172 11.156 1 97.69 246 GLY A N 1
ATOM 1773 C CA . GLY A 1 246 ? -3.189 4.629 10.703 1 97.69 246 GLY A CA 1
ATOM 1774 C C . GLY A 1 246 ? -2.826 3.318 11.383 1 97.69 246 GLY A C 1
ATOM 1775 O O . GLY A 1 246 ? -2.383 2.377 10.719 1 97.69 246 GLY A O 1
ATOM 1776 N N . GLY A 1 247 ? -2.967 3.258 12.758 1 98 247 GLY A N 1
ATOM 1777 C CA . GLY A 1 247 ? -2.604 2.074 13.523 1 98 247 GLY A CA 1
ATOM 1778 C C . GLY A 1 247 ? -3.762 1.116 13.727 1 98 247 GLY A C 1
ATOM 1779 O O . GLY A 1 247 ? -4.91 1.45 13.422 1 98 247 GLY A O 1
ATOM 1780 N N . GLY A 1 248 ? -3.387 -0.112 14.133 1 98.31 248 GLY A N 1
ATOM 1781 C CA . GLY A 1 248 ? -4.414 -1.096 14.438 1 98.31 248 GLY A CA 1
ATOM 1782 C C . GLY A 1 248 ? -4.965 -1.78 13.203 1 98.31 248 GLY A C 1
ATOM 1783 O O . GLY A 1 248 ? -4.227 -2.049 12.25 1 98.31 248 GLY A O 1
ATOM 1784 N N . THR A 1 249 ? -6.273 -2.131 13.266 1 98.44 249 THR A N 1
ATOM 1785 C CA . THR A 1 249 ? -6.828 -3.012 12.242 1 98.44 249 THR A CA 1
ATOM 1786 C C . THR A 1 249 ? -7.883 -2.283 11.414 1 98.44 249 THR A C 1
ATOM 1788 O O . THR A 1 249 ? -8.375 -2.818 10.422 1 98.44 249 THR A O 1
ATOM 1791 N N . LEU A 1 250 ? -8.195 -1.054 11.734 1 98.69 250 LEU A N 1
ATOM 1792 C CA . LEU A 1 250 ? -9.32 -0.386 11.086 1 98.69 250 LEU A CA 1
ATOM 1793 C C . LEU A 1 250 ? -9.086 -0.255 9.586 1 98.69 250 LEU A C 1
ATOM 1795 O O . LEU A 1 250 ? -9.984 -0.521 8.789 1 98.69 250 LEU A O 1
ATOM 1799 N N . GLY A 1 251 ? -7.902 0.225 9.188 1 98.75 251 GLY A N 1
ATOM 1800 C CA . GLY A 1 251 ? -7.582 0.292 7.773 1 98.75 251 GLY A CA 1
ATOM 1801 C C . GLY A 1 251 ? -7.801 -1.022 7.047 1 98.75 251 GLY A C 1
ATOM 1802 O O . GLY A 1 251 ? -8.344 -1.044 5.941 1 98.75 251 GLY A O 1
ATOM 1803 N N . SER A 1 252 ? -7.391 -2.078 7.668 1 98.81 252 SER A N 1
ATOM 1804 C CA . SER A 1 252 ? -7.586 -3.41 7.105 1 98.81 252 SER A CA 1
ATOM 1805 C C . SER A 1 252 ? -9.07 -3.723 6.934 1 98.81 252 SER A C 1
ATOM 1807 O O . SER A 1 252 ? -9.477 -4.258 5.898 1 98.81 252 SER A O 1
ATOM 1809 N N . GLU A 1 253 ? -9.836 -3.438 7.938 1 98.69 253 GLU A N 1
ATOM 1810 C CA . GLU A 1 253 ? -11.273 -3.686 7.898 1 98.69 253 GLU A CA 1
ATOM 1811 C C . GLU A 1 253 ? -11.93 -2.945 6.734 1 98.69 253 GLU A C 1
ATOM 1813 O O . GLU A 1 253 ? -12.859 -3.463 6.105 1 98.69 253 GLU A O 1
ATOM 1818 N N . ILE A 1 254 ? -11.477 -1.794 6.469 1 98.94 254 ILE A N 1
ATOM 1819 C CA . ILE A 1 254 ? -12.023 -0.98 5.387 1 98.94 254 ILE A CA 1
ATOM 1820 C C . ILE A 1 254 ? -11.727 -1.639 4.043 1 98.94 254 ILE A C 1
ATOM 1822 O O . ILE A 1 254 ? -12.625 -1.823 3.221 1 98.94 254 ILE A O 1
ATOM 1826 N N . VAL A 1 255 ? -10.492 -2.023 3.789 1 98.88 255 VAL A N 1
ATOM 1827 C CA . VAL A 1 255 ? -10.109 -2.648 2.527 1 98.88 255 VAL A CA 1
ATOM 1828 C C . VAL A 1 255 ? -10.836 -3.984 2.371 1 98.88 255 VAL A C 1
ATOM 1830 O O . VAL A 1 255 ? -11.305 -4.324 1.28 1 98.88 255 VAL A O 1
ATOM 1833 N N . GLN A 1 256 ? -10.984 -4.719 3.486 1 98.31 256 GLN A N 1
ATOM 1834 C CA . GLN A 1 256 ? -11.727 -5.973 3.469 1 98.31 256 GLN A CA 1
ATOM 1835 C C . GLN A 1 256 ? -13.18 -5.746 3.049 1 98.31 256 GLN A C 1
ATOM 1837 O O . GLN A 1 256 ? -13.734 -6.52 2.262 1 98.31 256 GLN A O 1
ATOM 1842 N N . ALA A 1 257 ? -13.75 -4.684 3.582 1 98.75 257 ALA A N 1
ATOM 1843 C CA . ALA A 1 257 ? -15.133 -4.371 3.238 1 98.75 257 ALA A CA 1
ATOM 1844 C C . ALA A 1 257 ? -15.266 -4.055 1.752 1 98.75 257 ALA A C 1
ATOM 1846 O O . ALA A 1 257 ? -16.234 -4.469 1.109 1 98.75 257 ALA A O 1
ATOM 1847 N N . MET A 1 258 ? -14.328 -3.305 1.233 1 98.88 258 MET A N 1
ATOM 1848 C CA . MET A 1 258 ? -14.336 -3.01 -0.196 1 98.88 258 MET A CA 1
ATOM 1849 C C . MET A 1 258 ? -14.289 -4.293 -1.017 1 98.88 258 MET A C 1
ATOM 1851 O O . MET A 1 258 ? -15.016 -4.434 -2.004 1 98.88 258 MET A O 1
ATOM 1855 N N . GLU A 1 259 ? -13.414 -5.227 -0.611 1 98.44 259 GLU A N 1
ATOM 1856 C CA . GLU A 1 259 ? -13.305 -6.496 -1.321 1 98.44 259 GLU A CA 1
ATOM 1857 C C . GLU A 1 259 ? -14.594 -7.305 -1.217 1 98.44 259 GLU A C 1
ATOM 1859 O O . GLU A 1 259 ? -15.07 -7.852 -2.211 1 98.44 259 GLU A O 1
ATOM 1864 N N . ARG A 1 260 ? -15.148 -7.336 0.012 1 97.25 260 ARG A N 1
ATOM 1865 C CA . ARG A 1 260 ? -16.406 -8.062 0.195 1 97.25 260 ARG A CA 1
ATOM 1866 C C . ARG A 1 260 ? -17.5 -7.496 -0.707 1 97.25 260 ARG A C 1
ATOM 1868 O O . ARG A 1 260 ? -18.266 -8.25 -1.312 1 97.25 260 ARG A O 1
ATOM 1875 N N . ALA A 1 261 ? -17.578 -6.191 -0.778 1 98.25 261 ALA A N 1
ATOM 1876 C CA . ALA A 1 261 ? -18.578 -5.547 -1.638 1 98.25 261 ALA A CA 1
ATOM 1877 C C . ALA A 1 261 ? -18.344 -5.902 -3.104 1 98.25 261 ALA A C 1
ATOM 1879 O O . ALA A 1 261 ? -19.297 -6.195 -3.834 1 98.25 261 ALA A O 1
ATOM 1880 N N . ALA A 1 262 ? -17.094 -5.906 -3.547 1 97.81 262 ALA A N 1
ATOM 1881 C CA . ALA A 1 262 ? -16.75 -6.223 -4.93 1 97.81 262 ALA A CA 1
ATOM 1882 C C . ALA A 1 262 ? -17.078 -7.676 -5.258 1 97.81 262 ALA A C 1
ATOM 1884 O O . ALA A 1 262 ? -17.609 -7.973 -6.332 1 97.81 262 ALA A O 1
ATOM 1885 N N . VAL A 1 263 ? -16.766 -8.547 -4.352 1 95.94 263 VAL A N 1
ATOM 1886 C CA . VAL A 1 263 ? -16.953 -9.984 -4.547 1 95.94 263 VAL A CA 1
ATOM 1887 C C . VAL A 1 263 ? -18.438 -10.289 -4.684 1 95.94 263 VAL A C 1
ATOM 1889 O O . VAL A 1 263 ? -18.828 -11.172 -5.457 1 95.94 263 VAL A O 1
ATOM 1892 N N . ARG A 1 264 ? -19.297 -9.508 -3.967 1 93.38 264 ARG A N 1
ATOM 1893 C CA . ARG A 1 264 ? -20.75 -9.68 -4.059 1 93.38 264 ARG A CA 1
ATOM 1894 C C . ARG A 1 264 ? -21.234 -9.516 -5.496 1 93.38 264 ARG A C 1
ATOM 1896 O O . ARG A 1 264 ? -22.266 -10.07 -5.879 1 93.38 264 ARG A O 1
ATOM 1903 N N . ARG A 1 265 ? -20.516 -8.859 -6.293 1 93.88 265 ARG A N 1
ATOM 1904 C CA . ARG A 1 265 ? -20.969 -8.516 -7.641 1 93.88 265 ARG A CA 1
ATOM 1905 C C . ARG A 1 265 ? -20.328 -9.43 -8.68 1 93.88 265 ARG A C 1
ATOM 1907 O O . ARG A 1 265 ? -20.594 -9.305 -9.875 1 93.88 265 ARG A O 1
ATOM 1914 N N . MET A 1 266 ? -19.438 -10.266 -8.18 1 94.12 266 MET A N 1
ATOM 1915 C CA . MET A 1 266 ? -18.75 -11.156 -9.109 1 94.12 266 MET A CA 1
ATOM 1916 C C . MET A 1 266 ? -19.688 -12.25 -9.609 1 94.12 266 MET A C 1
ATOM 1918 O O . MET A 1 266 ? -20.5 -12.781 -8.844 1 94.12 266 MET A O 1
ATOM 1922 N N . SER A 1 267 ? -19.562 -12.625 -10.867 1 92.38 267 SER A N 1
ATOM 1923 C CA . SER A 1 267 ? -20.391 -13.664 -11.469 1 92.38 267 SER A CA 1
ATOM 1924 C C . SER A 1 267 ? -19.703 -15.031 -11.367 1 92.38 267 SER A C 1
ATOM 1926 O O . SER A 1 267 ? -20.359 -16.062 -11.539 1 92.38 267 SER A O 1
ATOM 1928 N N . ALA A 1 268 ? -18.5 -15.039 -11.227 1 92.62 268 ALA A N 1
ATOM 1929 C CA . ALA A 1 268 ? -17.734 -16.281 -11.141 1 92.62 268 ALA A CA 1
ATOM 1930 C C . ALA A 1 268 ? -16.656 -16.188 -10.055 1 92.62 268 ALA A C 1
ATOM 1932 O O . ALA A 1 268 ? -16.141 -15.102 -9.781 1 92.62 268 ALA A O 1
ATOM 1933 N N . TYR A 1 269 ? -16.328 -17.328 -9.484 1 93.06 269 TYR A N 1
ATOM 1934 C CA . TYR A 1 269 ? -15.305 -17.406 -8.445 1 93.06 269 TYR A CA 1
ATOM 1935 C C . TYR A 1 269 ? -13.914 -17.156 -9.023 1 93.06 269 TYR A C 1
ATOM 1937 O O . TYR A 1 269 ? -13.594 -17.609 -10.117 1 93.06 269 TYR A O 1
ATOM 1945 N N . ASN A 1 270 ? -13.141 -16.375 -8.328 1 92.81 270 ASN A N 1
ATOM 1946 C CA . ASN A 1 270 ? -11.727 -16.156 -8.594 1 92.81 270 ASN A CA 1
ATOM 1947 C C . ASN A 1 270 ? -10.891 -16.281 -7.324 1 92.81 270 ASN A C 1
ATOM 1949 O O . ASN A 1 270 ? -11.094 -15.523 -6.371 1 92.81 270 ASN A O 1
ATOM 1953 N N . ARG A 1 271 ? -9.977 -17.141 -7.305 1 90.12 271 ARG A N 1
ATOM 1954 C CA . ARG A 1 271 ? -9.203 -17.406 -6.102 1 90.12 271 ARG A CA 1
ATOM 1955 C C . ARG A 1 271 ? -8.328 -16.219 -5.727 1 90.12 271 ARG A C 1
ATOM 1957 O O . ARG A 1 271 ? -7.828 -16.141 -4.605 1 90.12 271 ARG A O 1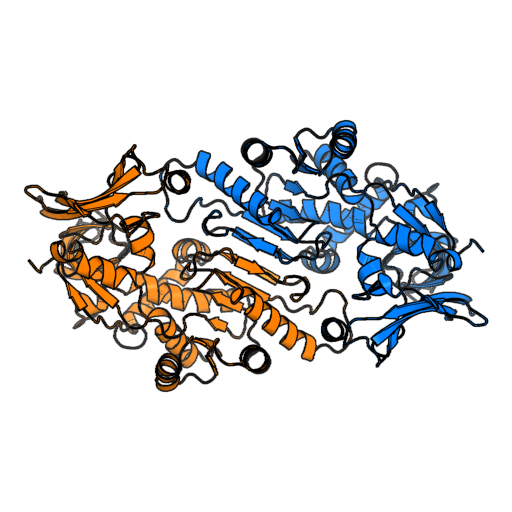
ATOM 1964 N N . TYR A 1 272 ? -8.109 -15.273 -6.629 1 93.38 272 TYR A N 1
ATOM 1965 C CA . TYR A 1 272 ? -7.254 -14.117 -6.383 1 93.38 272 TYR A CA 1
ATOM 1966 C C . TYR A 1 272 ? -8.078 -12.891 -6.02 1 93.38 272 TYR A C 1
ATOM 1968 O O . TYR A 1 272 ? -7.543 -11.789 -5.906 1 93.38 272 TYR A O 1
ATOM 1976 N N . GLY A 1 273 ? -9.406 -13.078 -5.852 1 94.38 273 GLY A N 1
ATOM 1977 C CA . GLY A 1 273 ? -10.281 -11.992 -5.449 1 94.38 273 GLY A CA 1
ATOM 1978 C C . GLY A 1 273 ? -10.828 -11.195 -6.621 1 94.38 273 GLY A C 1
ATOM 1979 O O . GLY A 1 273 ? -10.805 -11.672 -7.758 1 94.38 273 GLY A O 1
ATOM 1980 N N . SER A 1 274 ? -11.438 -10.07 -6.332 1 96.62 274 SER A N 1
ATOM 1981 C CA . SER A 1 274 ? -12.062 -9.219 -7.344 1 96.62 274 SER A CA 1
ATOM 1982 C C . SER A 1 274 ? -11.008 -8.5 -8.18 1 96.62 274 SER A C 1
ATOM 1984 O O . SER A 1 274 ? -9.852 -8.406 -7.785 1 96.62 274 SER A O 1
ATOM 1986 N N . GLU A 1 275 ? -11.406 -8.016 -9.273 1 95.69 275 GLU A N 1
ATOM 1987 C CA . GLU A 1 275 ? -10.523 -7.227 -10.125 1 95.69 275 GLU A CA 1
ATOM 1988 C C . GLU A 1 275 ? -10.594 -5.742 -9.781 1 95.69 275 GLU A C 1
ATOM 1990 O O . GLU A 1 275 ? -9.93 -4.918 -10.414 1 95.69 275 GLU A O 1
ATOM 1995 N N . VAL A 1 276 ? -11.406 -5.438 -8.781 1 97.44 276 VAL A N 1
ATOM 1996 C CA . VAL A 1 276 ? -11.586 -4.047 -8.375 1 97.44 276 VAL A CA 1
ATOM 1997 C C . VAL A 1 276 ? -10.391 -3.594 -7.543 1 97.44 276 VAL A C 1
ATOM 1999 O O . VAL A 1 276 ? -10.039 -4.227 -6.543 1 97.44 276 VAL A O 1
ATOM 2002 N N . PHE A 1 277 ? -9.75 -2.551 -8.008 1 98.56 277 PHE A N 1
ATOM 2003 C CA . PHE A 1 277 ? -8.617 -2.008 -7.273 1 98.56 277 PHE A CA 1
ATOM 2004 C C . PHE A 1 277 ? -9.094 -1.202 -6.07 1 98.56 277 PHE A C 1
ATOM 2006 O O . PHE A 1 277 ? -9.977 -0.35 -6.195 1 98.56 277 PHE A O 1
ATOM 2013 N N . LYS A 1 278 ? -8.57 -1.499 -4.918 1 98.81 278 LYS A N 1
ATOM 2014 C CA . LYS A 1 278 ? -8.891 -0.813 -3.668 1 98.81 278 LYS A CA 1
ATOM 2015 C C . LYS A 1 278 ? -7.68 -0.039 -3.146 1 98.81 278 LYS A C 1
ATOM 2017 O O . LYS A 1 278 ? -6.562 -0.562 -3.125 1 98.81 278 LYS A O 1
ATOM 2022 N N . GLN A 1 279 ? -7.871 1.208 -2.693 1 98.94 279 GLN A N 1
ATOM 2023 C CA . GLN A 1 279 ? -6.789 2.08 -2.248 1 98.94 279 GLN A CA 1
ATOM 2024 C C . GLN A 1 279 ? -7.055 2.609 -0.842 1 98.94 279 GLN A C 1
ATOM 2026 O O . GLN A 1 279 ? -8.102 3.205 -0.583 1 98.94 279 GLN A O 1
ATOM 2031 N N . LEU A 1 280 ? -6.184 2.27 0.052 1 98.94 280 LEU A N 1
ATOM 2032 C CA . LEU A 1 280 ? -6.188 2.9 1.368 1 98.94 280 LEU A CA 1
ATOM 2033 C C . LEU A 1 280 ? -5.02 3.871 1.51 1 98.94 280 LEU A C 1
ATOM 2035 O O . LEU A 1 280 ? -3.859 3.469 1.416 1 98.94 280 LEU A O 1
ATOM 2039 N N . TYR A 1 281 ? -5.301 5.129 1.685 1 98.94 281 TYR A N 1
ATOM 2040 C CA . TYR A 1 281 ? -4.293 6.125 2.029 1 98.94 281 TYR A CA 1
ATOM 2041 C C . TYR A 1 281 ? -4.289 6.406 3.527 1 98.94 281 TYR A C 1
ATOM 2043 O O . TYR A 1 281 ? -5.332 6.727 4.105 1 98.94 281 TYR A O 1
ATOM 2051 N N . ILE A 1 282 ? -3.158 6.27 4.145 1 98.81 282 ILE A N 1
ATOM 2052 C CA . ILE A 1 282 ? -2.955 6.656 5.535 1 98.81 282 ILE A CA 1
ATOM 2053 C C . ILE A 1 282 ? -2.314 8.039 5.602 1 98.81 282 ILE A C 1
ATOM 2055 O O . ILE A 1 282 ? -1.198 8.234 5.113 1 98.81 282 ILE A O 1
ATOM 2059 N N . TYR A 1 283 ? -2.986 8.984 6.203 1 98.06 283 TYR A N 1
ATOM 2060 C CA . TYR A 1 283 ? -2.475 10.352 6.18 1 98.06 283 TYR A CA 1
ATOM 2061 C C . TYR A 1 283 ? -2.25 10.875 7.594 1 98.06 283 TYR A C 1
ATOM 2063 O O . TYR A 1 283 ? -1.758 11.992 7.777 1 98.06 283 TYR A O 1
ATOM 2071 N N . GLY A 1 284 ? -2.602 10.055 8.602 1 95.06 284 GLY A N 1
ATOM 2072 C CA . GLY A 1 284 ? -2.436 10.461 9.984 1 95.06 284 GLY A CA 1
ATOM 2073 C C . GLY A 1 284 ? -1.943 9.336 10.883 1 95.06 284 GLY A C 1
ATOM 2074 O O . GLY A 1 284 ? -1.668 8.234 10.406 1 95.06 284 GLY A O 1
ATOM 2075 N N . ALA A 1 285 ? -1.767 9.625 12.156 1 94.06 285 ALA A N 1
ATOM 2076 C CA . ALA A 1 285 ? -1.244 8.688 13.148 1 94.06 285 ALA A CA 1
ATOM 2077 C C . ALA A 1 285 ? -1.935 8.867 14.5 1 94.06 285 ALA A C 1
ATOM 2079 O O . ALA A 1 285 ? -1.271 8.984 15.531 1 94.06 285 ALA A O 1
ATOM 2080 N N . LEU A 1 286 ? -3.258 8.922 14.422 1 93.69 286 LEU A N 1
ATOM 2081 C CA . LEU A 1 286 ? -4.004 9.062 15.664 1 93.69 286 LEU A CA 1
ATOM 2082 C C . LEU A 1 286 ? -3.822 7.832 16.547 1 93.69 286 LEU A C 1
ATOM 2084 O O . LEU A 1 286 ? -4.004 7.906 17.766 1 93.69 286 LEU A O 1
ATOM 2088 N N . ASP A 1 287 ? -3.604 6.707 15.977 1 94.81 287 ASP A N 1
ATOM 2089 C CA . ASP A 1 287 ? -3.164 5.484 16.641 1 94.81 287 ASP A CA 1
ATOM 2090 C C . ASP A 1 287 ? -1.723 5.145 16.266 1 94.81 287 ASP A C 1
ATOM 2092 O O . ASP A 1 287 ? -1.431 4.848 15.109 1 94.81 287 ASP A O 1
ATOM 2096 N N . LEU A 1 288 ? -0.87 5.117 17.25 1 93.12 288 LEU A N 1
ATOM 2097 C CA . LEU A 1 288 ? 0.561 5.008 16.984 1 93.12 288 LEU A CA 1
ATOM 2098 C C . LEU A 1 288 ? 0.987 3.545 16.906 1 93.12 288 LEU A C 1
ATOM 2100 O O . LEU A 1 288 ? 2.154 3.248 16.641 1 93.12 288 LEU A O 1
ATOM 2104 N N . SER A 1 289 ? 0.074 2.605 17.172 1 96.88 289 SER A N 1
ATOM 2105 C CA . SER A 1 289 ? 0.422 1.193 17.047 1 96.88 289 SER A CA 1
ATOM 2106 C C . SER A 1 289 ? 0.68 0.81 15.594 1 96.88 289 SER A C 1
ATOM 2108 O O . SER A 1 289 ? 0.342 1.562 14.672 1 96.88 289 SER A O 1
ATOM 2110 N N . PRO A 1 290 ? 1.384 -0.306 15.344 1 98.25 290 PRO A N 1
ATOM 2111 C CA . PRO A 1 290 ? 1.582 -0.749 13.961 1 98.25 290 PRO A CA 1
ATOM 2112 C C . PRO A 1 290 ? 0.267 -0.984 13.219 1 98.25 290 PRO A C 1
ATOM 2114 O O . PRO A 1 290 ? -0.755 -1.274 13.852 1 98.25 290 PRO A O 1
ATOM 2117 N N . THR A 1 291 ? 0.294 -0.752 11.914 1 98.75 291 THR A N 1
ATOM 2118 C CA . THR A 1 291 ? -0.821 -1.116 11.047 1 98.75 291 THR A CA 1
ATOM 2119 C C . THR A 1 291 ? -0.842 -2.621 10.789 1 98.75 291 THR A C 1
ATOM 2121 O O . THR A 1 291 ? 0.171 -3.203 10.398 1 98.75 291 THR A O 1
ATOM 2124 N N . THR A 1 292 ? -1.94 -3.242 11.117 1 98.81 292 THR A N 1
ATOM 2125 C CA . THR A 1 292 ? -2.096 -4.676 10.883 1 98.81 292 THR A CA 1
ATOM 2126 C C . THR A 1 292 ? -3.059 -4.938 9.734 1 98.81 292 THR A C 1
ATOM 2128 O O . THR A 1 292 ? -4.211 -4.5 9.766 1 98.81 292 THR A O 1
ATOM 2131 N N . LEU A 1 293 ? -2.604 -5.66 8.703 1 98.81 293 LEU A N 1
ATOM 2132 C CA . LEU A 1 293 ? -3.377 -5.922 7.492 1 98.81 293 LEU A CA 1
ATOM 2133 C C . LEU A 1 293 ? -3.689 -7.41 7.355 1 98.81 293 LEU A C 1
ATOM 2135 O O . LEU A 1 293 ? -2.775 -8.234 7.277 1 98.81 293 LEU A O 1
ATOM 2139 N N . ASN A 1 294 ? -4.926 -7.766 7.387 1 97.69 294 ASN A N 1
ATOM 2140 C CA . ASN A 1 294 ? -5.344 -9.094 6.965 1 97.69 294 ASN A CA 1
ATOM 2141 C C . ASN A 1 294 ? -5.43 -9.203 5.445 1 97.69 294 ASN A C 1
ATOM 2143 O O . ASN A 1 294 ? -6.512 -9.414 4.891 1 97.69 294 ASN A O 1
ATOM 2147 N N . ARG A 1 295 ? -4.312 -9.148 4.777 1 95.31 295 ARG A N 1
ATOM 2148 C CA . ARG A 1 295 ? -4.234 -8.938 3.334 1 95.31 295 ARG A CA 1
ATOM 2149 C C . ARG A 1 295 ? -4.777 -10.141 2.572 1 95.31 295 ARG A C 1
ATOM 2151 O O . ARG A 1 295 ? -5.137 -10.031 1.399 1 95.31 295 ARG A O 1
ATOM 2158 N N . LEU A 1 296 ? -4.859 -11.32 3.211 1 93.19 296 LEU A N 1
ATOM 2159 C CA . LEU A 1 296 ? -5.418 -12.5 2.557 1 93.19 296 LEU A CA 1
ATOM 2160 C C . LEU A 1 296 ? -6.891 -12.289 2.225 1 93.19 296 LEU A C 1
ATOM 2162 O O . LEU A 1 296 ? -7.457 -13.016 1.4 1 93.19 296 LEU A O 1
ATOM 2166 N N . ALA A 1 297 ? -7.469 -11.273 2.877 1 95 297 ALA A N 1
ATOM 2167 C CA . ALA A 1 297 ? -8.891 -10.992 2.688 1 95 297 ALA A CA 1
ATOM 2168 C C . ALA A 1 297 ? -9.102 -9.852 1.696 1 95 297 ALA A C 1
ATOM 2170 O O . ALA A 1 297 ? -10.227 -9.375 1.515 1 95 297 ALA A O 1
ATOM 2171 N N . PHE A 1 298 ? -8 -9.359 0.99 1 97.12 298 PHE A N 1
ATOM 2172 C CA . PHE A 1 298 ? -8.078 -8.18 0.134 1 97.12 298 PHE A CA 1
ATOM 2173 C C . PHE A 1 298 ? -8.195 -8.586 -1.331 1 97.12 298 PHE A C 1
ATOM 2175 O O . PHE A 1 298 ? -8.508 -7.75 -2.186 1 97.12 298 PHE A O 1
ATOM 2182 N N . GLY A 1 299 ? -7.891 -9.875 -1.647 1 94.94 299 GLY A N 1
ATOM 2183 C CA . GLY A 1 299 ? -7.461 -10.18 -3.002 1 94.94 299 GLY A CA 1
ATOM 2184 C C . GLY A 1 299 ? -6.074 -9.656 -3.322 1 94.94 299 GLY A C 1
ATOM 2185 O O . GLY A 1 299 ? -5.195 -9.648 -2.459 1 94.94 299 GLY A O 1
ATOM 2186 N N . PHE A 1 300 ? -5.859 -9.336 -4.617 1 96.62 300 PHE A N 1
ATOM 2187 C CA . PHE A 1 300 ? -4.504 -8.914 -4.961 1 96.62 300 PHE A CA 1
ATOM 2188 C C . PHE A 1 300 ? -4.508 -7.52 -5.574 1 96.62 300 PHE A C 1
ATOM 2190 O O . PHE A 1 300 ? -3.449 -6.957 -5.859 1 96.62 300 PHE A O 1
ATOM 2197 N N . GLN A 1 301 ? -5.723 -6.98 -5.762 1 98 301 GLN A N 1
ATOM 2198 C CA . GLN A 1 301 ? -5.824 -5.648 -6.355 1 98 301 GLN A CA 1
ATOM 2199 C C . GLN A 1 301 ? -6.047 -4.586 -5.281 1 98 301 GLN A C 1
ATOM 2201 O O . GLN A 1 301 ? -7.168 -4.102 -5.105 1 98 301 GLN A O 1
ATOM 2206 N N . TRP A 1 302 ? -4.984 -4.234 -4.617 1 98.75 302 TRP A N 1
ATOM 2207 C CA . TRP A 1 302 ? -5.09 -3.289 -3.514 1 98.75 302 TRP A CA 1
ATOM 2208 C C . TRP A 1 302 ? -3.764 -2.572 -3.281 1 98.75 302 TRP A C 1
ATOM 2210 O O . TRP A 1 302 ? -2.715 -3.023 -3.748 1 98.75 302 TRP A O 1
ATOM 2220 N N . SER A 1 303 ? -3.834 -1.418 -2.664 1 98.88 303 SER A N 1
ATOM 2221 C CA . SER A 1 303 ? -2.676 -0.66 -2.203 1 98.88 303 SER A CA 1
ATOM 2222 C C . SER A 1 303 ? -2.967 0.043 -0.881 1 98.88 303 SER A C 1
ATOM 2224 O O . SER A 1 303 ? -4.082 0.516 -0.655 1 98.88 303 SER A O 1
ATOM 2226 N N . VAL A 1 304 ? -2.057 -0.006 -0.006 1 98.88 304 VAL A N 1
ATOM 2227 C CA . VAL A 1 304 ? -1.989 0.819 1.195 1 98.88 304 VAL A CA 1
ATOM 2228 C C . VAL A 1 304 ? -0.785 1.755 1.113 1 98.88 304 VAL A C 1
ATOM 2230 O O . VAL A 1 304 ? 0.342 1.309 0.887 1 98.88 304 VAL A O 1
ATOM 2233 N N . SER A 1 305 ? -1.031 3.049 1.254 1 98.88 305 SER A N 1
ATOM 2234 C CA . SER A 1 305 ? 0.01 4.035 0.981 1 98.88 305 SER A CA 1
ATOM 2235 C C . SER A 1 305 ? -0.042 5.184 1.98 1 98.88 305 SER A C 1
ATOM 2237 O O . SER A 1 305 ? -1.069 5.41 2.623 1 98.88 305 SER A O 1
ATOM 2239 N N . GLY A 1 306 ? 1.115 5.828 2.107 1 98.69 306 GLY A N 1
ATOM 2240 C CA . GLY A 1 306 ? 1.08 7.133 2.752 1 98.69 306 GLY A CA 1
ATOM 2241 C C . GLY A 1 306 ? 0.496 8.219 1.869 1 98.69 306 GLY A C 1
ATOM 2242 O O . GLY A 1 306 ? 0.504 8.102 0.642 1 98.69 306 GLY A O 1
ATOM 2243 N N . TRP A 1 307 ? -0.064 9.211 2.455 1 98.69 307 TRP A N 1
ATOM 2244 C CA . TRP A 1 307 ? -0.555 10.398 1.757 1 98.69 307 TRP A CA 1
ATOM 2245 C C . TRP A 1 307 ? -0.216 11.664 2.533 1 98.69 307 TRP A C 1
ATOM 2247 O O . TRP A 1 307 ? -0.427 11.734 3.746 1 98.69 307 TRP A O 1
ATOM 2257 N N . LEU A 1 308 ? 0.33 12.578 1.857 1 97.88 308 LEU A N 1
ATOM 2258 C CA . LEU A 1 308 ? 0.689 13.859 2.457 1 97.88 308 LEU A CA 1
ATOM 2259 C C . LEU A 1 308 ? 0.328 15.016 1.529 1 97.88 308 LEU A C 1
ATOM 2261 O O . LEU A 1 308 ? 0.501 14.922 0.313 1 97.88 308 LEU A O 1
ATOM 2265 N N . LEU A 1 309 ? -0.105 16.094 2.07 1 98 309 LEU A N 1
ATOM 2266 C CA . LEU A 1 309 ? -0.688 17.203 1.33 1 98 309 LEU A CA 1
ATOM 2267 C C . LEU A 1 309 ? 0.312 17.781 0.331 1 98 309 LEU A C 1
ATOM 2269 O O . LEU A 1 309 ? 0.039 17.828 -0.871 1 98 309 LEU A O 1
ATOM 2273 N N . PHE A 1 310 ? 1.493 18.125 0.775 1 96.12 310 PHE A N 1
ATOM 2274 C CA . PHE A 1 310 ? 2.369 18.922 -0.079 1 96.12 310 PHE A CA 1
ATOM 2275 C C . PHE A 1 310 ? 2.971 18.062 -1.184 1 96.12 310 PHE A C 1
ATOM 2277 O O . PHE A 1 310 ? 3.025 18.469 -2.342 1 96.12 310 PHE A O 1
ATOM 2284 N N . PRO A 1 311 ? 3.438 16.859 -0.823 1 97.12 311 PRO A N 1
ATOM 2285 C CA . PRO A 1 311 ? 3.803 15.977 -1.934 1 97.12 311 PRO A CA 1
ATOM 2286 C C . PRO A 1 311 ? 2.672 15.797 -2.941 1 97.12 311 PRO A C 1
ATOM 2288 O O . PRO A 1 311 ? 2.914 15.781 -4.152 1 97.12 311 PRO A O 1
ATOM 2291 N N . PHE A 1 312 ? 1.444 15.703 -2.516 1 98.31 312 PHE A N 1
ATOM 2292 C CA . PHE A 1 312 ? 0.311 15.57 -3.422 1 98.31 312 PHE A CA 1
ATOM 2293 C C . PHE A 1 312 ? 0.172 16.812 -4.297 1 98.31 312 PHE A C 1
ATOM 2295 O O . PHE A 1 312 ? -0.025 16.703 -5.508 1 98.31 312 PHE A O 1
ATOM 2302 N N . LEU A 1 313 ? 0.231 17.984 -3.662 1 97.75 313 LEU A N 1
ATOM 2303 C CA . LEU A 1 313 ? 0.064 19.219 -4.418 1 97.75 313 LEU A CA 1
ATOM 2304 C C . LEU A 1 313 ? 1.122 19.328 -5.512 1 97.75 313 LEU A C 1
ATOM 2306 O O . LEU A 1 313 ? 0.83 19.781 -6.617 1 97.75 313 LEU A O 1
ATOM 2310 N N . ARG A 1 314 ? 2.34 18.969 -5.199 1 96.75 314 ARG A N 1
ATOM 2311 C CA . ARG A 1 314 ? 3.395 18.984 -6.207 1 96.75 314 ARG A CA 1
ATOM 2312 C C . ARG A 1 314 ? 3.051 18.047 -7.367 1 96.75 314 ARG A C 1
ATOM 2314 O O . ARG A 1 314 ? 3.227 18.422 -8.531 1 96.75 314 ARG A O 1
ATOM 2321 N N . LYS A 1 315 ? 2.527 16.953 -7.047 1 96.31 315 LYS A N 1
ATOM 2322 C CA . LYS A 1 315 ? 2.168 15.953 -8.062 1 96.31 315 LYS A CA 1
ATOM 2323 C C . LYS A 1 315 ? 0.959 16.406 -8.875 1 96.31 315 LYS A C 1
ATOM 2325 O O . LYS A 1 315 ? 0.9 16.203 -10.086 1 96.31 315 LYS A O 1
ATOM 2330 N N . ALA A 1 316 ? -0.038 17 -8.211 1 97.69 316 ALA A N 1
ATOM 2331 C CA . ALA A 1 316 ? -1.285 17.406 -8.852 1 97.69 316 ALA A CA 1
ATOM 2332 C C . ALA A 1 316 ? -1.049 18.562 -9.828 1 97.69 316 ALA A C 1
ATOM 2334 O O . ALA A 1 316 ? -1.819 18.75 -10.773 1 97.69 316 ALA A O 1
ATOM 2335 N N . GLY A 1 317 ? -0.02 19.344 -9.594 1 97.69 317 GLY A N 1
ATOM 2336 C CA . GLY A 1 317 ? 0.337 20.438 -10.492 1 97.69 317 GLY A CA 1
ATOM 2337 C C . GLY A 1 317 ? -0.239 21.766 -10.07 1 97.69 317 GLY A C 1
ATOM 2338 O O . GLY A 1 317 ? -1.193 21.828 -9.289 1 97.69 317 GLY A O 1
ATOM 2339 N N . ALA A 1 318 ? 0.306 22.797 -10.633 1 96.5 318 ALA A N 1
ATOM 2340 C CA . ALA A 1 318 ? -0.007 24.156 -10.242 1 96.5 318 ALA A CA 1
ATOM 2341 C C . ALA A 1 318 ? -1.469 24.5 -10.531 1 96.5 318 ALA A C 1
ATOM 2343 O O . ALA A 1 318 ? -2.119 25.188 -9.75 1 96.5 318 ALA A O 1
ATOM 2344 N N . GLU A 1 319 ? -1.944 24.016 -11.586 1 97.94 319 GLU A N 1
ATOM 2345 C CA . GLU A 1 319 ? -3.324 24.312 -11.961 1 97.94 319 GLU A CA 1
ATOM 2346 C C . GLU A 1 319 ? -4.305 23.75 -10.938 1 97.94 319 GLU A C 1
ATOM 2348 O O . GLU A 1 319 ? -5.227 24.453 -10.508 1 97.94 319 GLU A O 1
ATOM 2353 N N . ALA A 1 320 ? -4.102 22.5 -10.555 1 98.12 320 ALA A N 1
ATOM 2354 C CA . ALA A 1 320 ? -4.969 21.875 -9.562 1 98.12 320 ALA A CA 1
ATOM 2355 C C . ALA A 1 320 ? -4.844 22.578 -8.211 1 98.12 320 ALA A C 1
ATOM 2357 O O . ALA A 1 320 ? -5.848 22.828 -7.539 1 98.12 320 ALA A O 1
ATOM 2358 N N . ALA A 1 321 ? -3.621 22.891 -7.832 1 97.31 321 ALA A N 1
ATOM 2359 C CA . ALA A 1 321 ? -3.381 23.578 -6.562 1 97.31 321 ALA A CA 1
ATOM 2360 C C . ALA A 1 321 ? -4.078 24.938 -6.531 1 97.31 321 ALA A C 1
ATOM 2362 O O . ALA A 1 321 ? -4.711 25.297 -5.531 1 97.31 321 ALA A O 1
ATOM 2363 N N . ASP A 1 322 ? -4.016 25.641 -7.625 1 97.06 322 ASP A N 1
ATOM 2364 C CA . ASP A 1 322 ? -4.629 26.953 -7.695 1 97.06 322 ASP A CA 1
ATOM 2365 C C . ASP A 1 322 ? -6.152 26.859 -7.633 1 97.06 322 ASP A C 1
ATOM 2367 O O . ASP A 1 322 ? -6.805 27.688 -6.984 1 97.06 322 ASP A O 1
ATOM 2371 N N . ARG A 1 323 ? -6.664 25.891 -8.328 1 98.25 323 ARG A N 1
ATOM 2372 C CA . ARG A 1 323 ? -8.102 25.672 -8.297 1 98.25 323 ARG A CA 1
ATOM 2373 C C . ARG A 1 323 ? -8.586 25.391 -6.875 1 98.25 323 ARG A C 1
ATOM 2375 O O . ARG A 1 323 ? -9.594 25.938 -6.434 1 98.25 323 ARG A O 1
ATOM 2382 N N . MET A 1 324 ? -7.887 24.609 -6.164 1 98.31 324 MET A N 1
ATOM 2383 C CA . MET A 1 324 ? -8.258 24.266 -4.797 1 98.31 324 MET A CA 1
ATOM 2384 C C . MET A 1 324 ? -8.117 25.484 -3.877 1 98.31 324 MET A C 1
ATOM 2386 O O . MET A 1 324 ? -8.992 25.734 -3.041 1 98.31 324 MET A O 1
ATOM 2390 N N . ARG A 1 325 ? -7.09 26.25 -4.023 1 97.38 325 ARG A N 1
ATOM 2391 C CA . ARG A 1 325 ? -6.891 27.453 -3.221 1 97.38 325 ARG A CA 1
ATOM 2392 C C . ARG A 1 325 ? -8.016 28.453 -3.453 1 97.38 325 ARG A C 1
ATOM 2394 O O . ARG A 1 325 ? -8.492 29.094 -2.51 1 97.38 325 ARG A O 1
ATOM 2401 N N . ARG A 1 326 ? -8.398 28.609 -4.664 1 97.56 326 ARG A N 1
ATOM 2402 C CA . ARG A 1 326 ? -9.477 29.531 -4.996 1 97.56 326 ARG A CA 1
ATOM 2403 C C . ARG A 1 326 ? -10.781 29.125 -4.328 1 97.56 326 ARG A C 1
ATOM 2405 O O . ARG A 1 326 ? -11.508 29.953 -3.791 1 97.56 326 ARG A O 1
ATOM 2412 N N . ARG A 1 327 ? -11 27.844 -4.391 1 98.38 327 ARG A N 1
ATOM 2413 C CA . ARG A 1 327 ? -12.227 27.359 -3.76 1 98.38 327 ARG A CA 1
ATOM 2414 C C . ARG A 1 327 ? -12.211 27.625 -2.258 1 98.38 327 ARG A C 1
ATOM 2416 O O . ARG A 1 327 ? -13.227 28 -1.675 1 98.38 327 ARG A O 1
ATOM 2423 N N . VAL A 1 328 ? -11.07 27.391 -1.646 1 98.31 328 VAL A N 1
ATOM 2424 C CA . VAL A 1 328 ? -10.945 27.656 -0.215 1 98.31 328 VAL A CA 1
ATOM 2425 C C . VAL A 1 328 ? -11.242 29.125 0.078 1 98.31 328 VAL A C 1
ATOM 2427 O O . VAL A 1 328 ? -11.992 29.438 1.006 1 98.31 328 VAL A O 1
ATOM 2430 N N . ALA A 1 329 ? -10.68 30 -0.705 1 97 329 ALA A N 1
ATOM 2431 C CA . ALA A 1 329 ? -10.906 31.422 -0.51 1 97 329 ALA A CA 1
ATOM 2432 C C . ALA A 1 329 ? -12.375 31.781 -0.701 1 97 329 ALA A C 1
ATOM 2434 O O . ALA A 1 329 ? -12.953 32.531 0.096 1 97 329 ALA A O 1
ATOM 2435 N N . ASP A 1 330 ? -12.992 31.188 -1.712 1 97.38 330 ASP A N 1
ATOM 2436 C CA . ASP A 1 330 ? -14.375 31.5 -2.064 1 97.38 330 ASP A CA 1
ATOM 2437 C C . ASP A 1 330 ? -15.336 31.016 -0.989 1 97.38 330 ASP A C 1
ATOM 2439 O O . ASP A 1 330 ? -16.391 31.625 -0.769 1 97.38 330 ASP A O 1
ATOM 2443 N N . GLU A 1 331 ? -14.953 29.953 -0.372 1 98.06 331 GLU A N 1
ATOM 2444 C CA . GLU A 1 331 ? -15.859 29.328 0.587 1 98.06 331 GLU A CA 1
ATOM 2445 C C . GLU A 1 331 ? -15.266 29.344 1.996 1 98.06 331 GLU A C 1
ATOM 2447 O O . GLU A 1 331 ? -15.562 28.469 2.811 1 98.06 331 GLU A O 1
ATOM 2452 N N . LEU A 1 332 ? -14.453 30.297 2.297 1 98 332 LEU A N 1
ATOM 2453 C CA . LEU A 1 332 ? -13.648 30.375 3.512 1 98 332 LEU A CA 1
ATOM 2454 C C . LEU A 1 332 ? -14.531 30.312 4.754 1 98 332 LEU A C 1
ATOM 2456 O O . LEU A 1 332 ? -14.227 29.578 5.699 1 98 332 LEU A O 1
ATOM 2460 N N . THR A 1 333 ? -15.68 30.969 4.773 1 96.69 333 THR A N 1
ATOM 2461 C CA . THR A 1 333 ? -16.469 31.094 5.988 1 96.69 333 THR A CA 1
ATOM 2462 C C . THR A 1 333 ? -17.672 30.156 5.945 1 96.69 333 THR A C 1
ATOM 2464 O O . THR A 1 333 ? -18.562 30.219 6.809 1 96.69 333 THR A O 1
ATOM 2467 N N . THR A 1 334 ? -17.797 29.234 4.957 1 96.75 334 THR A N 1
ATOM 2468 C CA . THR A 1 334 ? -18.875 28.25 4.855 1 96.75 334 THR A CA 1
ATOM 2469 C C . THR A 1 334 ? -18.312 26.828 4.883 1 96.75 334 THR A C 1
ATOM 2471 O O . THR A 1 334 ? -18 26.312 5.953 1 96.75 334 THR A O 1
ATOM 2474 N N . THR A 1 335 ? -17.906 26.328 3.736 1 98.12 335 THR A N 1
ATOM 2475 C CA . THR A 1 335 ? -17.422 24.953 3.617 1 98.12 335 THR A CA 1
ATOM 2476 C C . THR A 1 335 ? -16.156 24.766 4.461 1 98.12 335 THR A C 1
ATOM 2478 O O . THR A 1 335 ? -15.969 23.703 5.062 1 98.12 335 THR A O 1
ATOM 2481 N N . PHE A 1 336 ? -15.352 25.766 4.531 1 98.12 336 PHE A N 1
ATOM 2482 C CA . PHE A 1 336 ? -14.031 25.594 5.117 1 98.12 336 PHE A CA 1
ATOM 2483 C C . PHE A 1 336 ? -13.914 26.375 6.422 1 98.12 336 PHE A C 1
ATOM 2485 O O . PHE A 1 336 ? -12.805 26.609 6.914 1 98.12 336 PHE A O 1
ATOM 2492 N N . ALA A 1 337 ? -15.062 26.781 6.957 1 96.5 337 ALA A N 1
ATOM 2493 C CA . ALA A 1 337 ? -15.047 27.5 8.227 1 96.5 337 ALA A CA 1
ATOM 2494 C C . ALA A 1 337 ? -14.469 26.641 9.344 1 96.5 337 ALA A C 1
ATOM 2496 O O . ALA A 1 337 ? -14.82 25.469 9.477 1 96.5 337 ALA A O 1
ATOM 2497 N N . SER A 1 338 ? -13.531 27.188 10.07 1 94.56 338 SER A N 1
ATOM 2498 C CA . SER A 1 338 ? -12.969 26.547 11.25 1 94.56 338 SER A CA 1
ATOM 2499 C C . SER A 1 338 ? -13.508 27.172 12.531 1 94.56 338 SER A C 1
ATOM 2501 O O . SER A 1 338 ? -13.758 28.375 12.578 1 94.56 338 SER A O 1
ATOM 2503 N N . HIS A 1 339 ? -13.742 26.328 13.461 1 92.06 339 HIS A N 1
ATOM 2504 C CA . HIS A 1 339 ? -14.156 26.781 14.781 1 92.06 339 HIS A CA 1
ATOM 2505 C C . HIS A 1 339 ? -13.109 26.438 15.836 1 92.06 339 HIS A C 1
ATOM 2507 O O . HIS A 1 339 ? -12.586 25.312 15.859 1 92.06 339 HIS A O 1
ATOM 2513 N N . TYR A 1 340 ? -12.781 27.422 16.656 1 95.88 340 TYR A N 1
ATOM 2514 C CA . TYR A 1 340 ? -11.758 27.25 17.688 1 95.88 340 TYR A CA 1
ATOM 2515 C C . TYR A 1 340 ? -12.383 27.25 19.078 1 95.88 340 TYR A C 1
ATOM 2517 O O . TYR A 1 340 ? -13.133 28.156 19.438 1 95.88 340 TYR A O 1
ATOM 2525 N N . THR A 1 341 ? -12.094 26.25 19.844 1 93.88 341 THR A N 1
ATOM 2526 C CA . THR A 1 341 ? -12.688 26.094 21.156 1 93.88 341 THR A CA 1
ATOM 2527 C C . THR A 1 341 ? -11.93 26.938 22.188 1 93.88 341 THR A C 1
ATOM 2529 O O . THR A 1 341 ? -12.469 27.266 23.25 1 93.88 341 THR A O 1
ATOM 2532 N N . ARG A 1 342 ? -10.695 27.188 21.906 1 95.94 342 ARG A N 1
ATOM 2533 C CA . ARG A 1 342 ? -9.883 27.984 22.812 1 95.94 342 ARG A CA 1
ATOM 2534 C C . ARG A 1 342 ? -8.891 28.859 22.047 1 95.94 342 ARG A C 1
ATOM 2536 O O . ARG A 1 342 ? -8.258 28.391 21.109 1 95.94 342 ARG A O 1
ATOM 2543 N N . VAL A 1 343 ? -8.82 30.094 22.438 1 97.88 343 VAL A N 1
ATOM 2544 C CA . VAL A 1 343 ? -7.824 31.031 21.922 1 97.88 343 VAL A CA 1
ATOM 2545 C C . VAL A 1 343 ? -6.801 31.344 23.016 1 97.88 343 VAL A C 1
ATOM 2547 O O . VAL A 1 343 ? -7.164 31.734 24.125 1 97.88 343 VAL A O 1
ATOM 2550 N N . ILE A 1 344 ? -5.555 31.109 22.734 1 97.88 344 ILE A N 1
ATOM 2551 C CA . ILE A 1 344 ? -4.496 31.281 23.734 1 97.88 344 ILE A CA 1
ATOM 2552 C C . ILE A 1 344 ? -3.381 32.156 23.156 1 97.88 344 ILE A C 1
ATOM 2554 O O . ILE A 1 344 ? -3.297 32.344 21.938 1 97.88 344 ILE A O 1
ATOM 2558 N N . GLY A 1 345 ? -2.514 32.75 24.031 1 97.44 345 GLY A N 1
ATOM 2559 C CA . GLY A 1 345 ? -1.323 33.438 23.594 1 97.44 345 GLY A CA 1
ATOM 2560 C C . GLY A 1 345 ? -0.134 32.531 23.359 1 97.44 345 GLY A C 1
ATOM 2561 O O . GLY A 1 345 ? -0.193 31.344 23.672 1 97.44 345 GLY A O 1
ATOM 2562 N N . LEU A 1 346 ? 0.948 33.125 22.812 1 96.44 346 LEU A N 1
ATOM 2563 C CA . LEU A 1 346 ? 2.164 32.375 22.562 1 96.44 346 LEU A CA 1
ATOM 2564 C C . LEU A 1 346 ? 2.711 31.766 23.844 1 96.44 346 LEU A C 1
ATOM 2566 O O . LEU A 1 346 ? 3.045 30.578 23.891 1 96.44 346 LEU A O 1
ATOM 2570 N N . ALA A 1 347 ? 2.781 32.594 24.859 1 94.69 347 ALA A N 1
ATOM 2571 C CA . ALA A 1 347 ? 3.307 32.156 26.141 1 94.69 347 ALA A CA 1
ATOM 2572 C C . ALA A 1 347 ? 2.391 31.094 26.766 1 94.69 347 ALA A C 1
ATOM 2574 O O . ALA A 1 347 ? 2.863 30.125 27.375 1 94.69 347 ALA A O 1
ATOM 2575 N N . GLU A 1 348 ? 1.13 31.266 26.625 1 95.56 348 GLU A N 1
ATOM 2576 C CA . GLU A 1 348 ? 0.145 30.344 27.172 1 95.56 348 GLU A CA 1
ATOM 2577 C C . GLU A 1 348 ? 0.24 28.969 26.516 1 95.56 348 GLU A C 1
ATOM 2579 O O . GLU A 1 348 ? -0.093 27.953 27.125 1 95.56 348 GLU A O 1
ATOM 2584 N N . ALA A 1 349 ? 0.705 28.969 25.266 1 96.25 349 ALA A N 1
ATOM 2585 C CA . ALA A 1 349 ? 0.89 27.703 24.562 1 96.25 349 ALA A CA 1
ATOM 2586 C C . ALA A 1 349 ? 1.913 26.828 25.266 1 96.25 349 ALA A C 1
ATOM 2588 O O . ALA A 1 349 ? 1.945 25.609 25.062 1 96.25 349 ALA A O 1
ATOM 2589 N N . LEU A 1 350 ? 2.709 27.406 26.156 1 96.25 350 LEU A N 1
ATOM 2590 C CA . LEU A 1 350 ? 3.736 26.672 26.891 1 96.25 350 LEU A CA 1
ATOM 2591 C C . LEU A 1 350 ? 3.287 26.375 28.312 1 96.25 350 LEU A C 1
ATOM 2593 O O . LEU A 1 350 ? 4.082 25.922 29.141 1 96.25 350 LEU A O 1
ATOM 2597 N N . ASP A 1 351 ? 2.066 26.703 28.594 1 95.5 351 ASP A N 1
ATOM 2598 C CA . ASP A 1 351 ? 1.506 26.281 29.875 1 95.5 351 ASP A CA 1
ATOM 2599 C C . ASP A 1 351 ? 1.284 24.766 29.906 1 95.5 351 ASP A C 1
ATOM 2601 O O . ASP A 1 351 ? 0.688 24.203 28.984 1 95.5 351 ASP A O 1
ATOM 2605 N N . PRO A 1 352 ? 1.736 24.062 30.953 1 96.06 352 PRO A N 1
ATOM 2606 C CA . PRO A 1 352 ? 1.653 22.594 30.984 1 96.06 352 PRO A CA 1
ATOM 2607 C C . PRO A 1 352 ? 0.227 22.078 30.812 1 96.06 352 PRO A C 1
ATOM 2609 O O . PRO A 1 352 ? 0.004 21.094 30.109 1 96.06 352 PRO A O 1
ATOM 2612 N N . GLU A 1 353 ? -0.686 22.656 31.453 1 95.88 353 GLU A N 1
ATOM 2613 C CA . GLU A 1 353 ? -2.07 22.203 31.359 1 95.88 353 GLU A CA 1
ATOM 2614 C C . GLU A 1 353 ? -2.645 22.453 29.969 1 95.88 353 GLU A C 1
ATOM 2616 O O . GLU A 1 353 ? -3.408 21.641 29.438 1 95.88 353 GLU A O 1
ATOM 2621 N N . VAL A 1 354 ? -2.262 23.625 29.391 1 96 354 VAL A N 1
ATOM 2622 C CA . VAL A 1 354 ? -2.697 23.953 28.047 1 96 354 VAL A CA 1
ATOM 2623 C C . VAL A 1 354 ? -2.102 22.953 27.047 1 96 354 VAL A C 1
ATOM 2625 O O . VAL A 1 354 ? -2.801 22.438 26.172 1 96 354 VAL A O 1
ATOM 2628 N N . LEU A 1 355 ? -0.849 22.641 27.219 1 96.75 355 LEU A N 1
ATOM 2629 C CA . LEU A 1 355 ? -0.177 21.688 26.344 1 96.75 355 LEU A CA 1
ATOM 2630 C C . LEU A 1 355 ? -0.834 20.312 26.422 1 96.75 355 LEU A C 1
ATOM 2632 O O . LEU A 1 355 ? -1.102 19.672 25.406 1 96.75 355 LEU A O 1
ATOM 2636 N N . ARG A 1 356 ? -1.172 19.828 27.609 1 95.44 356 ARG A N 1
ATOM 2637 C CA . ARG A 1 356 ? -1.84 18.547 27.781 1 95.44 356 ARG A CA 1
ATOM 2638 C C . ARG A 1 356 ? -3.191 18.531 27.078 1 95.44 356 ARG A C 1
ATOM 2640 O O . ARG A 1 356 ? -3.598 17.516 26.516 1 95.44 356 ARG A O 1
ATOM 2647 N N . SER A 1 357 ? -3.781 19.656 27.109 1 95.19 357 SER A N 1
ATOM 2648 C CA . SER A 1 357 ? -5.102 19.766 26.5 1 95.19 357 SER A CA 1
ATOM 2649 C C . SER A 1 357 ? -5.027 19.625 24.984 1 95.19 357 SER A C 1
ATOM 2651 O O . SER A 1 357 ? -5.777 18.844 24.391 1 95.19 357 SER A O 1
ATOM 2653 N N . TYR A 1 358 ? -4.137 20.406 24.312 1 94.38 358 TYR A N 1
ATOM 2654 C CA . TYR A 1 358 ? -4.129 20.328 22.844 1 94.38 358 TYR A CA 1
ATOM 2655 C C . TYR A 1 358 ? -3.438 19.047 22.375 1 94.38 358 TYR A C 1
ATOM 2657 O O . TYR A 1 358 ? -3.629 18.609 21.25 1 94.38 358 TYR A O 1
ATOM 2665 N N . GLU A 1 359 ? -2.615 18.422 23.203 1 94.19 359 GLU A N 1
ATOM 2666 C CA . GLU A 1 359 ? -1.972 17.156 22.828 1 94.19 359 GLU A CA 1
ATOM 2667 C C . GLU A 1 359 ? -2.979 16.016 22.781 1 94.19 359 GLU A C 1
ATOM 2669 O O . GLU A 1 359 ? -2.764 15.016 22.094 1 94.19 359 GLU A O 1
ATOM 2674 N N . ARG A 1 360 ? -4.105 16.156 23.484 1 89 360 ARG A N 1
ATOM 2675 C CA . ARG A 1 360 ? -5.148 15.141 23.516 1 89 360 ARG A CA 1
ATOM 2676 C C . ARG A 1 360 ? -5.812 15 22.141 1 89 360 ARG A C 1
ATOM 2678 O O . ARG A 1 360 ? -6.344 13.938 21.812 1 89 360 ARG A O 1
ATOM 2685 N N . LYS A 1 361 ? -5.719 15.984 21.312 1 87.44 361 LYS A N 1
ATOM 2686 C CA . LYS A 1 361 ? -6.316 16 19.984 1 87.44 361 LYS A CA 1
ATOM 2687 C C . LYS A 1 361 ? -7.777 15.57 20.031 1 87.44 361 LYS A C 1
ATOM 2689 O O . LYS A 1 361 ? -8.203 14.734 19.234 1 87.44 361 LYS A O 1
ATOM 2694 N N . ALA A 1 362 ? -8.508 16.109 20.984 1 81.56 362 ALA A N 1
ATOM 2695 C CA . ALA A 1 362 ? -9.898 15.719 21.156 1 81.56 362 ALA A CA 1
ATOM 2696 C C . ALA A 1 362 ? -10.75 16.188 19.984 1 81.56 362 ALA A 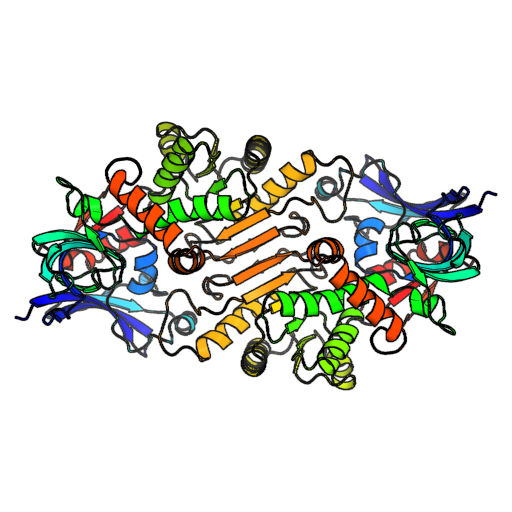C 1
ATOM 2698 O O . ALA A 1 362 ? -10.578 17.312 19.5 1 81.56 362 ALA A O 1
ATOM 2699 N N . THR A 1 363 ? -11.602 15.266 19.594 1 80.38 363 THR A N 1
ATOM 2700 C CA . THR A 1 363 ? -12.492 15.609 18.484 1 80.38 363 THR A CA 1
ATOM 2701 C C . THR A 1 363 ? -13.328 16.828 18.828 1 80.38 363 THR A C 1
ATOM 2703 O O . THR A 1 363 ? -13.859 16.938 19.938 1 80.38 363 THR A O 1
ATOM 2706 N N . GLY A 1 364 ? -13.281 17.734 17.891 1 77.25 364 GLY A N 1
ATOM 2707 C CA . GLY A 1 364 ? -14.102 18.922 18.062 1 77.25 364 GLY A CA 1
ATOM 2708 C C . GLY A 1 364 ? -13.375 20.047 18.781 1 77.25 364 GLY A C 1
ATOM 2709 O O . GLY A 1 364 ? -13.883 21.156 18.859 1 77.25 364 GLY A O 1
ATOM 2710 N N . GLU A 1 365 ? -12.211 19.688 19.266 1 84.56 365 GLU A N 1
ATOM 2711 C CA . GLU A 1 365 ? -11.438 20.734 19.922 1 84.56 365 GLU A CA 1
ATOM 2712 C C . GLU A 1 365 ? -10.305 21.234 19.031 1 84.56 365 GLU A C 1
ATOM 2714 O O . GLU A 1 365 ? -9.602 20.438 18.406 1 84.56 365 GLU A O 1
ATOM 2719 N N . LYS A 1 366 ? -10.281 22.531 18.891 1 93 366 LYS A N 1
ATOM 2720 C CA . LYS A 1 366 ? -9.219 23.156 18.109 1 93 366 LYS A CA 1
ATOM 2721 C C . LYS A 1 366 ? -8.719 24.422 18.781 1 93 366 LYS A C 1
ATOM 2723 O O . LYS A 1 366 ? -9.508 25.266 19.203 1 93 366 LYS A O 1
ATOM 2728 N N . PHE A 1 367 ? -7.398 24.516 18.938 1 97.12 367 PHE A N 1
ATOM 2729 C CA . PHE A 1 367 ? -6.766 25.656 19.594 1 97.12 367 PHE A CA 1
ATOM 2730 C C . PHE A 1 367 ? -6.262 26.656 18.562 1 97.12 367 PHE A C 1
ATOM 2732 O O . PHE A 1 367 ? -5.797 26.281 17.5 1 97.12 367 PHE A O 1
ATOM 2739 N N . LEU A 1 368 ? -6.441 27.906 18.953 1 98.44 368 LEU A N 1
ATOM 2740 C CA . LEU A 1 368 ? -5.906 29.031 18.172 1 98.44 368 LEU A CA 1
ATOM 2741 C C . LEU A 1 368 ? -4.938 29.859 19.016 1 98.44 368 LEU A C 1
ATOM 2743 O O . LEU A 1 368 ? -5.289 30.312 20.109 1 98.44 368 LEU A O 1
ATOM 2747 N N . ILE A 1 369 ? -3.711 29.969 18.531 1 98.56 369 ILE A N 1
ATOM 2748 C CA . ILE A 1 369 ? -2.762 30.891 19.156 1 98.56 369 ILE A CA 1
ATOM 2749 C C . ILE A 1 369 ? -2.934 32.281 18.562 1 98.56 369 ILE A C 1
ATOM 2751 O O . ILE A 1 369 ? -2.91 32.469 17.344 1 98.56 369 ILE A O 1
ATOM 2755 N N . ASP A 1 370 ? -3.15 33.219 19.328 1 98.5 370 ASP A N 1
ATOM 2756 C CA . ASP A 1 370 ? -3.119 34.625 19 1 98.5 370 ASP A CA 1
ATOM 2757 C C . ASP A 1 370 ? -1.899 35.312 19.625 1 98.5 370 ASP A C 1
ATOM 2759 O O . ASP A 1 370 ? -1.925 35.719 20.781 1 98.5 370 ASP A O 1
ATOM 2763 N N . PRO A 1 371 ? -0.886 35.5 18.781 1 97.62 371 PRO A N 1
ATOM 2764 C CA . PRO A 1 371 ? 0.367 36.031 19.312 1 97.62 371 PRO A CA 1
ATOM 2765 C C . PRO A 1 371 ? 0.213 37.469 19.859 1 97.62 371 PRO A C 1
ATOM 2767 O O . PRO A 1 371 ? 1.093 37.938 20.578 1 97.62 371 PRO A O 1
ATOM 2770 N N . THR A 1 372 ? -0.794 38.125 19.562 1 95.44 372 THR A N 1
ATOM 2771 C CA . THR A 1 372 ? -0.988 39.469 20.016 1 95.44 372 THR A CA 1
ATOM 2772 C C . THR A 1 372 ? -1.496 39.5 21.453 1 95.44 372 THR A C 1
ATOM 2774 O O . THR A 1 372 ? -1.532 40.562 22.094 1 95.44 372 THR A O 1
ATOM 2777 N N . ARG A 1 373 ? -1.826 38.344 21.844 1 91.25 373 ARG A N 1
ATOM 2778 C CA . ARG A 1 373 ? -2.27 38.188 23.234 1 91.25 373 ARG A CA 1
ATOM 2779 C C . ARG A 1 373 ? -1.087 37.938 24.172 1 91.25 373 ARG A C 1
ATOM 2781 O O . ARG A 1 373 ? -0.363 36.969 24.016 1 91.25 373 ARG A O 1
ATOM 2788 N N . GLY A 1 374 ? -0.94 38.875 25.219 1 77.38 374 GLY A N 1
ATOM 2789 C CA . GLY A 1 374 ? 0.073 38.688 26.25 1 77.38 374 GLY A CA 1
ATOM 2790 C C . GLY A 1 374 ? 1.481 38.969 25.75 1 77.38 374 GLY A C 1
ATOM 2791 O O . GLY A 1 374 ? 1.716 39.031 24.547 1 77.38 374 GLY A O 1
ATOM 2792 N N . MET B 1 1 ? -13.695 -36.312 -33.656 1 78.81 1 MET B N 1
ATOM 2793 C CA . MET B 1 1 ? -12.766 -37.031 -32.812 1 78.81 1 MET B CA 1
ATOM 2794 C C . MET B 1 1 ? -12.82 -36.531 -31.375 1 78.81 1 MET B C 1
ATOM 2796 O O . MET B 1 1 ? -12.93 -35.312 -31.141 1 78.81 1 MET B O 1
ATOM 2800 N N . THR B 1 2 ? -13 -37.375 -30.406 1 91.44 2 THR B N 1
ATOM 2801 C CA . THR B 1 2 ? -13.078 -37.062 -28.984 1 91.44 2 THR B CA 1
ATOM 2802 C C . THR B 1 2 ? -11.867 -37.594 -28.234 1 91.44 2 THR B C 1
ATOM 2804 O O . THR B 1 2 ? -11.328 -38.656 -28.594 1 91.44 2 THR B O 1
ATOM 2807 N N . PHE B 1 3 ? -11.352 -36.781 -27.359 1 95.69 3 PHE B N 1
ATOM 2808 C CA . PHE B 1 3 ? -10.227 -37.188 -26.516 1 95.69 3 PHE B CA 1
ATOM 2809 C C . PHE B 1 3 ? -10.695 -37.469 -25.094 1 95.69 3 PHE B C 1
ATOM 2811 O O . PHE B 1 3 ? -11.117 -36.562 -24.375 1 95.69 3 PHE B O 1
ATOM 2818 N N . ALA B 1 4 ? -10.648 -38.719 -24.734 1 96.62 4 ALA B N 1
ATOM 2819 C CA . ALA B 1 4 ? -11.031 -39.156 -23.391 1 96.62 4 ALA B CA 1
ATOM 2820 C C . ALA B 1 4 ? -9.82 -39.188 -22.453 1 96.62 4 ALA B C 1
ATOM 2822 O O . ALA B 1 4 ? -8.742 -39.625 -22.859 1 96.62 4 ALA B O 1
ATOM 2823 N N . GLY B 1 5 ? -9.945 -38.625 -21.297 1 96.25 5 GLY B N 1
ATOM 2824 C CA . GLY B 1 5 ? -8.852 -38.625 -20.344 1 96.25 5 GLY B CA 1
ATOM 2825 C C . GLY B 1 5 ? -9.273 -38.219 -18.953 1 96.25 5 GLY B C 1
ATOM 2826 O O . GLY B 1 5 ? -10.469 -38.094 -18.672 1 96.25 5 GLY B O 1
ATOM 2827 N N . ARG B 1 6 ? -8.25 -38.094 -18.078 1 96.94 6 ARG B N 1
ATOM 2828 C CA . ARG B 1 6 ? -8.453 -37.75 -16.672 1 96.94 6 ARG B CA 1
ATOM 2829 C C . ARG B 1 6 ? -8.164 -36.25 -16.438 1 96.94 6 ARG B C 1
ATOM 2831 O O . ARG B 1 6 ? -7.328 -35.688 -17.125 1 96.94 6 ARG B O 1
ATOM 2838 N N . GLU B 1 7 ? -8.891 -35.781 -15.523 1 97.81 7 GLU B N 1
ATOM 2839 C CA . GLU B 1 7 ? -8.664 -34.438 -15.023 1 97.81 7 GLU B CA 1
ATOM 2840 C C . GLU B 1 7 ? -8.797 -34.375 -13.5 1 97.81 7 GLU B C 1
ATOM 2842 O O . GLU B 1 7 ? -9.711 -34.969 -12.93 1 97.81 7 GLU B O 1
ATOM 2847 N N . LEU B 1 8 ? -7.824 -33.688 -12.844 1 98.06 8 LEU B N 1
ATOM 2848 C CA . LEU B 1 8 ? -7.898 -33.531 -11.398 1 98.06 8 LEU B CA 1
ATOM 2849 C C . LEU B 1 8 ? -8.797 -32.344 -11.039 1 98.06 8 LEU B C 1
ATOM 2851 O O . LEU B 1 8 ? -8.625 -31.25 -11.57 1 98.06 8 LEU B O 1
ATOM 2855 N N . HIS B 1 9 ? -9.742 -32.625 -10.141 1 98 9 HIS B N 1
ATOM 2856 C CA . HIS B 1 9 ? -10.695 -31.594 -9.734 1 98 9 HIS B CA 1
ATOM 2857 C C . HIS B 1 9 ? -10.664 -31.391 -8.227 1 98 9 HIS B C 1
ATOM 2859 O O . HIS B 1 9 ? -10.398 -32.312 -7.469 1 98 9 HIS B O 1
ATOM 2865 N N . SER B 1 10 ? -10.859 -30.188 -7.793 1 98.31 10 SER B N 1
ATOM 2866 C CA . SER B 1 10 ? -11.109 -29.766 -6.414 1 98.31 10 SER B CA 1
ATOM 2867 C C . SER B 1 10 ? -12.539 -29.281 -6.234 1 98.31 10 SER B C 1
ATOM 2869 O O . SER B 1 10 ? -13.008 -28.438 -6.996 1 98.31 10 SER B O 1
ATOM 2871 N N . LYS B 1 11 ? -13.242 -29.859 -5.32 1 97.75 11 LYS B N 1
ATOM 2872 C CA . LYS B 1 11 ? -14.625 -29.469 -5.062 1 97.75 11 LYS B CA 1
ATOM 2873 C C . LYS B 1 11 ? -14.867 -29.234 -3.572 1 97.75 11 LYS B C 1
ATOM 2875 O O . LYS B 1 11 ? -14.391 -30.016 -2.736 1 97.75 11 LYS B O 1
ATOM 2880 N N . ILE B 1 12 ? -15.469 -28.125 -3.279 1 97.69 12 ILE B N 1
ATOM 2881 C CA . ILE B 1 12 ? -15.922 -27.875 -1.913 1 97.69 12 ILE B CA 1
ATOM 2882 C C . ILE B 1 12 ? -17.438 -28.031 -1.828 1 97.69 12 ILE B C 1
ATOM 2884 O O . ILE B 1 12 ? -18.188 -27.359 -2.541 1 97.69 12 ILE B O 1
ATOM 2888 N N . ALA B 1 13 ? -17.812 -28.953 -1.01 1 97.19 13 ALA B N 1
ATOM 2889 C CA . ALA B 1 13 ? -19.25 -29.219 -0.819 1 97.19 13 ALA B CA 1
ATOM 2890 C C . ALA B 1 13 ? -19.859 -28.219 0.153 1 97.19 13 ALA B C 1
ATOM 2892 O O . ALA B 1 13 ? -19.141 -27.453 0.804 1 97.19 13 ALA B O 1
ATOM 2893 N N . GLU B 1 14 ? -21.188 -28.203 0.242 1 95.75 14 GLU B N 1
ATOM 2894 C CA . GLU B 1 14 ? -21.922 -27.281 1.09 1 95.75 14 GLU B CA 1
ATOM 2895 C C . GLU B 1 14 ? -21.562 -27.453 2.561 1 95.75 14 GLU B C 1
ATOM 2897 O O . GLU B 1 14 ? -21.547 -26.5 3.328 1 95.75 14 GLU B O 1
ATOM 2902 N N . ASP B 1 15 ? -21.219 -28.672 2.898 1 95.69 15 ASP B N 1
ATOM 2903 C CA . ASP B 1 15 ? -20.938 -28.953 4.301 1 95.69 15 ASP B CA 1
ATOM 2904 C C . ASP B 1 15 ? -19.484 -28.625 4.648 1 95.69 15 ASP B C 1
ATOM 2906 O O . ASP B 1 15 ? -19.031 -28.922 5.754 1 95.69 15 ASP B O 1
ATOM 2910 N N . GLY B 1 16 ? -18.734 -28.125 3.674 1 96.62 16 GLY B N 1
ATOM 2911 C CA . GLY B 1 16 ? -17.359 -27.688 3.93 1 96.62 16 GLY B CA 1
ATOM 2912 C C . GLY B 1 16 ? -16.328 -28.75 3.609 1 96.62 16 GLY B C 1
ATOM 2913 O O . GLY B 1 16 ? -15.133 -28.547 3.799 1 96.62 16 GLY B O 1
ATOM 2914 N N . THR B 1 17 ? -16.828 -29.875 3.094 1 97.5 17 THR B N 1
ATOM 2915 C CA . THR B 1 17 ? -15.883 -30.922 2.707 1 97.5 17 THR B CA 1
ATOM 2916 C C . THR B 1 17 ? -15.227 -30.578 1.371 1 97.5 17 THR B C 1
ATOM 2918 O O . THR B 1 17 ? -15.914 -30.375 0.368 1 97.5 17 THR B O 1
ATOM 2921 N N . LEU B 1 18 ? -13.945 -30.453 1.381 1 98.19 18 LEU B N 1
ATOM 2922 C CA . LEU B 1 18 ? -13.18 -30.344 0.141 1 98.19 18 LEU B CA 1
ATOM 2923 C C . LEU B 1 18 ? -12.75 -31.719 -0.357 1 98.19 18 LEU B C 1
ATOM 2925 O O . LEU B 1 18 ? -12.195 -32.531 0.405 1 98.19 18 LEU B O 1
ATOM 2929 N N . SER B 1 19 ? -13.031 -32 -1.567 1 97.44 19 SER B N 1
ATOM 2930 C CA . SER B 1 19 ? -12.648 -33.281 -2.15 1 97.44 19 SER B CA 1
ATOM 2931 C C . SER B 1 19 ? -11.766 -33.094 -3.379 1 97.44 19 SER B C 1
ATOM 2933 O O . SER B 1 19 ? -12.008 -32.219 -4.188 1 97.44 19 SER B O 1
ATOM 2935 N N . LEU B 1 20 ? -10.75 -33.875 -3.451 1 98.19 20 LEU B N 1
ATOM 2936 C CA . LEU B 1 20 ? -9.906 -34 -4.637 1 98.19 20 LEU B CA 1
ATOM 2937 C C . LEU B 1 20 ? -10.148 -35.344 -5.328 1 98.19 20 LEU B C 1
ATOM 2939 O O . LEU B 1 20 ? -10.156 -36.375 -4.676 1 98.19 20 LEU B O 1
ATOM 2943 N N . SER B 1 21 ? -10.383 -35.281 -6.594 1 96.75 21 SER B N 1
ATOM 2944 C CA . SER B 1 21 ? -10.648 -36.5 -7.316 1 96.75 21 SER B CA 1
ATOM 2945 C C . SER B 1 21 ? -10.203 -36.406 -8.773 1 96.75 21 SER B C 1
ATOM 2947 O O . SER B 1 21 ? -10.078 -35.312 -9.312 1 96.75 21 SER B O 1
ATOM 2949 N N . LEU B 1 22 ? -9.906 -37.531 -9.367 1 96.38 22 LEU B N 1
ATOM 2950 C CA . LEU B 1 22 ? -9.688 -37.625 -10.805 1 96.38 22 LEU B CA 1
ATOM 2951 C C . LEU B 1 22 ? -10.992 -37.969 -11.523 1 96.38 22 LEU B C 1
ATOM 2953 O O . LEU B 1 22 ? -11.609 -39 -11.242 1 96.38 22 LEU B O 1
ATOM 2957 N N . LEU B 1 23 ? -11.367 -37.094 -12.438 1 96.19 23 LEU B N 1
ATOM 2958 C CA . LEU B 1 23 ? -12.586 -37.344 -13.203 1 96.19 23 LEU B CA 1
ATOM 2959 C C . LEU B 1 23 ? -12.258 -37.75 -14.633 1 96.19 23 LEU B C 1
ATOM 2961 O O . LEU B 1 23 ? -11.266 -37.312 -15.203 1 96.19 23 LEU B O 1
ATOM 2965 N N . ASP B 1 24 ? -13.141 -38.656 -15.133 1 96.25 24 ASP B N 1
ATOM 2966 C CA . ASP B 1 24 ? -13.086 -38.906 -16.562 1 96.25 24 ASP B CA 1
ATOM 2967 C C . ASP B 1 24 ? -13.789 -37.812 -17.359 1 96.25 24 ASP B C 1
ATOM 2969 O O . ASP B 1 24 ? -14.938 -37.469 -17.078 1 96.25 24 ASP B O 1
ATOM 2973 N N . VAL B 1 25 ? -13.023 -37.344 -18.297 1 96.56 25 VAL B N 1
ATOM 2974 C CA . VAL B 1 25 ? -13.594 -36.25 -19.094 1 96.56 25 VAL B CA 1
ATOM 2975 C C . VAL B 1 25 ? -13.406 -36.562 -20.578 1 96.56 25 VAL B C 1
ATOM 2977 O O . VAL B 1 25 ? -12.562 -37.406 -20.953 1 96.56 25 VAL B O 1
ATOM 2980 N N . GLU B 1 26 ? -14.312 -35.906 -21.359 1 97.12 26 GLU B N 1
ATOM 2981 C CA . GLU B 1 26 ? -14.211 -35.969 -22.828 1 97.12 26 GLU B CA 1
ATOM 2982 C C . GLU B 1 26 ? -14.031 -34.594 -23.422 1 97.12 26 GLU B C 1
ATOM 2984 O O . GLU B 1 26 ? -14.797 -33.656 -23.109 1 97.12 26 GLU B O 1
ATOM 2989 N N . ILE B 1 27 ? -13.008 -34.531 -24.203 1 96.44 27 ILE B N 1
ATOM 2990 C CA . ILE B 1 27 ? -12.695 -33.25 -24.859 1 96.44 27 ILE B CA 1
ATOM 2991 C C . ILE B 1 27 ? -13 -33.375 -26.344 1 96.44 27 ILE B C 1
ATOM 2993 O O . ILE B 1 27 ? -12.508 -34.25 -27.031 1 96.44 27 ILE B O 1
ATOM 2997 N N . GLY B 1 28 ? -13.82 -32.406 -26.812 1 95.31 28 GLY B N 1
ATOM 2998 C CA . GLY B 1 28 ? -14.195 -32.438 -28.219 1 95.31 28 GLY B CA 1
ATOM 2999 C C . GLY B 1 28 ? -13.148 -31.797 -29.125 1 95.31 28 GLY B C 1
ATOM 3000 O O . GLY B 1 28 ? -12.07 -31.422 -28.656 1 95.31 28 GLY B O 1
ATOM 3001 N N . GLU B 1 29 ? -13.477 -31.75 -30.375 1 95.81 29 GLU B N 1
ATOM 3002 C CA . GLU B 1 29 ? -12.586 -31.141 -31.359 1 95.81 29 GLU B CA 1
ATOM 3003 C C . GLU B 1 29 ? -12.367 -29.672 -31.078 1 95.81 29 GLU B C 1
ATOM 3005 O O . GLU B 1 29 ? -13.281 -28.969 -30.641 1 95.81 29 GLU B O 1
ATOM 3010 N N . PRO B 1 30 ? -11.133 -29.234 -31.359 1 97.94 30 PRO B N 1
ATOM 3011 C CA . PRO B 1 30 ? -10.875 -27.812 -31.125 1 97.94 30 PRO B CA 1
ATOM 3012 C C . PRO B 1 30 ? -11.594 -26.906 -32.125 1 97.94 30 PRO B C 1
ATOM 3014 O O . PRO B 1 30 ? -11.781 -27.297 -33.281 1 97.94 30 PRO B O 1
ATOM 3017 N N . ALA B 1 31 ? -11.977 -25.719 -31.656 1 98.06 31 ALA B N 1
ATOM 3018 C CA . ALA B 1 31 ? -12.461 -24.672 -32.562 1 98.06 31 ALA B CA 1
ATOM 3019 C C . ALA B 1 31 ? -11.336 -24.156 -33.469 1 98.06 31 ALA B C 1
ATOM 3021 O O . ALA B 1 31 ? -10.195 -24.609 -33.344 1 98.06 31 ALA B O 1
ATOM 3022 N N . ASP B 1 32 ? -11.68 -23.234 -34.375 1 98.31 32 ASP B N 1
ATOM 3023 C CA . ASP B 1 32 ? -10.75 -22.766 -35.375 1 98.31 32 ASP B CA 1
ATOM 3024 C C . ASP B 1 32 ? -9.477 -22.219 -34.75 1 98.31 32 ASP B C 1
ATOM 3026 O O . ASP B 1 32 ? -8.375 -22.406 -35.281 1 98.31 32 ASP B O 1
ATOM 3030 N N . ASP B 1 33 ? -9.555 -21.578 -33.656 1 98.38 33 ASP B N 1
ATOM 3031 C CA . ASP B 1 33 ? -8.406 -20.906 -33.031 1 98.38 33 ASP B CA 1
ATOM 3032 C C . ASP B 1 33 ? -7.941 -21.672 -31.781 1 98.38 33 ASP B C 1
ATOM 3034 O O . ASP B 1 33 ? -7.242 -21.109 -30.938 1 98.38 33 ASP B O 1
ATOM 3038 N N . GLU B 1 34 ? -8.344 -22.938 -31.656 1 98.62 34 GLU B N 1
ATOM 3039 C CA . GLU B 1 34 ? -7.992 -23.766 -30.5 1 98.62 34 GLU B CA 1
ATOM 3040 C C . GLU B 1 34 ? -7.133 -24.953 -30.906 1 98.62 34 GLU B C 1
ATOM 3042 O O . GLU B 1 34 ? -7.023 -25.266 -32.094 1 98.62 34 GLU B O 1
ATOM 3047 N N . ILE B 1 35 ? -6.508 -25.562 -29.938 1 98.69 35 ILE B N 1
ATOM 3048 C CA . ILE B 1 35 ? -5.758 -26.797 -30.078 1 98.69 35 ILE B CA 1
ATOM 3049 C C . ILE B 1 35 ? -6.09 -27.75 -28.922 1 98.69 35 ILE B C 1
ATOM 3051 O O . ILE B 1 35 ? -6.633 -27.312 -27.906 1 98.69 35 ILE B O 1
ATOM 3055 N N . VAL B 1 36 ? -5.848 -29.016 -29.125 1 98.69 36 VAL B N 1
ATOM 3056 C CA . VAL B 1 36 ? -5.867 -30.016 -28.062 1 98.69 36 VAL B CA 1
ATOM 3057 C C . VAL B 1 36 ? -4.453 -30.531 -27.812 1 98.69 36 VAL B C 1
ATOM 3059 O O . VAL B 1 36 ? -3.771 -30.953 -28.75 1 98.69 36 VAL B O 1
ATOM 3062 N N . VAL B 1 37 ? -4.035 -30.453 -26.609 1 98.81 37 VAL B N 1
ATOM 3063 C CA . VAL B 1 37 ? -2.689 -30.875 -26.234 1 98.81 37 VAL B CA 1
ATOM 3064 C C . VAL B 1 37 ? -2.764 -32.125 -25.359 1 98.81 37 VAL B C 1
ATOM 3066 O O . VAL B 1 37 ? -3.557 -32.188 -24.422 1 98.81 37 VAL B O 1
ATOM 3069 N N . ARG B 1 38 ? -2.07 -33.188 -25.719 1 98.62 38 ARG B N 1
ATOM 3070 C CA . ARG B 1 38 ? -1.773 -34.25 -24.766 1 98.62 38 ARG B CA 1
ATOM 3071 C C . ARG B 1 38 ? -0.704 -33.812 -23.766 1 98.62 38 ARG B C 1
ATOM 3073 O O . ARG B 1 38 ? 0.464 -33.656 -24.125 1 98.62 38 ARG B O 1
ATOM 3080 N N . ILE B 1 39 ? -1.105 -33.594 -22.547 1 98.81 39 ILE B N 1
ATOM 3081 C CA . ILE B 1 39 ? -0.203 -33.031 -21.531 1 98.81 39 ILE B CA 1
ATOM 3082 C C . ILE B 1 39 ? 0.834 -34.094 -21.141 1 98.81 39 ILE B C 1
ATOM 3084 O O . ILE B 1 39 ? 0.487 -35.25 -20.859 1 98.81 39 ILE B O 1
ATOM 3088 N N . GLU B 1 40 ? 2.062 -33.656 -21.141 1 98.75 40 GLU B N 1
ATOM 3089 C CA . GLU B 1 40 ? 3.16 -34.531 -20.781 1 98.75 40 GLU B CA 1
ATOM 3090 C C . GLU B 1 40 ? 3.84 -34.094 -19.5 1 98.75 40 GLU B C 1
ATOM 3092 O O . GLU B 1 40 ? 4.543 -34.875 -18.859 1 98.75 40 GLU B O 1
ATOM 3097 N N . ALA B 1 41 ? 3.65 -32.875 -19.156 1 98.75 41 ALA B N 1
ATOM 3098 C CA . ALA B 1 41 ? 4.316 -32.312 -17.984 1 98.75 41 ALA B CA 1
ATOM 3099 C C . ALA B 1 41 ? 3.57 -31.078 -17.453 1 98.75 41 ALA B C 1
ATOM 3101 O O . ALA B 1 41 ? 3.229 -30.188 -18.234 1 98.75 41 ALA B O 1
ATOM 3102 N N . THR B 1 42 ? 3.283 -31.016 -16.203 1 98.75 42 THR B N 1
ATOM 3103 C CA . THR B 1 42 ? 2.682 -29.859 -15.547 1 98.75 42 THR B CA 1
ATOM 3104 C C . THR B 1 42 ? 3.189 -29.734 -14.109 1 98.75 42 THR B C 1
ATOM 3106 O O . THR B 1 42 ? 3.189 -30.703 -13.359 1 98.75 42 THR B O 1
ATOM 3109 N N . PRO B 1 43 ? 3.684 -28.531 -13.75 1 98.31 43 PRO B N 1
ATOM 3110 C CA . PRO B 1 43 ? 4.262 -28.344 -12.422 1 98.31 43 PRO B CA 1
ATOM 3111 C C . PRO B 1 43 ? 3.203 -28.156 -11.336 1 98.31 43 PRO B C 1
ATOM 3113 O O . PRO B 1 43 ? 2.035 -27.906 -11.648 1 98.31 43 PRO B O 1
ATOM 3116 N N . ILE B 1 44 ? 3.576 -28.391 -10.109 1 97.19 44 ILE B N 1
ATOM 3117 C CA . ILE B 1 44 ? 2.793 -27.922 -8.969 1 97.19 44 ILE B CA 1
ATOM 3118 C C . ILE B 1 44 ? 3.43 -26.656 -8.398 1 97.19 44 ILE B C 1
ATOM 3120 O O . ILE B 1 44 ? 4.465 -26.719 -7.73 1 97.19 44 ILE B O 1
ATOM 3124 N N . ASN B 1 45 ? 2.855 -25.5 -8.719 1 94.12 45 ASN B N 1
ATOM 3125 C CA . ASN B 1 45 ? 3.281 -24.234 -8.156 1 94.12 45 ASN B CA 1
ATOM 3126 C C . ASN B 1 45 ? 2.545 -23.922 -6.855 1 94.12 45 ASN B C 1
ATOM 3128 O O . ASN B 1 45 ? 1.433 -24.406 -6.637 1 94.12 45 ASN B O 1
ATOM 3132 N N . PRO B 1 46 ? 3.166 -23.078 -6.023 1 91.38 46 PRO B N 1
ATOM 3133 C CA . PRO B 1 46 ? 2.434 -22.625 -4.84 1 91.38 46 PRO B CA 1
ATOM 3134 C C . PRO B 1 46 ? 1.064 -22.047 -5.18 1 91.38 46 PRO B C 1
ATOM 3136 O O . PRO B 1 46 ? 0.096 -22.266 -4.449 1 91.38 46 PRO B O 1
ATOM 3139 N N . SER B 1 47 ? 0.925 -21.344 -6.285 1 92.25 47 SER B N 1
ATOM 3140 C CA . SER B 1 47 ? -0.338 -20.75 -6.703 1 92.25 47 SER B CA 1
ATOM 3141 C C . SER B 1 47 ? -1.375 -21.828 -7.031 1 92.25 47 SER B C 1
ATOM 3143 O O . SER B 1 47 ? -2.578 -21.578 -6.934 1 92.25 47 SER B O 1
ATOM 3145 N N . ASP B 1 48 ? -0.99 -23 -7.449 1 96.31 48 ASP B N 1
ATOM 3146 C CA . ASP B 1 48 ? -1.908 -24.109 -7.734 1 96.31 48 ASP B CA 1
ATOM 3147 C C . ASP B 1 48 ? -2.586 -24.594 -6.461 1 96.31 48 ASP B C 1
ATOM 3149 O O . ASP B 1 48 ? -3.744 -25.016 -6.492 1 96.31 48 ASP B O 1
ATOM 3153 N N . LEU B 1 49 ? -1.851 -24.547 -5.398 1 94.81 49 LEU B N 1
ATOM 3154 C CA . LEU B 1 49 ? -2.344 -25.062 -4.125 1 94.81 49 LEU B CA 1
ATOM 3155 C C . LEU B 1 49 ? -3.512 -24.219 -3.615 1 94.81 49 LEU B C 1
ATOM 3157 O O . LEU B 1 49 ? -4.367 -24.719 -2.883 1 94.81 49 LEU B O 1
ATOM 3161 N N . GLY B 1 50 ? -3.523 -22.953 -4.023 1 91.94 50 GLY B N 1
ATOM 3162 C CA . GLY B 1 50 ? -4.625 -22.094 -3.641 1 91.94 50 GLY B CA 1
ATOM 3163 C C . GLY B 1 50 ? -5.977 -22.594 -4.109 1 91.94 50 GLY B C 1
ATOM 3164 O O . GLY B 1 50 ? -6.984 -22.438 -3.42 1 91.94 50 GLY B O 1
ATOM 3165 N N . LEU B 1 51 ? -5.992 -23.188 -5.238 1 94.81 51 LEU B N 1
ATOM 3166 C CA . LEU B 1 51 ? -7.234 -23.781 -5.73 1 94.81 51 LEU B CA 1
ATOM 3167 C C . LEU B 1 51 ? -7.344 -25.234 -5.309 1 94.81 51 LEU B C 1
ATOM 3169 O O . LEU B 1 51 ? -8.422 -25.703 -4.922 1 94.81 51 LEU B O 1
ATOM 3173 N N . LEU B 1 52 ? -6.277 -25.953 -5.348 1 97.06 52 LEU B N 1
ATOM 3174 C CA . LEU B 1 52 ? -6.25 -27.391 -5.07 1 97.06 52 LEU B CA 1
ATOM 3175 C C . LEU B 1 52 ? -6.734 -27.672 -3.656 1 97.06 52 LEU B C 1
ATOM 3177 O O . LEU B 1 52 ? -7.621 -28.5 -3.457 1 97.06 52 LEU B O 1
ATOM 3181 N N . LEU B 1 53 ? -6.215 -26.938 -2.697 1 96.06 53 LEU B N 1
ATOM 3182 C CA . LEU B 1 53 ? -6.473 -27.219 -1.29 1 96.06 53 LEU B CA 1
ATOM 3183 C C . LEU B 1 53 ? -7.32 -26.125 -0.658 1 96.06 53 LEU B C 1
ATOM 3185 O O . LEU B 1 53 ? -7.98 -26.344 0.359 1 96.06 53 LEU B O 1
ATOM 3189 N N . GLY B 1 54 ? -7.332 -24.906 -1.264 1 90.69 54 GLY B N 1
ATOM 3190 C CA . GLY B 1 54 ? -8.016 -23.797 -0.629 1 90.69 54 GLY B CA 1
ATOM 3191 C C . GLY B 1 54 ? -7.633 -23.609 0.83 1 90.69 54 GLY B C 1
ATOM 3192 O O . GLY B 1 54 ? -6.465 -23.766 1.196 1 90.69 54 GLY B O 1
ATOM 3193 N N . PRO B 1 55 ? -8.695 -23.203 1.628 1 91.94 55 PRO B N 1
ATOM 3194 C CA . PRO B 1 55 ? -8.406 -23 3.049 1 91.94 55 PRO B CA 1
ATOM 3195 C C . PRO B 1 55 ? -8.656 -24.25 3.893 1 91.94 55 PRO B C 1
ATOM 3197 O O . PRO B 1 55 ? -9.102 -24.141 5.039 1 91.94 55 PRO B O 1
ATOM 3200 N N . ALA B 1 56 ? -8.445 -25.406 3.305 1 95.44 56 ALA B N 1
ATOM 3201 C CA . ALA B 1 56 ? -8.711 -26.672 3.992 1 95.44 56 ALA B CA 1
ATOM 3202 C C . ALA B 1 56 ? -7.719 -26.891 5.133 1 95.44 56 ALA B C 1
ATOM 3204 O O . ALA B 1 56 ? -6.598 -26.375 5.098 1 95.44 56 ALA B O 1
ATOM 3205 N N . ASP B 1 57 ? -8.242 -27.625 6.141 1 95.88 57 ASP B N 1
ATOM 3206 C CA . ASP B 1 57 ? -7.391 -28.094 7.23 1 95.88 57 ASP B CA 1
ATOM 3207 C C . ASP B 1 57 ? -6.699 -29.406 6.871 1 95.88 57 ASP B C 1
ATOM 3209 O O . ASP B 1 57 ? -7.324 -30.469 6.883 1 95.88 57 ASP B O 1
ATOM 3213 N N . LEU B 1 58 ? -5.43 -29.359 6.68 1 94.56 58 LEU B N 1
ATOM 3214 C CA . LEU B 1 58 ? -4.664 -30.5 6.191 1 94.56 58 LEU B CA 1
ATOM 3215 C C . LEU B 1 58 ? -4.668 -31.641 7.207 1 94.56 58 LEU B C 1
ATOM 3217 O O . LEU B 1 58 ? -4.438 -32.781 6.852 1 94.56 58 LEU B O 1
ATOM 3221 N N . ALA B 1 59 ? -4.891 -31.25 8.445 1 95.56 59 ALA B N 1
ATOM 3222 C CA . ALA B 1 59 ? -4.914 -32.25 9.5 1 95.56 59 ALA B CA 1
ATOM 3223 C C . ALA B 1 59 ? -6.098 -33.219 9.328 1 95.56 59 ALA B C 1
ATOM 3225 O O . ALA B 1 59 ? -6.133 -34.281 9.93 1 95.56 59 ALA B O 1
ATOM 3226 N N . THR B 1 60 ? -7.02 -32.812 8.516 1 97.38 60 THR B N 1
ATOM 3227 C CA . THR B 1 60 ? -8.242 -33.594 8.367 1 97.38 60 THR B CA 1
ATOM 3228 C C . THR B 1 60 ? -8.164 -34.469 7.125 1 97.38 60 THR B C 1
ATOM 3230 O O . THR B 1 60 ? -9.141 -35.125 6.762 1 97.38 60 THR B O 1
ATOM 3233 N N . LEU B 1 61 ? -7.059 -34.531 6.496 1 97.38 61 LEU B N 1
ATOM 3234 C CA . LEU B 1 61 ? -6.863 -35.281 5.27 1 97.38 61 LEU B CA 1
ATOM 3235 C C . LEU B 1 61 ? -7.273 -36.75 5.469 1 97.38 61 LEU B C 1
ATOM 3237 O O . LEU B 1 61 ? -6.875 -37.375 6.445 1 97.38 61 LEU B O 1
ATOM 3241 N N . ARG B 1 62 ? -8.102 -37.188 4.605 1 95.75 62 ARG B N 1
ATOM 3242 C CA . ARG B 1 62 ? -8.469 -38.594 4.582 1 95.75 62 ARG B CA 1
ATOM 3243 C C . ARG B 1 62 ? -8.656 -39.094 3.15 1 95.75 62 ARG B C 1
ATOM 3245 O O . ARG B 1 62 ? -9.039 -38.344 2.268 1 95.75 62 ARG B O 1
ATOM 3252 N N . GLU B 1 63 ? -8.406 -40.312 2.916 1 95.12 63 GLU B N 1
ATOM 3253 C CA . GLU B 1 63 ? -8.648 -40.938 1.618 1 95.12 63 GLU B CA 1
ATOM 3254 C C . GLU B 1 63 ? -10.125 -41.281 1.435 1 95.12 63 GLU B C 1
ATOM 3256 O O . GLU B 1 63 ? -10.805 -41.656 2.389 1 95.12 63 GLU B O 1
ATOM 3261 N N . THR B 1 64 ? -10.492 -40.906 0.282 1 90.56 64 THR B N 1
ATOM 3262 C CA . THR B 1 64 ? -11.875 -41.25 -0.004 1 90.56 64 THR B CA 1
ATOM 3263 C C . THR B 1 64 ? -11.953 -42.594 -0.736 1 90.56 64 THR B C 1
ATOM 3265 O O . THR B 1 64 ? -11.062 -42.938 -1.513 1 90.56 64 THR B O 1
ATOM 3268 N N . GLY B 1 65 ? -12.719 -43.5 -0.274 1 75.12 65 GLY B N 1
ATOM 3269 C CA . GLY B 1 65 ? -12.867 -44.812 -0.838 1 75.12 65 GLY B CA 1
ATOM 3270 C C . GLY B 1 65 ? -13.656 -44.844 -2.133 1 75.12 65 GLY B C 1
ATOM 3271 O O . GLY B 1 65 ? -13.969 -43.781 -2.689 1 75.12 65 GLY B O 1
ATOM 3272 N N . GLY B 1 66 ? -13.703 -45.969 -2.779 1 73 66 GLY B N 1
ATOM 3273 C CA . GLY B 1 66 ? -14.445 -46.188 -4.012 1 73 66 GLY B CA 1
ATOM 3274 C C . GLY B 1 66 ? -13.562 -46.594 -5.176 1 73 66 GLY B C 1
ATOM 3275 O O . GLY B 1 66 ? -12.406 -46.969 -4.98 1 73 66 GLY B O 1
ATOM 3276 N N . ASP B 1 67 ? -14.141 -46.594 -6.344 1 67.31 67 ASP B N 1
ATOM 3277 C CA . ASP B 1 67 ? -13.477 -47.094 -7.551 1 67.31 67 ASP B CA 1
ATOM 3278 C C . ASP B 1 67 ? -12.336 -46.156 -7.957 1 67.31 67 ASP B C 1
ATOM 3280 O O . ASP B 1 67 ? -11.336 -46.625 -8.531 1 67.31 67 ASP B O 1
ATOM 3284 N N . ARG B 1 68 ? -12.508 -44.844 -7.625 1 78.44 68 ARG B N 1
ATOM 3285 C CA . ARG B 1 68 ? -11.43 -43.875 -7.887 1 78.44 68 ARG B CA 1
ATOM 3286 C C . ARG B 1 68 ? -11.031 -43.156 -6.613 1 78.44 68 ARG B C 1
ATOM 3288 O O . ARG B 1 68 ? -11.703 -42.188 -6.211 1 78.44 68 ARG B O 1
ATOM 3295 N N . PRO B 1 69 ? -10.008 -43.688 -6.113 1 80.69 69 PRO B N 1
ATOM 3296 C CA . PRO B 1 69 ? -9.57 -43.094 -4.848 1 80.69 69 PRO B CA 1
ATOM 3297 C C . PRO B 1 69 ? -9.281 -41.594 -4.969 1 80.69 69 PRO B C 1
ATOM 3299 O O . PRO B 1 69 ? -8.891 -41.125 -6.043 1 80.69 69 PRO B O 1
ATOM 3302 N N . GLY B 1 70 ? -9.828 -40.844 -4.07 1 94.5 70 GLY B N 1
ATOM 3303 C CA . GLY B 1 70 ? -9.57 -39.406 -3.914 1 94.5 70 GLY B CA 1
ATOM 3304 C C . GLY B 1 70 ? -9.219 -39.031 -2.49 1 94.5 70 GLY B C 1
ATOM 3305 O O . GLY B 1 70 ? -8.836 -39.875 -1.684 1 94.5 70 GLY B O 1
ATOM 3306 N N . LEU B 1 71 ? -9.031 -37.781 -2.301 1 97.75 71 LEU B N 1
ATOM 3307 C CA . LEU B 1 71 ? -8.742 -37.25 -0.977 1 97.75 71 LEU B CA 1
ATOM 3308 C C . LEU B 1 71 ? -9.844 -36.281 -0.534 1 97.75 71 LEU B C 1
ATOM 3310 O O . LEU B 1 71 ? -10.516 -35.656 -1.369 1 97.75 71 LEU B O 1
ATOM 3314 N N . ALA B 1 72 ? -9.984 -36.188 0.762 1 97.31 72 ALA B N 1
ATOM 3315 C CA . ALA B 1 72 ? -10.953 -35.281 1.334 1 97.31 72 ALA B CA 1
ATOM 3316 C C . ALA B 1 72 ? -10.352 -34.531 2.523 1 97.31 72 ALA B C 1
ATOM 3318 O O . ALA B 1 72 ? -9.469 -35.031 3.207 1 97.31 72 ALA B O 1
ATOM 3319 N N . PHE B 1 73 ? -10.789 -33.312 2.73 1 97.62 73 PHE B N 1
ATOM 3320 C CA . PHE B 1 73 ? -10.414 -32.406 3.799 1 97.62 73 PHE B CA 1
ATOM 3321 C C . PHE B 1 73 ? -11.641 -31.688 4.348 1 97.62 73 PHE B C 1
ATOM 3323 O O . PHE B 1 73 ? -12.703 -31.703 3.732 1 97.62 73 PHE B O 1
ATOM 3330 N N . THR B 1 74 ? -11.422 -31.094 5.453 1 97.62 74 THR B N 1
ATOM 3331 C CA . THR B 1 74 ? -12.453 -30.219 5.992 1 97.62 74 THR B CA 1
ATOM 3332 C C . THR B 1 74 ? -12.023 -28.75 5.887 1 97.62 74 THR B C 1
ATOM 3334 O O . THR B 1 74 ? -10.891 -28.406 6.23 1 97.62 74 THR B O 1
ATOM 3337 N N . VAL B 1 75 ? -12.883 -27.922 5.32 1 96.81 75 VAL B N 1
ATOM 3338 C CA . VAL B 1 75 ? -12.719 -26.469 5.414 1 96.81 75 VAL B CA 1
ATOM 3339 C C . VAL B 1 75 ? -13.406 -25.969 6.684 1 96.81 75 VAL B C 1
ATOM 3341 O O . VAL B 1 75 ? -14.625 -26.062 6.824 1 96.81 75 VAL B O 1
ATOM 3344 N N . PRO B 1 76 ? -12.609 -25.438 7.57 1 94.56 76 PRO B N 1
ATOM 3345 C CA . PRO B 1 76 ? -13.227 -24.922 8.789 1 94.56 76 PRO B CA 1
ATOM 3346 C C . PRO B 1 76 ? -14.305 -23.875 8.5 1 94.56 76 PRO B C 1
ATOM 3348 O O . PRO B 1 76 ? -14.148 -23.062 7.586 1 94.56 76 PRO B O 1
ATOM 3351 N N . GLY B 1 77 ? -15.344 -23.906 9.297 1 92.31 77 GLY B N 1
ATOM 3352 C CA . GLY B 1 77 ? -16.469 -23 9.125 1 92.31 77 GLY B CA 1
ATOM 3353 C C . GLY B 1 77 ? -16.062 -21.547 9.016 1 92.31 77 GLY B C 1
ATOM 3354 O O . GLY B 1 77 ? -16.562 -20.812 8.164 1 92.31 77 GLY B O 1
ATOM 3355 N N . ALA B 1 78 ? -15.141 -21.172 9.797 1 86.75 78 ALA B N 1
ATOM 3356 C CA . ALA B 1 78 ? -14.688 -19.781 9.867 1 86.75 78 ALA B CA 1
ATOM 3357 C C . ALA B 1 78 ? -14.008 -19.359 8.57 1 86.75 78 ALA B C 1
ATOM 3359 O O . ALA B 1 78 ? -13.859 -18.156 8.305 1 86.75 78 ALA B O 1
ATOM 3360 N N . ARG B 1 79 ? -13.586 -20.328 7.711 1 88.62 79 ARG B N 1
ATOM 3361 C CA . ARG B 1 79 ? -12.836 -20.031 6.5 1 88.62 79 ARG B CA 1
ATOM 3362 C C . ARG B 1 79 ? -13.695 -20.234 5.258 1 88.62 79 ARG B C 1
ATOM 3364 O O . ARG B 1 79 ? -13.258 -19.938 4.141 1 88.62 79 ARG B O 1
ATOM 3371 N N . LEU B 1 80 ? -14.914 -20.688 5.465 1 91.06 80 LEU B N 1
ATOM 3372 C CA . LEU B 1 80 ? -15.773 -21.031 4.336 1 91.06 80 LEU B CA 1
ATOM 3373 C C . LEU B 1 80 ? -16.188 -19.781 3.568 1 91.06 80 LEU B C 1
ATOM 3375 O O . LEU B 1 80 ? -16.422 -19.828 2.357 1 91.06 80 LEU B O 1
ATOM 3379 N N . GLY B 1 81 ? -16.25 -18.672 4.273 1 85.56 81 GLY B N 1
ATOM 3380 C CA . GLY B 1 81 ? -16.656 -17.422 3.646 1 85.56 81 GLY B CA 1
ATOM 3381 C C . GLY B 1 81 ? -15.758 -17.016 2.482 1 85.56 81 GLY B C 1
ATOM 3382 O O . GLY B 1 81 ? -16.234 -16.516 1.464 1 85.56 81 GLY B O 1
ATOM 3383 N N . SER B 1 82 ? -14.492 -17.344 2.549 1 85.94 82 SER B N 1
ATOM 3384 C CA . SER B 1 82 ? -13.516 -16.906 1.551 1 85.94 82 SER B CA 1
ATOM 3385 C C . SER B 1 82 ? -13.656 -17.719 0.264 1 85.94 82 SER B C 1
ATOM 3387 O O . SER B 1 82 ? -13.125 -17.328 -0.78 1 85.94 82 SER B O 1
ATOM 3389 N N . VAL B 1 83 ? -14.336 -18.844 0.382 1 92.62 83 VAL B N 1
ATOM 3390 C CA . VAL B 1 83 ? -14.445 -19.703 -0.801 1 92.62 83 VAL B CA 1
ATOM 3391 C C . VAL B 1 83 ? -15.922 -19.953 -1.117 1 92.62 83 VAL B C 1
ATOM 3393 O O . VAL B 1 83 ? -16.25 -20.938 -1.787 1 92.62 83 VAL B O 1
ATOM 3396 N N . ARG B 1 84 ? -16.781 -19.141 -0.647 1 90.12 84 ARG B N 1
ATOM 3397 C CA . ARG B 1 84 ? -18.219 -19.328 -0.838 1 90.12 84 ARG B CA 1
ATOM 3398 C C . ARG B 1 84 ? -18.562 -19.391 -2.32 1 90.12 84 ARG B C 1
ATOM 3400 O O . ARG B 1 84 ? -19.469 -20.125 -2.721 1 90.12 84 ARG B O 1
ATOM 3407 N N . GLY B 1 85 ? -17.828 -18.688 -3.066 1 92.44 85 GLY B N 1
ATOM 3408 C CA . GLY B 1 85 ? -18.141 -18.578 -4.484 1 92.44 85 GLY B CA 1
ATOM 3409 C C . GLY B 1 85 ? -17.906 -19.859 -5.254 1 92.44 85 GLY B C 1
ATOM 3410 O O . GLY B 1 85 ? -18.375 -20 -6.387 1 92.44 85 GLY B O 1
ATOM 3411 N N . ARG B 1 86 ? -17.219 -20.781 -4.652 1 95.56 86 ARG B N 1
ATOM 3412 C CA . ARG B 1 86 ? -16.953 -22 -5.418 1 95.56 86 ARG B CA 1
ATOM 3413 C C . ARG B 1 86 ? -17.609 -23.219 -4.754 1 95.56 86 ARG B C 1
ATOM 3415 O O . ARG B 1 86 ? -17.391 -24.344 -5.18 1 95.56 86 ARG B O 1
ATOM 3422 N N . VAL B 1 87 ? -18.359 -22.969 -3.693 1 95.81 87 VAL B N 1
ATOM 3423 C CA . VAL B 1 87 ? -19.062 -24.078 -3.043 1 95.81 87 VAL B CA 1
ATOM 3424 C C . VAL B 1 87 ? -20 -24.75 -4.039 1 95.81 87 VAL B C 1
ATOM 3426 O O . VAL B 1 87 ? -20.75 -24.078 -4.746 1 95.81 87 VAL B O 1
ATOM 3429 N N . GLY B 1 88 ? -19.875 -25.984 -4.078 1 96.62 88 GLY B N 1
ATOM 3430 C CA . GLY B 1 88 ? -20.703 -26.766 -4.973 1 96.62 88 GLY B CA 1
ATOM 3431 C C . GLY B 1 88 ? -20.125 -26.906 -6.359 1 96.62 88 GLY B C 1
ATOM 3432 O O . GLY B 1 88 ? -20.641 -27.672 -7.184 1 96.62 88 GLY B O 1
ATOM 3433 N N . GLN B 1 89 ? -19.047 -26.281 -6.594 1 96.81 89 GLN B N 1
ATOM 3434 C CA . GLN B 1 89 ? -18.453 -26.312 -7.926 1 96.81 89 GLN B CA 1
ATOM 3435 C C . GLN B 1 89 ? -17.234 -27.25 -7.973 1 96.81 89 GLN B C 1
ATOM 3437 O O . GLN B 1 89 ? -16.359 -27.188 -7.105 1 96.81 89 GLN B O 1
ATOM 3442 N N . SER B 1 90 ? -17.266 -28.172 -8.898 1 97.44 90 SER B N 1
ATOM 3443 C CA . SER B 1 90 ? -16.078 -28.969 -9.203 1 97.44 90 SER B CA 1
ATOM 3444 C C . SER B 1 90 ? -15.156 -28.234 -10.164 1 97.44 90 SER B C 1
ATOM 3446 O O . SER B 1 90 ? -15.523 -27.969 -11.305 1 97.44 90 SER B O 1
ATOM 3448 N N . MET B 1 91 ? -13.961 -27.938 -9.688 1 97.5 91 MET B N 1
ATOM 3449 C CA . MET B 1 91 ? -13.078 -27.078 -10.484 1 97.5 91 MET B CA 1
ATOM 3450 C C . MET B 1 91 ? -11.805 -27.828 -10.867 1 97.5 91 MET B C 1
ATOM 3452 O O . MET B 1 91 ? -11.164 -28.453 -10.023 1 97.5 91 MET B O 1
ATOM 3456 N N . PRO B 1 92 ? -11.438 -27.781 -12.188 1 97.88 92 PRO B N 1
ATOM 3457 C CA . PRO B 1 92 ? -10.148 -28.344 -12.586 1 97.88 92 PRO B CA 1
ATOM 3458 C C . PRO B 1 92 ? -8.961 -27.516 -12.102 1 97.88 92 PRO B C 1
ATOM 3460 O O . PRO B 1 92 ? -9.086 -26.297 -11.938 1 97.88 92 PRO B O 1
ATOM 3463 N N . VAL B 1 93 ? -7.816 -28.156 -11.867 1 97.75 93 VAL B N 1
ATOM 3464 C CA . VAL B 1 93 ? -6.695 -27.5 -11.211 1 97.75 93 VAL B CA 1
ATOM 3465 C C . VAL B 1 93 ? -5.465 -27.547 -12.117 1 97.75 93 VAL B C 1
ATOM 3467 O O . VAL B 1 93 ? -5.398 -28.359 -13.039 1 97.75 93 VAL B O 1
ATOM 3470 N N . GLY B 1 94 ? -4.512 -26.641 -11.836 1 98.19 94 GLY B N 1
ATOM 3471 C CA . GLY B 1 94 ? -3.25 -26.562 -12.555 1 98.19 94 GLY B CA 1
ATOM 3472 C C . GLY B 1 94 ? -3.15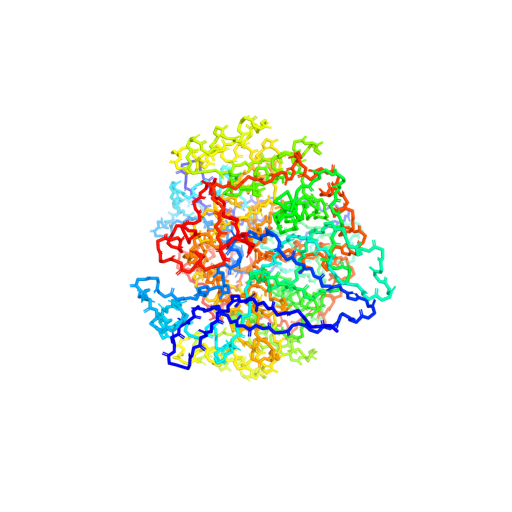4 -25.359 -13.469 1 98.19 94 GLY B C 1
ATOM 3473 O O . GLY B 1 94 ? -3.92 -25.234 -14.43 1 98.19 94 GLY B O 1
ATOM 3474 N N . ASN B 1 95 ? -2.131 -24.578 -13.375 1 97.69 95 ASN B N 1
ATOM 3475 C CA . ASN B 1 95 ? -2.092 -23.281 -14.047 1 97.69 95 ASN B CA 1
ATOM 3476 C C . ASN B 1 95 ? -1.411 -23.375 -15.414 1 97.69 95 ASN B C 1
ATOM 3478 O O . ASN B 1 95 ? -1.756 -22.641 -16.328 1 97.69 95 ASN B O 1
ATOM 3482 N N . GLU B 1 96 ? -0.406 -24.25 -15.453 1 98.69 96 GLU B N 1
ATOM 3483 C CA . GLU B 1 96 ? 0.43 -24.297 -16.656 1 98.69 96 GLU B CA 1
ATOM 3484 C C . GLU B 1 96 ? 0.951 -25.703 -16.906 1 98.69 96 GLU B C 1
ATOM 3486 O O . GLU B 1 96 ? 0.795 -26.594 -16.062 1 98.69 96 GLU B O 1
ATOM 3491 N N . GLY B 1 97 ? 1.441 -25.922 -18.062 1 98.75 97 GLY B N 1
ATOM 3492 C CA . GLY B 1 97 ? 1.991 -27.203 -18.453 1 98.75 97 GLY B CA 1
ATOM 3493 C C . GLY B 1 97 ? 2.568 -27.219 -19.859 1 98.75 97 GLY B C 1
ATOM 3494 O O . GLY B 1 97 ? 2.746 -26.156 -20.469 1 98.75 97 GLY B O 1
ATOM 3495 N N . ALA B 1 98 ? 2.975 -28.406 -20.266 1 98.88 98 ALA B N 1
ATOM 3496 C CA . ALA B 1 98 ? 3.525 -28.609 -21.594 1 98.88 98 ALA B CA 1
ATOM 3497 C C . ALA B 1 98 ? 3.189 -30 -22.141 1 98.88 98 ALA B C 1
ATOM 3499 O O . ALA B 1 98 ? 2.91 -30.906 -21.359 1 98.88 98 ALA B O 1
ATOM 3500 N N . GLY B 1 99 ? 3.164 -30.062 -23.422 1 98.69 99 GLY B N 1
ATOM 3501 C CA . GLY B 1 99 ? 2.875 -31.344 -24.078 1 98.69 99 GLY B CA 1
ATOM 3502 C C . GLY B 1 99 ? 2.857 -31.234 -25.594 1 98.69 99 GLY B C 1
ATOM 3503 O O . GLY B 1 99 ? 3.459 -30.328 -26.172 1 98.69 99 GLY B O 1
ATOM 3504 N N . ILE B 1 100 ? 2.205 -32.25 -26.188 1 98.5 100 ILE B N 1
ATOM 3505 C CA . ILE B 1 100 ? 2.186 -32.375 -27.656 1 98.5 100 ILE B CA 1
ATOM 3506 C C . ILE B 1 100 ? 0.798 -32 -28.172 1 98.5 100 ILE B C 1
ATOM 3508 O O . ILE B 1 100 ? -0.21 -32.531 -27.672 1 98.5 100 ILE B O 1
ATOM 3512 N N . VAL B 1 101 ? 0.779 -31.172 -29.219 1 98.75 101 VAL B N 1
ATOM 3513 C CA . VAL B 1 101 ? -0.486 -30.859 -29.875 1 98.75 101 VAL B CA 1
ATOM 3514 C C . VAL B 1 101 ? -0.953 -32.062 -30.688 1 98.75 101 VAL B C 1
ATOM 3516 O O . VAL B 1 101 ? -0.293 -32.438 -31.656 1 98.75 101 VAL B O 1
ATOM 3519 N N . VAL B 1 102 ? -2.152 -32.594 -30.375 1 98.38 102 VAL B N 1
ATOM 3520 C CA . VAL B 1 102 ? -2.617 -33.812 -31.031 1 98.38 102 VAL B CA 1
ATOM 3521 C C . VAL B 1 102 ? -3.754 -33.469 -32 1 98.38 102 VAL B C 1
ATOM 3523 O O . VAL B 1 102 ? -4.105 -34.281 -32.844 1 98.38 102 VAL B O 1
ATOM 3526 N N . ALA B 1 103 ? -4.344 -32.312 -31.812 1 98.44 103 ALA B N 1
ATOM 3527 C CA . ALA B 1 103 ? -5.348 -31.781 -32.75 1 98.44 103 ALA B CA 1
ATOM 3528 C C . ALA B 1 103 ? -5.332 -30.25 -32.75 1 98.44 103 ALA B C 1
ATOM 3530 O O . ALA B 1 103 ? -5.09 -29.609 -31.734 1 98.44 103 ALA B O 1
ATOM 3531 N N . ALA B 1 104 ? -5.598 -29.656 -33.938 1 98.31 104 ALA B N 1
ATOM 3532 C CA . ALA B 1 104 ? -5.586 -28.203 -34.094 1 98.31 104 ALA B CA 1
ATOM 3533 C C . ALA B 1 104 ? -6.699 -27.75 -35.031 1 98.31 104 ALA B C 1
ATOM 3535 O O . ALA B 1 104 ? -6.988 -28.406 -36.031 1 98.31 104 ALA B O 1
ATOM 3536 N N . GLY B 1 105 ? -7.301 -26.641 -34.625 1 98.06 105 GLY B N 1
ATOM 3537 C CA . GLY B 1 105 ? -8.203 -25.984 -35.562 1 98.06 105 GLY B CA 1
ATOM 3538 C C . GLY B 1 105 ? -7.496 -25.406 -36.75 1 98.06 105 GLY B C 1
ATOM 3539 O O . GLY B 1 105 ? -6.266 -25.344 -36.781 1 98.06 105 GLY B O 1
ATOM 3540 N N . LYS B 1 106 ? -8.336 -24.922 -37.688 1 97.94 106 LYS B N 1
ATOM 3541 C CA . LYS B 1 106 ? -7.793 -24.5 -38.969 1 97.94 106 LYS B CA 1
ATOM 3542 C C . LYS B 1 106 ? -6.871 -23.297 -38.812 1 97.94 106 LYS B C 1
ATOM 3544 O O . LYS B 1 106 ? -5.887 -23.156 -39.531 1 97.94 106 LYS B O 1
ATOM 3549 N N . ASP B 1 107 ? -7.145 -22.422 -37.875 1 98.12 107 ASP B N 1
ATOM 3550 C CA . ASP B 1 107 ? -6.355 -21.203 -37.719 1 98.12 107 ASP B CA 1
ATOM 3551 C C . ASP B 1 107 ? -5.098 -21.469 -36.875 1 98.12 107 ASP B C 1
ATOM 3553 O O . ASP B 1 107 ? -4.25 -20.594 -36.719 1 98.12 107 ASP B O 1
ATOM 3557 N N . ALA B 1 108 ? -4.938 -22.719 -36.344 1 98.25 108 ALA B N 1
ATOM 3558 C CA . ALA B 1 108 ? -3.801 -23.078 -35.5 1 98.25 108 ALA B CA 1
ATOM 3559 C C . ALA B 1 108 ? -3.092 -24.328 -36.031 1 98.25 108 ALA B C 1
ATOM 3561 O O . ALA B 1 108 ? -2.355 -24.984 -35.312 1 98.25 108 ALA B O 1
ATOM 3562 N N . ALA B 1 109 ? -3.266 -24.625 -37.281 1 97.94 109 ALA B N 1
ATOM 3563 C CA . ALA B 1 109 ? -2.812 -25.875 -37.906 1 97.94 109 ALA B CA 1
ATOM 3564 C C . ALA B 1 109 ? -1.295 -26.016 -37.812 1 97.94 109 ALA B C 1
ATOM 3566 O O . ALA B 1 109 ? -0.772 -27.125 -37.719 1 97.94 109 ALA B O 1
ATOM 3567 N N . ALA B 1 110 ? -0.633 -24.969 -37.781 1 97.5 110 ALA B N 1
ATOM 3568 C CA . ALA B 1 110 ? 0.827 -24.953 -37.75 1 97.5 110 ALA B CA 1
ATOM 3569 C C . ALA B 1 110 ? 1.354 -25.547 -36.438 1 97.5 110 ALA B C 1
ATOM 3571 O O . ALA B 1 110 ? 2.525 -25.922 -36.344 1 97.5 110 ALA B O 1
ATOM 3572 N N . LEU B 1 111 ? 0.556 -25.625 -35.406 1 98 111 LEU B N 1
ATOM 3573 C CA . LEU B 1 111 ? 0.975 -26.109 -34.094 1 98 111 LEU B CA 1
ATOM 3574 C C . LEU B 1 111 ? 0.809 -27.625 -33.969 1 98 111 LEU B C 1
ATOM 3576 O O . LEU B 1 111 ? 1.334 -28.25 -33.062 1 98 111 LEU B O 1
ATOM 3580 N N . GLU B 1 112 ? 0.083 -28.266 -34.906 1 97.81 112 GLU B N 1
ATOM 3581 C CA . GLU B 1 112 ? -0.181 -29.703 -34.812 1 97.81 112 GLU B CA 1
ATOM 3582 C C . GLU B 1 112 ? 1.116 -30.5 -34.812 1 97.81 112 GLU B C 1
ATOM 3584 O O . GLU B 1 112 ? 1.997 -30.266 -35.656 1 97.81 112 GLU B O 1
ATOM 3589 N N . GLY B 1 113 ? 1.234 -31.359 -33.812 1 97.56 113 GLY B N 1
ATOM 3590 C CA . GLY B 1 113 ? 2.404 -32.219 -33.719 1 97.56 113 GLY B CA 1
ATOM 3591 C C . GLY B 1 113 ? 3.543 -31.578 -32.938 1 97.56 113 GLY B C 1
ATOM 3592 O O . GLY B 1 113 ? 4.492 -32.25 -32.562 1 97.56 113 GLY B O 1
ATOM 3593 N N . LYS B 1 114 ? 3.455 -30.344 -32.656 1 97.88 114 LYS B N 1
ATOM 3594 C CA . LYS B 1 114 ? 4.527 -29.625 -31.969 1 97.88 114 LYS B CA 1
ATOM 3595 C C . LYS B 1 114 ? 4.383 -29.75 -30.453 1 97.88 114 LYS B C 1
ATOM 3597 O O . LYS B 1 114 ? 3.277 -29.953 -29.953 1 97.88 114 LYS B O 1
ATOM 3602 N N . ARG B 1 115 ? 5.516 -29.672 -29.766 1 98.38 115 ARG B N 1
ATOM 3603 C CA . ARG B 1 115 ? 5.52 -29.484 -28.312 1 98.38 115 ARG B CA 1
ATOM 3604 C C . ARG B 1 115 ? 5.32 -28.031 -27.938 1 98.38 115 ARG B C 1
ATOM 3606 O O . ARG B 1 115 ? 5.953 -27.141 -28.516 1 98.38 115 ARG B O 1
ATOM 3613 N N . VAL B 1 116 ? 4.391 -27.766 -27.016 1 98.62 116 VAL B N 1
ATOM 3614 C CA . VAL B 1 116 ? 4.078 -26.406 -26.625 1 98.62 116 VAL B CA 1
ATOM 3615 C C . VAL B 1 116 ? 4.039 -26.297 -25.094 1 98.62 116 VAL B C 1
ATOM 3617 O O . VAL B 1 116 ? 3.723 -27.266 -24.406 1 98.62 116 VAL B O 1
ATOM 3620 N N . GLY B 1 117 ? 4.539 -25.203 -24.562 1 98.69 117 GLY B N 1
ATOM 3621 C CA . GLY B 1 117 ? 4.172 -24.797 -23.219 1 98.69 117 GLY B CA 1
ATOM 3622 C C . GLY B 1 117 ? 2.869 -24.016 -23.172 1 98.69 117 GLY B C 1
ATOM 3623 O O . GLY B 1 117 ? 2.553 -23.266 -24.109 1 98.69 117 GLY B O 1
ATOM 3624 N N . MET B 1 118 ? 2.098 -24.188 -22.078 1 98.38 118 MET B N 1
ATOM 3625 C CA . MET B 1 118 ? 0.747 -23.641 -22 1 98.38 118 MET B CA 1
ATOM 3626 C C . MET B 1 118 ? 0.518 -22.969 -20.641 1 98.38 118 MET B C 1
ATOM 3628 O O . MET B 1 118 ? 1.066 -23.406 -19.625 1 98.38 118 MET B O 1
ATOM 3632 N N . VAL B 1 119 ? -0.286 -21.906 -20.688 1 98.12 119 VAL B N 1
ATOM 3633 C CA . VAL B 1 119 ? -0.852 -21.344 -19.469 1 98.12 119 VAL B CA 1
ATOM 3634 C C . VAL B 1 119 ? -2.332 -21.031 -19.688 1 98.12 119 VAL B C 1
ATOM 3636 O O . VAL B 1 119 ? -2.701 -20.391 -20.672 1 98.12 119 VAL B O 1
ATOM 3639 N N . GLY B 1 120 ? -3.189 -21.516 -18.875 1 95.69 120 GLY B N 1
ATOM 3640 C CA . GLY B 1 120 ? -4.613 -21.297 -19.062 1 95.69 120 GLY B CA 1
ATOM 3641 C C . GLY B 1 120 ? -5.48 -22.078 -18.109 1 95.69 120 GLY B C 1
ATOM 3642 O O . GLY B 1 120 ? -6.707 -22.094 -18.234 1 95.69 120 GLY B O 1
ATOM 3643 N N . GLY B 1 121 ? -4.898 -22.812 -17.188 1 96.75 121 GLY B N 1
ATOM 3644 C CA . GLY B 1 121 ? -5.66 -23.531 -16.188 1 96.75 121 GLY B CA 1
ATOM 3645 C C . GLY B 1 121 ? -6 -24.953 -16.609 1 96.75 121 GLY B C 1
ATOM 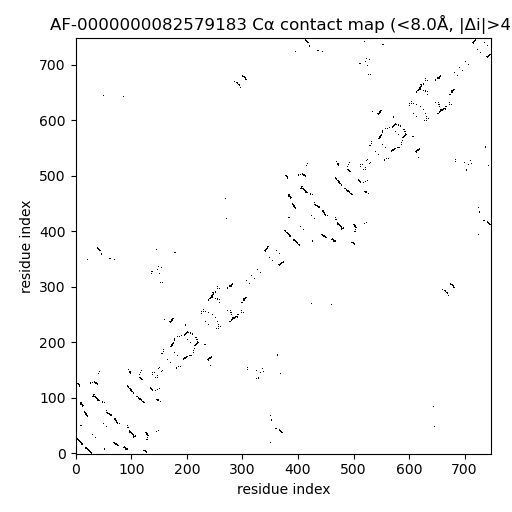3646 O O . GLY B 1 121 ? -5.758 -25.344 -17.75 1 96.75 121 GLY B O 1
ATOM 3647 N N . ALA B 1 122 ? -6.414 -25.75 -15.641 1 97.69 122 ALA B N 1
ATOM 3648 C CA . ALA B 1 122 ? -6.902 -27.109 -15.836 1 97.69 122 ALA B CA 1
ATOM 3649 C C . ALA B 1 122 ? -5.812 -28 -16.422 1 97.69 122 ALA B C 1
ATOM 3651 O O . ALA B 1 122 ? -6.094 -28.859 -17.281 1 97.69 122 ALA B O 1
ATOM 3652 N N . MET B 1 123 ? -4.609 -27.844 -15.953 1 98.5 123 MET B N 1
ATOM 3653 C CA . MET B 1 123 ? -3.482 -28.516 -16.594 1 98.5 123 MET B CA 1
ATOM 3654 C C . MET B 1 123 ? -3.209 -29.859 -15.953 1 98.5 123 MET B C 1
ATOM 3656 O O . MET B 1 123 ? -2.453 -30.672 -16.484 1 98.5 123 MET B O 1
ATOM 3660 N N . TYR B 1 124 ? -3.748 -30.078 -14.719 1 98.69 124 TYR B N 1
ATOM 3661 C CA . TYR B 1 124 ? -3.605 -31.406 -14.133 1 98.69 124 TYR B CA 1
ATOM 3662 C C . TYR B 1 124 ? -4.547 -32.406 -14.789 1 98.69 124 TYR B C 1
ATOM 3664 O O . TYR B 1 124 ? -5.516 -32.844 -14.18 1 98.69 124 TYR B O 1
ATOM 3672 N N . ALA B 1 125 ? -4.227 -32.781 -16.031 1 98.56 125 ALA B N 1
ATOM 3673 C CA . ALA B 1 125 ? -5.109 -33.562 -16.891 1 98.56 125 ALA B CA 1
ATOM 3674 C C . ALA B 1 125 ? -4.312 -34.312 -17.969 1 98.56 125 ALA B C 1
ATOM 3676 O O . ALA B 1 125 ? -3.125 -34.031 -18.172 1 98.56 125 ALA B O 1
ATOM 3677 N N . ASP B 1 126 ? -4.996 -35.25 -18.625 1 98.5 126 ASP B N 1
ATOM 3678 C CA . ASP B 1 126 ? -4.387 -35.938 -19.734 1 98.5 126 ASP B CA 1
ATOM 3679 C C . ASP B 1 126 ? -4.387 -35.094 -21 1 98.5 126 ASP B C 1
ATOM 3681 O O . ASP B 1 126 ? -3.426 -35.094 -21.766 1 98.5 126 ASP B O 1
ATOM 3685 N N . TYR B 1 127 ? -5.469 -34.344 -21.219 1 98.5 127 TYR B N 1
ATOM 3686 C CA . TYR B 1 127 ? -5.629 -33.5 -22.391 1 98.5 127 TYR B CA 1
ATOM 3687 C C . TYR B 1 127 ? -6.156 -32.125 -21.984 1 98.5 127 TYR B C 1
ATOM 3689 O O . TYR B 1 127 ? -6.859 -32 -20.984 1 98.5 127 TYR B O 1
ATOM 3697 N N . ARG B 1 128 ? -5.832 -31.141 -22.75 1 98.19 128 ARG B N 1
ATOM 3698 C CA . ARG B 1 128 ? -6.309 -29.781 -22.531 1 98.19 128 ARG B CA 1
ATOM 3699 C C . ARG B 1 128 ? -6.609 -29.094 -23.859 1 98.19 128 ARG B C 1
ATOM 3701 O O . ARG B 1 128 ? -5.754 -29.031 -24.75 1 98.19 128 ARG B O 1
ATOM 3708 N N . ARG B 1 129 ? -7.844 -28.734 -24.047 1 98.5 129 ARG B N 1
ATOM 3709 C CA . ARG B 1 129 ? -8.203 -27.844 -25.141 1 98.5 129 ARG B CA 1
ATOM 3710 C C . ARG B 1 129 ? -7.969 -26.375 -24.766 1 98.5 129 ARG B C 1
ATOM 3712 O O . ARG B 1 129 ? -8.43 -25.938 -23.703 1 98.5 129 ARG B O 1
ATOM 3719 N N . ILE B 1 130 ? -7.246 -25.656 -25.562 1 98.5 130 ILE B N 1
ATOM 3720 C CA . ILE B 1 130 ? -6.832 -24.312 -25.188 1 98.5 130 ILE B CA 1
ATOM 3721 C C . ILE B 1 130 ? -6.676 -23.453 -26.438 1 98.5 130 ILE B C 1
ATOM 3723 O O . ILE B 1 130 ? -6.48 -23.969 -27.531 1 98.5 130 ILE B O 1
ATOM 3727 N N . LYS B 1 131 ? -6.836 -22.172 -26.266 1 98.12 131 LYS B N 1
ATOM 3728 C CA . LYS B 1 131 ? -6.637 -21.25 -27.375 1 98.12 131 LYS B CA 1
ATOM 3729 C C . LYS B 1 131 ? -5.172 -21.219 -27.812 1 98.12 131 LYS B C 1
ATOM 3731 O O . LYS B 1 131 ? -4.27 -21.266 -26.969 1 98.12 131 LYS B O 1
ATOM 3736 N N . ALA B 1 132 ? -4.977 -21.078 -29.094 1 97.44 132 ALA B N 1
ATOM 3737 C CA . ALA B 1 132 ? -3.629 -21.078 -29.656 1 97.44 132 ALA B CA 1
ATOM 3738 C C . ALA B 1 132 ? -2.816 -19.891 -29.141 1 97.44 132 ALA B C 1
ATOM 3740 O O . ALA B 1 132 ? -1.59 -19.969 -29.031 1 97.44 132 ALA B O 1
ATOM 3741 N N . ARG B 1 133 ? -3.43 -18.844 -28.75 1 93.56 133 ARG B N 1
ATOM 3742 C CA . ARG B 1 133 ? -2.742 -17.641 -28.281 1 93.56 133 ARG B CA 1
ATOM 3743 C C . ARG B 1 133 ? -2.148 -17.859 -26.891 1 93.56 133 ARG B C 1
ATOM 3745 O O . ARG B 1 133 ? -1.323 -17.062 -26.422 1 93.56 133 ARG B O 1
ATOM 3752 N N . ASP B 1 134 ? -2.555 -18.891 -26.172 1 96 134 ASP B N 1
ATOM 3753 C CA . ASP B 1 134 ? -2.156 -19.125 -24.797 1 96 134 ASP B CA 1
ATOM 3754 C C . ASP B 1 134 ? -1.025 -20.141 -24.703 1 96 134 ASP B C 1
ATOM 3756 O O . ASP B 1 134 ? -0.803 -20.75 -23.656 1 96 134 ASP B O 1
ATOM 3760 N N . VAL B 1 135 ? -0.307 -20.375 -25.844 1 97.5 135 VAL B N 1
ATOM 3761 C CA . VAL B 1 135 ? 0.777 -21.359 -25.828 1 97.5 135 VAL B CA 1
ATOM 3762 C C . VAL B 1 135 ? 2.023 -20.766 -26.484 1 97.5 135 VAL B C 1
ATOM 3764 O O . VAL B 1 135 ? 1.943 -19.75 -27.172 1 97.5 135 VAL B O 1
ATOM 3767 N N . ILE B 1 136 ? 3.146 -21.328 -26.141 1 97.25 136 ILE B N 1
ATOM 3768 C CA . ILE B 1 136 ? 4.43 -21.047 -26.781 1 97.25 136 ILE B CA 1
ATOM 3769 C C . ILE B 1 136 ? 5.031 -22.344 -27.297 1 97.25 136 ILE B C 1
ATOM 3771 O O . ILE B 1 136 ? 5.227 -23.297 -26.547 1 97.25 136 ILE B O 1
ATOM 3775 N N . PRO B 1 137 ? 5.242 -22.406 -28.609 1 97.5 137 PRO B N 1
ATOM 3776 C CA . PRO B 1 137 ? 5.977 -23.578 -29.094 1 97.5 137 PRO B CA 1
ATOM 3777 C C . PRO B 1 137 ? 7.359 -23.719 -28.453 1 97.5 137 PRO B C 1
ATOM 3779 O O . PRO B 1 137 ? 8.055 -22.703 -28.266 1 97.5 137 PRO B O 1
ATOM 3782 N N . LEU B 1 138 ? 7.711 -24.906 -28.078 1 97.88 138 LEU B N 1
ATOM 3783 C CA . LEU B 1 138 ? 9.023 -25.141 -27.484 1 97.88 138 LEU B CA 1
ATOM 3784 C C . LEU B 1 138 ? 10.102 -25.203 -28.562 1 97.88 138 LEU B C 1
ATOM 3786 O O . LEU B 1 138 ? 9.852 -25.688 -29.672 1 97.88 138 LEU B O 1
ATOM 3790 N N . PRO B 1 139 ? 11.281 -24.719 -28.219 1 94.5 139 PRO B N 1
ATOM 3791 C CA . PRO B 1 139 ? 12.391 -24.844 -29.172 1 94.5 139 PRO B CA 1
ATOM 3792 C C . PRO B 1 139 ? 12.727 -26.312 -29.469 1 94.5 139 PRO B C 1
ATOM 3794 O O . PRO B 1 139 ? 12.375 -27.203 -28.703 1 94.5 139 PRO B O 1
ATOM 3797 N N . GLU B 1 140 ? 13.422 -26.422 -30.672 1 91.25 140 GLU B N 1
ATOM 3798 C CA . GLU B 1 140 ? 13.852 -27.766 -31.047 1 91.25 140 GLU B CA 1
ATOM 3799 C C . GLU B 1 140 ? 14.711 -28.406 -29.969 1 91.25 140 GLU B C 1
ATOM 3801 O O . GLU B 1 140 ? 15.594 -27.766 -29.406 1 91.25 140 GLU B O 1
ATOM 3806 N N . GLY B 1 141 ? 14.414 -29.562 -29.641 1 93.62 141 GLY B N 1
ATOM 3807 C CA . GLY B 1 141 ? 15.211 -30.297 -28.672 1 93.62 141 GLY B CA 1
ATOM 3808 C C . GLY B 1 141 ? 14.703 -30.156 -27.25 1 93.62 141 GLY B C 1
ATOM 3809 O O . GLY B 1 141 ? 15.055 -30.969 -26.375 1 93.62 141 GLY B O 1
ATOM 3810 N N . ALA B 1 142 ? 13.883 -29.141 -26.938 1 96.56 142 ALA B N 1
ATOM 3811 C CA . ALA B 1 142 ? 13.359 -28.969 -25.594 1 96.56 142 ALA B CA 1
ATOM 3812 C C . ALA B 1 142 ? 12.305 -30.031 -25.266 1 96.56 142 ALA B C 1
ATOM 3814 O O . ALA B 1 142 ? 11.5 -30.391 -26.125 1 96.56 142 ALA B O 1
ATOM 3815 N N . THR B 1 143 ? 12.383 -30.516 -24.031 1 97.69 143 THR B N 1
ATOM 3816 C CA . THR B 1 143 ? 11.414 -31.5 -23.562 1 97.69 143 THR B CA 1
ATOM 3817 C C . THR B 1 143 ? 10.172 -30.828 -22.984 1 97.69 143 THR B C 1
ATOM 3819 O O . THR B 1 143 ? 10.18 -29.609 -22.75 1 97.69 143 THR B O 1
ATOM 3822 N N . SER B 1 144 ? 9.109 -31.609 -22.859 1 98.19 144 SER B N 1
ATOM 3823 C CA . SER B 1 144 ? 7.922 -31.062 -22.188 1 98.19 144 SER B CA 1
ATOM 3824 C C . SER B 1 144 ? 8.234 -30.625 -20.766 1 98.19 144 SER B C 1
ATOM 3826 O O . SER B 1 144 ? 7.66 -29.656 -20.281 1 98.19 144 SER B O 1
ATOM 3828 N N . ALA B 1 145 ? 9.133 -31.344 -20.109 1 98.19 145 ALA B N 1
ATOM 3829 C CA . ALA B 1 145 ? 9.555 -30.953 -18.781 1 98.19 145 ALA B CA 1
ATOM 3830 C C . ALA B 1 145 ? 10.219 -29.578 -18.781 1 98.19 145 ALA B C 1
ATOM 3832 O O . ALA B 1 145 ? 10 -28.766 -17.891 1 98.19 145 ALA B O 1
ATOM 3833 N N . ASP B 1 146 ? 10.984 -29.266 -19.844 1 97.62 146 ASP B N 1
ATOM 3834 C CA . ASP B 1 146 ? 11.609 -27.953 -19.984 1 97.62 146 ASP B CA 1
ATOM 3835 C C . ASP B 1 146 ? 10.555 -26.844 -20.078 1 97.62 146 ASP B C 1
ATOM 3837 O O . ASP B 1 146 ? 10.766 -25.75 -19.562 1 97.62 146 ASP B O 1
ATOM 3841 N N . GLY B 1 147 ? 9.461 -27.141 -20.703 1 98.31 147 GLY B N 1
ATOM 3842 C CA . GLY B 1 147 ? 8.461 -26.125 -21 1 98.31 147 GLY B CA 1
ATOM 3843 C C . GLY B 1 147 ? 7.336 -26.078 -19.969 1 98.31 147 GLY B C 1
ATOM 3844 O O . GLY B 1 147 ? 6.477 -25.203 -20.031 1 98.31 147 GLY B O 1
ATOM 3845 N N . ALA B 1 148 ? 7.348 -27.031 -18.984 1 98.56 148 ALA B N 1
ATOM 3846 C CA . ALA B 1 148 ? 6.219 -27.203 -18.078 1 98.56 148 ALA B CA 1
ATOM 3847 C C . ALA B 1 148 ? 6 -25.969 -17.219 1 98.56 148 ALA B C 1
ATOM 3849 O O . ALA B 1 148 ? 4.863 -25.641 -16.875 1 98.56 148 ALA B O 1
ATOM 3850 N N . SER B 1 149 ? 7.117 -25.266 -16.938 1 97.88 149 SER B N 1
ATOM 3851 C CA . SER B 1 149 ? 7.07 -24.125 -16.031 1 97.88 149 SER B CA 1
ATOM 3852 C C . SER B 1 149 ? 7.531 -22.844 -16.734 1 97.88 149 SER B C 1
ATOM 3854 O O . SER B 1 149 ? 8.164 -21.984 -16.125 1 97.88 149 SER B O 1
ATOM 3856 N N . MET B 1 150 ? 7.188 -22.672 -18 1 98.19 150 MET B N 1
ATOM 3857 C CA . MET B 1 150 ? 7.812 -21.609 -18.766 1 98.19 150 MET B CA 1
ATOM 3858 C C . MET B 1 150 ? 6.984 -20.328 -18.688 1 98.19 150 MET B C 1
ATOM 3860 O O . MET B 1 150 ? 7.367 -19.297 -19.234 1 98.19 150 MET B O 1
ATOM 3864 N N . PHE B 1 151 ? 5.859 -20.328 -17.969 1 98 151 PHE B N 1
ATOM 3865 C CA . PHE B 1 151 ? 5.023 -19.125 -17.953 1 98 151 PHE B CA 1
ATOM 3866 C C . PHE B 1 151 ? 5.039 -18.469 -16.578 1 98 151 PHE B C 1
ATOM 3868 O O . PHE B 1 151 ? 5.488 -17.328 -16.438 1 98 151 PHE B O 1
ATOM 3875 N N . VAL B 1 152 ? 4.629 -19.109 -15.531 1 97.81 152 VAL B N 1
ATOM 3876 C CA . VAL B 1 152 ? 4.293 -18.469 -14.266 1 97.81 152 VAL B CA 1
ATOM 3877 C C . VAL B 1 152 ? 5.543 -17.859 -13.648 1 97.81 152 VAL B C 1
ATOM 3879 O O . VAL B 1 152 ? 5.652 -16.641 -13.531 1 97.81 152 VAL B O 1
ATOM 3882 N N . ASN B 1 153 ? 6.551 -18.688 -13.281 1 97.88 153 ASN B N 1
ATOM 3883 C CA . ASN B 1 153 ? 7.727 -18.188 -12.586 1 97.88 153 ASN B CA 1
ATOM 3884 C C . ASN B 1 153 ? 8.562 -17.281 -13.484 1 97.88 153 ASN B C 1
ATOM 3886 O O . ASN B 1 153 ? 8.93 -16.172 -13.086 1 97.88 153 ASN B O 1
ATOM 3890 N N . PRO B 1 154 ? 8.812 -17.688 -14.758 1 98.62 154 PRO B N 1
ATOM 3891 C CA . PRO B 1 154 ? 9.633 -16.844 -15.625 1 98.62 154 PRO B CA 1
ATOM 3892 C C . PRO B 1 154 ? 9.008 -15.477 -15.883 1 98.62 154 PRO B C 1
ATOM 3894 O O . PRO B 1 154 ? 9.672 -14.445 -15.742 1 98.62 154 PRO B O 1
ATOM 3897 N N . LEU B 1 155 ? 7.695 -15.484 -16.188 1 98.62 155 LEU B N 1
ATOM 3898 C CA . LEU B 1 155 ? 7.043 -14.219 -16.5 1 98.62 155 LEU B CA 1
ATOM 3899 C C . LEU B 1 155 ? 6.875 -13.375 -15.242 1 98.62 155 LEU B C 1
ATOM 3901 O O . LEU B 1 155 ? 6.906 -12.141 -15.305 1 98.62 155 LEU B O 1
ATOM 3905 N N . THR B 1 156 ? 6.703 -14.008 -14.102 1 98.75 156 THR B N 1
ATOM 3906 C CA . THR B 1 156 ? 6.668 -13.273 -12.844 1 98.75 156 THR B CA 1
ATOM 3907 C C . THR B 1 156 ? 8 -12.586 -12.578 1 98.75 156 THR B C 1
ATOM 3909 O O . THR B 1 156 ? 8.039 -11.391 -12.273 1 98.75 156 THR B O 1
ATOM 3912 N N . ALA B 1 157 ? 9.102 -13.305 -12.727 1 98.88 157 ALA B N 1
ATOM 3913 C CA . ALA B 1 157 ? 10.422 -12.727 -12.516 1 98.88 157 ALA B CA 1
ATOM 3914 C C . ALA B 1 157 ? 10.68 -11.57 -13.469 1 98.88 157 ALA B C 1
ATOM 3916 O O . ALA B 1 157 ? 11.141 -10.5 -13.055 1 98.88 157 ALA B O 1
ATOM 3917 N N . LEU B 1 158 ? 10.375 -11.797 -14.734 1 98.94 158 LEU B N 1
ATOM 3918 C CA . LEU B 1 158 ? 10.523 -10.719 -15.711 1 98.94 158 LEU B CA 1
ATOM 3919 C C . LEU B 1 158 ? 9.586 -9.562 -15.391 1 98.94 158 LEU B C 1
ATOM 3921 O O . LEU B 1 158 ? 9.93 -8.398 -15.617 1 98.94 158 LEU B O 1
ATOM 3925 N N . GLY B 1 159 ? 8.375 -9.922 -14.898 1 98.94 159 GLY B N 1
ATOM 3926 C CA . GLY B 1 159 ? 7.414 -8.906 -14.508 1 98.94 159 GLY B CA 1
ATOM 3927 C C . GLY B 1 159 ? 7.926 -8 -13.398 1 98.94 159 GLY B C 1
ATOM 3928 O O . GLY B 1 159 ? 7.645 -6.801 -13.398 1 98.94 159 GLY B O 1
ATOM 3929 N N . PHE B 1 160 ? 8.672 -8.555 -12.461 1 98.94 160 PHE B N 1
ATOM 3930 C CA . PHE B 1 160 ? 9.273 -7.766 -11.391 1 98.94 160 PHE B CA 1
ATOM 3931 C C . PHE B 1 160 ? 10.219 -6.719 -11.969 1 98.94 160 PHE B C 1
ATOM 3933 O O . PHE B 1 160 ? 10.133 -5.539 -11.625 1 98.94 160 PHE B O 1
ATOM 3940 N N . VAL B 1 161 ? 11.062 -7.152 -12.859 1 98.88 161 VAL B N 1
ATOM 3941 C CA . VAL B 1 161 ? 12.055 -6.266 -13.461 1 98.88 161 VAL B CA 1
ATOM 3942 C C . VAL B 1 161 ? 11.344 -5.199 -14.297 1 98.88 161 VAL B C 1
ATOM 3944 O O . VAL B 1 161 ? 11.68 -4.016 -14.211 1 98.88 161 VAL B O 1
ATOM 3947 N N . GLU B 1 162 ? 10.32 -5.633 -15.094 1 98.88 162 GLU B N 1
ATOM 3948 C CA . GLU B 1 162 ? 9.547 -4.695 -15.898 1 98.88 162 GLU B CA 1
ATOM 3949 C C . GLU B 1 162 ? 8.828 -3.674 -15.023 1 98.88 162 GLU B C 1
ATOM 3951 O O . GLU B 1 162 ? 8.797 -2.486 -15.352 1 98.88 162 GLU B O 1
ATOM 3956 N N . THR B 1 163 ? 8.273 -4.113 -13.922 1 98.88 163 THR B N 1
ATOM 3957 C CA . THR B 1 163 ? 7.605 -3.225 -12.977 1 98.88 163 THR B CA 1
ATOM 3958 C C . THR B 1 163 ? 8.578 -2.191 -12.422 1 98.88 163 THR B C 1
ATOM 3960 O O . THR B 1 163 ? 8.289 -0.993 -12.422 1 98.88 163 THR B O 1
ATOM 3963 N N . ALA B 1 164 ? 9.75 -2.66 -11.961 1 98.88 164 ALA B N 1
ATOM 3964 C CA . ALA B 1 164 ? 10.758 -1.763 -11.406 1 98.88 164 ALA B CA 1
ATOM 3965 C C . ALA B 1 164 ? 11.164 -0.696 -12.422 1 98.88 164 ALA B C 1
ATOM 3967 O O . ALA B 1 164 ? 11.227 0.491 -12.086 1 98.88 164 ALA B O 1
ATOM 3968 N N . ARG B 1 165 ? 11.352 -1.116 -13.664 1 98.38 165 ARG B N 1
ATOM 3969 C CA . ARG B 1 165 ? 11.75 -0.193 -14.719 1 98.38 165 ARG B CA 1
ATOM 3970 C C . ARG B 1 165 ? 10.656 0.828 -15 1 98.38 165 ARG B C 1
ATOM 3972 O O . ARG B 1 165 ? 10.922 2.029 -15.062 1 98.38 165 ARG B O 1
ATOM 3979 N N . ARG B 1 166 ? 9.469 0.333 -15.148 1 98.19 166 ARG B N 1
ATOM 3980 C CA . ARG B 1 166 ? 8.344 1.198 -15.484 1 98.19 166 ARG B CA 1
ATOM 3981 C C . ARG B 1 166 ? 8.094 2.219 -14.375 1 98.19 166 ARG B C 1
ATOM 3983 O O . ARG B 1 166 ? 7.664 3.342 -14.648 1 98.19 166 ARG B O 1
ATOM 3990 N N . GLU B 1 167 ? 8.375 1.824 -13.156 1 98.38 167 GLU B N 1
ATOM 3991 C CA . GLU B 1 167 ? 8.094 2.695 -12.016 1 98.38 167 GLU B CA 1
ATOM 3992 C C . GLU B 1 167 ? 9.32 3.514 -11.633 1 98.38 167 GLU B C 1
ATOM 3994 O O . GLU B 1 167 ? 9.281 4.277 -10.664 1 98.38 167 GLU B O 1
ATOM 3999 N N . GLY B 1 168 ? 10.445 3.336 -12.266 1 98.31 168 GLY B N 1
ATOM 4000 C CA . GLY B 1 168 ? 11.602 4.211 -12.133 1 98.31 168 GLY B CA 1
ATOM 4001 C C . GLY B 1 168 ? 12.531 3.801 -11.008 1 98.31 168 GLY B C 1
ATOM 4002 O O . GLY B 1 168 ? 13.234 4.637 -10.445 1 98.31 168 GLY B O 1
ATOM 4003 N N . HIS B 1 169 ? 12.555 2.531 -10.602 1 98.75 169 HIS B N 1
ATOM 4004 C CA . HIS B 1 169 ? 13.43 2.031 -9.555 1 98.75 169 HIS B CA 1
ATOM 4005 C C . HIS B 1 169 ? 14.703 1.429 -10.141 1 98.75 169 HIS B C 1
ATOM 4007 O O . HIS B 1 169 ? 14.656 0.754 -11.172 1 98.75 169 HIS B O 1
ATOM 4013 N N . ALA B 1 170 ? 15.805 1.647 -9.461 1 97.88 170 ALA B N 1
ATOM 4014 C CA . ALA B 1 170 ? 17.109 1.281 -10.016 1 97.88 170 ALA B CA 1
ATOM 4015 C C . ALA B 1 170 ? 17.547 -0.089 -9.508 1 97.88 170 ALA B C 1
ATOM 4017 O O . ALA B 1 170 ? 18.406 -0.729 -10.117 1 97.88 170 ALA B O 1
ATOM 4018 N N . ALA B 1 171 ? 17.016 -0.535 -8.398 1 98.88 171 ALA B N 1
ATOM 4019 C CA . ALA B 1 171 ? 17.391 -1.796 -7.77 1 98.88 171 ALA B CA 1
ATOM 4020 C C . ALA B 1 171 ? 16.219 -2.422 -7.039 1 98.88 171 ALA B C 1
ATOM 4022 O O . ALA B 1 171 ? 15.211 -1.751 -6.773 1 98.88 171 ALA B O 1
ATOM 4023 N N . ILE B 1 172 ? 16.312 -3.721 -6.762 1 98.94 172 ILE B N 1
ATOM 4024 C CA . ILE B 1 172 ? 15.188 -4.5 -6.266 1 98.94 172 ILE B CA 1
ATOM 4025 C C . ILE B 1 172 ? 15.594 -5.25 -5 1 98.94 172 ILE B C 1
ATOM 4027 O O . ILE B 1 172 ? 16.734 -5.691 -4.871 1 98.94 172 ILE B O 1
ATOM 4031 N N . VAL B 1 173 ? 14.688 -5.352 -4.031 1 99 173 VAL B N 1
ATOM 4032 C CA . VAL B 1 173 ? 14.781 -6.305 -2.934 1 99 173 VAL B CA 1
ATOM 4033 C C . VAL B 1 173 ? 13.812 -7.457 -3.162 1 99 173 VAL B C 1
ATOM 4035 O O . VAL B 1 173 ? 12.672 -7.242 -3.588 1 99 173 VAL B O 1
ATOM 4038 N N . HIS B 1 174 ? 14.258 -8.672 -2.916 1 98.94 174 HIS B N 1
ATOM 4039 C CA . HIS B 1 174 ? 13.391 -9.828 -3.131 1 98.94 174 HIS B CA 1
ATOM 4040 C C . HIS B 1 174 ? 13.484 -10.805 -1.966 1 98.94 174 HIS B C 1
ATOM 4042 O O . HIS B 1 174 ? 14.578 -11.094 -1.473 1 98.94 174 HIS B O 1
ATOM 4048 N N . THR B 1 175 ? 12.336 -11.258 -1.476 1 98.69 175 THR B N 1
ATOM 4049 C CA . THR B 1 175 ? 12.289 -12.25 -0.41 1 98.69 175 THR B CA 1
ATOM 4050 C C . THR B 1 175 ? 12.117 -13.648 -0.988 1 98.69 175 THR B C 1
ATOM 4052 O O . THR B 1 175 ? 11.797 -13.805 -2.168 1 98.69 175 THR B O 1
ATOM 4055 N N . ALA B 1 176 ? 12.352 -14.703 -0.08 1 97 176 ALA B N 1
ATOM 4056 C CA . ALA B 1 176 ? 12.344 -16.094 -0.54 1 97 176 ALA B CA 1
ATOM 4057 C C . ALA B 1 176 ? 13.211 -16.25 -1.786 1 97 176 ALA B C 1
ATOM 4059 O O . ALA B 1 176 ? 12.789 -16.875 -2.762 1 97 176 ALA B O 1
ATOM 4060 N N . ALA B 1 177 ? 14.391 -15.711 -1.688 1 98.06 177 ALA B N 1
ATOM 4061 C CA . ALA B 1 177 ? 15.172 -15.383 -2.881 1 98.06 177 ALA B CA 1
ATOM 4062 C C . ALA B 1 177 ? 15.812 -16.641 -3.479 1 98.06 177 ALA B C 1
ATOM 4064 O O . ALA B 1 177 ? 16.266 -16.625 -4.629 1 98.06 177 ALA B O 1
ATOM 4065 N N . ALA B 1 178 ? 15.883 -17.703 -2.734 1 96.5 178 ALA B N 1
ATOM 4066 C CA . ALA B 1 178 ? 16.531 -18.906 -3.258 1 96.5 178 ALA B CA 1
ATOM 4067 C C . ALA B 1 178 ? 15.516 -19.812 -3.936 1 96.5 178 ALA B C 1
ATOM 4069 O O . ALA B 1 178 ? 15.867 -20.906 -4.398 1 96.5 178 ALA B O 1
ATOM 4070 N N . SER B 1 179 ? 14.258 -19.438 -3.936 1 94.75 179 SER B N 1
ATOM 4071 C CA . SER B 1 179 ? 13.25 -20.203 -4.664 1 94.75 179 SER B CA 1
ATOM 4072 C C . SER B 1 179 ? 13.594 -20.297 -6.148 1 94.75 179 SER B C 1
ATOM 4074 O O . SER B 1 179 ? 14.492 -19.594 -6.629 1 94.75 179 SER B O 1
ATOM 4076 N N . ASN B 1 180 ? 12.828 -21.188 -6.867 1 94.38 180 ASN B N 1
ATOM 4077 C CA . ASN B 1 180 ? 13.023 -21.266 -8.312 1 94.38 180 ASN B CA 1
ATOM 4078 C C . ASN B 1 180 ? 12.852 -19.922 -8.984 1 94.38 180 ASN B C 1
ATOM 4080 O O . ASN B 1 180 ? 13.672 -19.516 -9.812 1 94.38 180 ASN B O 1
ATOM 4084 N N . LEU B 1 181 ? 11.805 -19.234 -8.656 1 96.62 181 LEU B N 1
ATOM 4085 C CA . LEU B 1 181 ? 11.562 -17.891 -9.172 1 96.62 181 LEU B CA 1
ATOM 4086 C C . LEU B 1 181 ? 12.688 -16.953 -8.773 1 96.62 181 LEU B C 1
ATOM 4088 O O . LEU B 1 181 ? 13.172 -16.172 -9.602 1 96.62 181 LEU B O 1
ATOM 4092 N N . GLY B 1 182 ? 13.125 -17.016 -7.535 1 97.56 182 GLY B N 1
ATOM 4093 C CA . GLY B 1 182 ? 14.188 -16.141 -7.062 1 97.56 182 GLY B CA 1
ATOM 4094 C C . GLY B 1 182 ? 15.5 -16.344 -7.797 1 97.56 182 GLY B C 1
ATOM 4095 O O . GLY B 1 182 ? 16.203 -15.383 -8.094 1 97.56 182 GLY B O 1
ATOM 4096 N N . GLN B 1 183 ? 15.82 -17.547 -8.031 1 97.56 183 GLN B N 1
ATOM 4097 C CA . GLN B 1 183 ? 17.031 -17.844 -8.781 1 97.56 183 GLN B CA 1
ATOM 4098 C C . GLN B 1 183 ? 16.953 -17.297 -10.195 1 97.56 183 GLN B C 1
ATOM 4100 O O . GLN B 1 183 ? 17.938 -16.766 -10.711 1 97.56 183 GLN B O 1
ATOM 4105 N N . MET B 1 184 ? 15.781 -17.422 -10.844 1 98.25 184 MET B N 1
ATOM 4106 C CA . MET B 1 184 ? 15.586 -16.828 -12.164 1 98.25 184 MET B CA 1
ATOM 4107 C C . MET B 1 184 ? 15.766 -15.312 -12.102 1 98.25 184 MET B C 1
ATOM 4109 O O . MET B 1 184 ? 16.422 -14.727 -12.969 1 98.25 184 MET B O 1
ATOM 4113 N N . LEU B 1 185 ? 15.164 -14.688 -11.07 1 98.81 185 LEU B N 1
ATOM 4114 C CA . LEU B 1 185 ? 15.273 -13.242 -10.914 1 98.81 185 LEU B CA 1
ATOM 4115 C C . LEU B 1 185 ? 16.734 -12.82 -10.758 1 98.81 185 LEU B C 1
ATOM 4117 O O . LEU B 1 185 ? 17.156 -11.82 -11.344 1 98.81 185 LEU B O 1
ATOM 4121 N N . GLN B 1 186 ? 17.5 -13.562 -9.969 1 98.75 186 GLN B N 1
ATOM 4122 C CA . GLN B 1 186 ? 18.906 -13.258 -9.789 1 98.75 186 GLN B CA 1
ATOM 4123 C C . GLN B 1 186 ? 19.656 -13.312 -11.117 1 98.75 186 GLN B C 1
ATOM 4125 O O . GLN B 1 186 ? 20.469 -12.43 -11.414 1 98.75 186 GLN B O 1
ATOM 4130 N N . LYS B 1 187 ? 19.391 -14.336 -11.898 1 98.81 187 LYS B N 1
ATOM 4131 C CA . LYS B 1 187 ? 20.031 -14.461 -13.203 1 98.81 187 LYS B CA 1
ATOM 4132 C C . LYS B 1 187 ? 19.641 -13.305 -14.125 1 98.81 187 LYS B C 1
ATOM 4134 O O . LYS B 1 187 ? 20.5 -12.75 -14.828 1 98.81 187 LYS B O 1
ATOM 4139 N N . ILE B 1 188 ? 18.344 -12.938 -14.156 1 98.88 188 ILE B N 1
ATOM 4140 C CA . ILE B 1 188 ? 17.859 -11.828 -14.969 1 98.88 188 ILE B CA 1
ATOM 4141 C C . ILE B 1 188 ? 18.562 -10.539 -14.57 1 98.88 188 ILE B C 1
ATOM 4143 O O . ILE B 1 188 ? 19.078 -9.812 -15.43 1 98.88 188 ILE B O 1
ATOM 4147 N N . CYS B 1 189 ? 18.578 -10.297 -13.273 1 98.88 189 CYS B N 1
ATOM 4148 C CA . CYS B 1 189 ? 19.172 -9.062 -12.766 1 98.88 189 CYS B CA 1
ATOM 4149 C C . CYS B 1 189 ? 20.656 -9 -13.078 1 98.88 189 CYS B C 1
ATOM 4151 O O . CYS B 1 189 ? 21.172 -7.938 -13.43 1 98.88 189 CYS B O 1
ATOM 4153 N N . LEU B 1 190 ? 21.312 -10.109 -12.906 1 98.56 190 LEU B N 1
ATOM 4154 C CA . LEU B 1 190 ? 22.734 -10.172 -13.25 1 98.56 190 LEU B CA 1
ATOM 4155 C C . LEU B 1 190 ? 22.953 -9.828 -14.727 1 98.56 190 LEU B C 1
ATOM 4157 O O . LEU B 1 190 ? 23.797 -8.992 -15.047 1 98.56 190 LEU B O 1
ATOM 4161 N N . ALA B 1 191 ? 22.234 -10.398 -15.586 1 98.44 191 ALA B N 1
ATOM 4162 C CA . ALA B 1 191 ? 22.359 -10.203 -17.031 1 98.44 191 ALA B CA 1
ATOM 4163 C C . ALA B 1 191 ? 22 -8.773 -17.422 1 98.44 191 ALA B C 1
ATOM 4165 O O . ALA B 1 191 ? 22.594 -8.211 -18.359 1 98.44 191 ALA B O 1
ATOM 4166 N N . ASP B 1 192 ? 21.031 -8.211 -16.734 1 98.38 192 ASP B N 1
ATOM 4167 C CA . ASP B 1 192 ? 20.5 -6.906 -17.125 1 98.38 192 ASP B CA 1
ATOM 4168 C C . ASP B 1 192 ? 21.188 -5.785 -16.344 1 98.38 192 ASP B C 1
ATOM 4170 O O . ASP B 1 192 ? 20.859 -4.609 -16.531 1 98.38 192 ASP B O 1
ATOM 4174 N N . GLY B 1 193 ? 22.062 -6.078 -15.477 1 98.31 193 GLY B N 1
ATOM 4175 C CA . GLY B 1 193 ? 22.797 -5.082 -14.719 1 98.31 193 GLY B CA 1
ATOM 4176 C C . GLY B 1 193 ? 21.953 -4.387 -13.672 1 98.31 193 GLY B C 1
ATOM 4177 O O . GLY B 1 193 ? 22.094 -3.182 -13.445 1 98.31 193 GLY B O 1
ATOM 4178 N N . ILE B 1 194 ? 20.969 -5.023 -13.102 1 98.75 194 ILE B N 1
ATOM 4179 C CA . ILE B 1 194 ? 20.109 -4.484 -12.062 1 98.75 194 ILE B CA 1
ATOM 4180 C C . ILE B 1 194 ? 20.531 -5.027 -10.703 1 98.75 194 ILE B C 1
ATOM 4182 O O . ILE B 1 194 ? 20.469 -6.238 -10.461 1 98.75 194 ILE B O 1
ATOM 4186 N N . PRO B 1 195 ? 20.984 -4.168 -9.789 1 98.88 195 PRO B N 1
ATOM 4187 C CA . PRO B 1 195 ? 21.312 -4.68 -8.453 1 98.88 195 PRO B CA 1
ATOM 4188 C C . PRO B 1 195 ? 20.109 -5.316 -7.758 1 98.88 195 PRO B C 1
ATOM 4190 O O . PRO B 1 195 ? 19 -4.809 -7.859 1 98.88 195 PRO B O 1
ATOM 4193 N N . LEU B 1 196 ? 20.359 -6.449 -7.176 1 98.94 196 LEU B N 1
ATOM 4194 C CA . LEU B 1 196 ? 19.328 -7.219 -6.5 1 98.94 196 LEU B CA 1
ATOM 4195 C C . LEU B 1 196 ? 19.766 -7.605 -5.094 1 98.94 196 LEU B C 1
ATOM 4197 O O . LEU B 1 196 ? 20.812 -8.234 -4.918 1 98.94 196 LEU B O 1
ATOM 4201 N N . VAL B 1 197 ? 19 -7.145 -4.102 1 99 197 VAL B N 1
ATOM 4202 C CA . VAL B 1 197 ? 19.203 -7.57 -2.719 1 99 197 VAL B CA 1
ATOM 4203 C C . VAL B 1 197 ? 18.328 -8.789 -2.424 1 99 197 VAL B C 1
ATOM 4205 O O . VAL B 1 197 ? 17.109 -8.703 -2.422 1 99 197 VAL B O 1
ATOM 4208 N N . ASN B 1 198 ? 19.031 -9.906 -2.146 1 98.94 198 ASN B N 1
ATOM 4209 C CA . ASN B 1 198 ? 18.359 -11.18 -1.915 1 98.94 198 ASN B CA 1
ATOM 4210 C C . ASN B 1 198 ? 18.219 -11.477 -0.425 1 98.94 198 ASN B C 1
ATOM 4212 O O . ASN B 1 198 ? 19.203 -11.43 0.312 1 98.94 198 ASN B O 1
ATOM 4216 N N . ILE B 1 199 ? 17.031 -11.766 -0.021 1 98.94 199 ILE B N 1
ATOM 4217 C CA . ILE B 1 199 ? 16.797 -12.141 1.371 1 98.94 199 ILE B CA 1
ATOM 4218 C C . ILE B 1 199 ? 16.422 -13.617 1.451 1 98.94 199 ILE B C 1
ATOM 4220 O O . ILE B 1 199 ? 15.508 -14.07 0.763 1 98.94 199 ILE B O 1
ATOM 4224 N N . VAL B 1 200 ? 17.156 -14.375 2.221 1 98.31 200 VAL B N 1
ATOM 4225 C CA . VAL B 1 200 ? 16.922 -15.797 2.457 1 98.31 200 VAL B CA 1
ATOM 4226 C C . VAL B 1 200 ? 16.75 -16.047 3.953 1 98.31 200 VAL B C 1
ATOM 4228 O O . VAL B 1 200 ? 16.688 -15.109 4.746 1 98.31 200 VAL B O 1
ATOM 4231 N N . ARG B 1 201 ? 16.594 -17.344 4.293 1 96.38 201 ARG B N 1
ATOM 4232 C CA . ARG B 1 201 ? 16.391 -17.672 5.699 1 96.38 201 ARG B CA 1
ATOM 4233 C C . ARG B 1 201 ? 17.422 -18.688 6.184 1 96.38 201 ARG B C 1
ATOM 4235 O O . ARG B 1 201 ? 17.266 -19.266 7.262 1 96.38 201 ARG B O 1
ATOM 4242 N N . SER B 1 202 ? 18.344 -19.109 5.348 1 96.12 202 SER B N 1
ATOM 4243 C CA . SER B 1 202 ? 19.391 -20.031 5.75 1 96.12 202 SER B CA 1
ATOM 4244 C C . SER B 1 202 ? 20.672 -19.797 4.945 1 96.12 202 SER B C 1
ATOM 4246 O O . SER B 1 202 ? 20.625 -19.219 3.861 1 96.12 202 SER B O 1
ATOM 4248 N N . ASP B 1 203 ? 21.734 -20.328 5.496 1 96.19 203 ASP B N 1
ATOM 4249 C CA . ASP B 1 203 ? 23.016 -20.188 4.816 1 96.19 203 ASP B CA 1
ATOM 4250 C C . ASP B 1 203 ? 23.078 -21.062 3.568 1 96.19 203 ASP B C 1
ATOM 4252 O O . ASP B 1 203 ? 23.719 -20.688 2.578 1 96.19 203 ASP B O 1
ATOM 4256 N N . GLU B 1 204 ? 22.469 -22.172 3.68 1 95.69 204 GLU B N 1
ATOM 4257 C CA . GLU B 1 204 ? 22.406 -23.047 2.508 1 95.69 204 GLU B CA 1
ATOM 4258 C C . GLU B 1 204 ? 21.734 -22.328 1.335 1 95.69 204 GLU B C 1
ATOM 4260 O O . GLU B 1 204 ? 22.203 -22.438 0.196 1 95.69 204 GLU B O 1
ATOM 4265 N N . GLN B 1 205 ? 20.703 -21.594 1.617 1 96.12 205 GLN B N 1
ATOM 4266 C CA . GLN B 1 205 ? 20 -20.844 0.593 1 96.12 205 GLN B CA 1
ATOM 4267 C C . GLN B 1 205 ? 20.859 -19.688 0.065 1 96.12 205 GLN B C 1
ATOM 4269 O O . GLN B 1 205 ? 20.844 -19.391 -1.131 1 96.12 205 GLN B O 1
ATOM 4274 N N . ALA B 1 206 ? 21.578 -19.109 0.951 1 97.94 206 ALA B N 1
ATOM 4275 C CA . ALA B 1 206 ? 22.469 -18.047 0.542 1 97.94 206 ALA B CA 1
ATOM 4276 C C . ALA B 1 206 ? 23.516 -18.547 -0.445 1 97.94 206 ALA B C 1
ATOM 4278 O O . ALA B 1 206 ? 23.828 -17.875 -1.435 1 97.94 206 ALA B O 1
ATOM 4279 N N . ASP B 1 207 ? 24.031 -19.719 -0.199 1 97.25 207 ASP B N 1
ATOM 4280 C CA . ASP B 1 207 ? 25.078 -20.312 -1.043 1 97.25 207 ASP B CA 1
ATOM 4281 C C . ASP B 1 207 ? 24.547 -20.578 -2.453 1 97.25 207 ASP B C 1
ATOM 4283 O O . ASP B 1 207 ? 25.281 -20.422 -3.432 1 97.25 207 ASP B O 1
ATOM 4287 N N . ILE B 1 208 ? 23.312 -20.953 -2.506 1 95.75 208 ILE B N 1
ATOM 4288 C CA . ILE B 1 208 ? 22.688 -21.172 -3.801 1 95.75 208 ILE B CA 1
ATOM 4289 C C . ILE B 1 208 ? 22.766 -19.906 -4.645 1 95.75 208 ILE B C 1
ATOM 4291 O O . ILE B 1 208 ? 23.172 -19.953 -5.812 1 95.75 208 ILE B O 1
ATOM 4295 N N . LEU B 1 209 ? 22.469 -18.781 -4.07 1 98 209 LEU B N 1
ATOM 4296 C CA . LEU B 1 209 ? 22.422 -17.5 -4.789 1 98 209 LEU B CA 1
ATOM 4297 C C . LEU B 1 209 ? 23.828 -17 -5.098 1 98 209 LEU B C 1
ATOM 4299 O O . LEU B 1 209 ? 24.062 -16.438 -6.172 1 98 209 LEU B O 1
ATOM 4303 N N . ARG B 1 210 ? 24.719 -17.172 -4.199 1 98.25 210 ARG B N 1
ATOM 4304 C CA . ARG B 1 210 ? 26.109 -16.766 -4.445 1 98.25 210 ARG B CA 1
ATOM 4305 C C . ARG B 1 210 ? 26.703 -17.547 -5.613 1 98.25 210 ARG B C 1
ATOM 4307 O O . ARG B 1 210 ? 27.469 -17 -6.402 1 98.25 210 ARG B O 1
ATOM 4314 N N . ALA B 1 211 ? 26.328 -18.766 -5.676 1 97.56 211 ALA B N 1
ATOM 4315 C CA . ALA B 1 211 ? 26.797 -19.609 -6.777 1 97.56 211 ALA B CA 1
ATOM 4316 C C . ALA B 1 211 ? 26.297 -19.078 -8.117 1 97.56 211 ALA B C 1
ATOM 4318 O O . ALA B 1 211 ? 26.906 -19.312 -9.156 1 97.56 211 ALA B O 1
ATOM 4319 N N . ILE B 1 212 ? 25.266 -18.328 -8.094 1 97.19 212 ILE B N 1
ATOM 4320 C CA . ILE B 1 212 ? 24.703 -17.75 -9.305 1 97.19 212 ILE B CA 1
ATOM 4321 C C . ILE B 1 212 ? 25.328 -16.375 -9.57 1 97.19 212 ILE B C 1
ATOM 4323 O O . ILE B 1 212 ? 25.078 -15.766 -10.609 1 97.19 212 ILE B O 1
ATOM 4327 N N . GLY B 1 213 ? 26.031 -15.844 -8.594 1 98.31 213 GLY B N 1
ATOM 4328 C CA . GLY B 1 213 ? 26.703 -14.57 -8.797 1 98.31 213 GLY B CA 1
ATOM 4329 C C . GLY B 1 213 ? 26.094 -13.445 -7.977 1 98.31 213 GLY B C 1
ATOM 4330 O O . GLY B 1 213 ? 26.391 -12.273 -8.211 1 98.31 213 GLY B O 1
ATOM 4331 N N . ALA B 1 214 ? 25.266 -13.789 -7.012 1 98.69 214 ALA B N 1
ATOM 4332 C CA . ALA B 1 214 ? 24.625 -12.75 -6.199 1 98.69 214 ALA B CA 1
ATOM 4333 C C . ALA B 1 214 ? 25.656 -12.039 -5.316 1 98.69 214 ALA B C 1
ATOM 4335 O O . ALA B 1 214 ? 26.469 -12.688 -4.656 1 98.69 214 ALA B O 1
ATOM 4336 N N . THR B 1 215 ? 25.594 -10.734 -5.348 1 98.44 215 THR B N 1
ATOM 4337 C CA . THR B 1 215 ? 26.469 -9.898 -4.531 1 98.44 215 THR B CA 1
ATOM 4338 C C . THR B 1 215 ? 25.828 -9.609 -3.176 1 98.44 215 THR B C 1
ATOM 4340 O O . THR B 1 215 ? 26.5 -9.68 -2.141 1 98.44 215 THR B O 1
ATOM 4343 N N . TYR B 1 216 ? 24.562 -9.297 -3.145 1 98.75 216 TYR B N 1
ATOM 4344 C CA . TYR B 1 216 ? 23.844 -8.922 -1.938 1 98.75 216 TYR B CA 1
ATOM 4345 C C . TYR B 1 216 ? 22.891 -10.031 -1.503 1 98.75 216 TYR B C 1
ATOM 4347 O O . TYR B 1 216 ? 21.766 -10.117 -1.988 1 98.75 216 TYR B O 1
ATOM 4355 N N . VAL B 1 217 ? 23.344 -10.891 -0.585 1 98.81 217 VAL B N 1
ATOM 4356 C CA . VAL B 1 217 ? 22.547 -11.984 -0.038 1 98.81 217 VAL B CA 1
ATOM 4357 C C . VAL B 1 217 ? 22.516 -11.891 1.485 1 98.81 217 VAL B C 1
ATOM 4359 O O . VAL B 1 217 ? 23.562 -11.906 2.137 1 98.81 217 VAL B O 1
ATOM 4362 N N . LEU B 1 218 ? 21.344 -11.727 1.995 1 98.88 218 LEU B N 1
ATOM 4363 C CA . LEU B 1 218 ? 21.156 -11.516 3.428 1 98.88 218 LEU B CA 1
ATOM 4364 C C . LEU B 1 218 ? 20.297 -12.617 4.035 1 98.88 218 LEU B C 1
ATOM 4366 O O . LEU B 1 218 ? 19.25 -12.961 3.486 1 98.88 218 LEU B O 1
ATOM 4370 N N . ASN B 1 219 ? 20.75 -13.195 5.156 1 98.56 219 ASN B N 1
ATOM 4371 C CA . ASN B 1 219 ? 19.969 -14.133 5.961 1 98.56 219 ASN B CA 1
ATOM 4372 C C . ASN B 1 219 ? 19.156 -13.406 7.023 1 98.56 219 ASN B C 1
ATOM 4374 O O . ASN B 1 219 ? 19.719 -12.812 7.949 1 98.56 219 ASN B O 1
ATOM 4378 N N . SER B 1 220 ? 17.844 -13.469 6.938 1 98.12 220 SER B N 1
ATOM 4379 C CA . SER B 1 220 ? 16.953 -12.695 7.793 1 98.12 220 SER B CA 1
ATOM 4380 C C . SER B 1 220 ? 17.031 -13.164 9.242 1 98.12 220 SER B C 1
ATOM 4382 O O . SER B 1 220 ? 16.547 -12.492 10.148 1 98.12 220 SER B O 1
ATOM 4384 N N . LYS B 1 221 ? 17.656 -14.297 9.484 1 97.19 221 LYS B N 1
ATOM 4385 C CA . LYS B 1 221 ? 17.781 -14.844 10.828 1 97.19 221 LYS B CA 1
ATOM 4386 C C . LYS B 1 221 ? 19.016 -14.305 11.531 1 97.19 221 LYS B C 1
ATOM 4388 O O . LYS B 1 221 ? 19.188 -14.469 12.742 1 97.19 221 LYS B O 1
ATOM 4393 N N . ASP B 1 222 ? 19.828 -13.664 10.797 1 97.75 222 ASP B N 1
ATOM 4394 C CA . ASP B 1 222 ? 21.047 -13.109 11.375 1 97.75 222 ASP B CA 1
ATOM 4395 C C . ASP B 1 222 ? 20.734 -11.945 12.32 1 97.75 222 ASP B C 1
ATOM 4397 O O . ASP B 1 222 ? 19.828 -11.148 12.047 1 97.75 222 ASP B O 1
ATOM 4401 N N . ALA B 1 223 ? 21.562 -11.742 13.359 1 97.19 223 ALA B N 1
ATOM 4402 C CA . ALA B 1 223 ? 21.359 -10.719 14.375 1 97.19 223 ALA B CA 1
ATOM 4403 C C . ALA B 1 223 ? 21.531 -9.32 13.789 1 97.19 223 ALA B C 1
ATOM 4405 O O . ALA B 1 223 ? 20.906 -8.359 14.25 1 97.19 223 ALA B O 1
ATOM 4406 N N . ASP B 1 224 ? 22.359 -9.25 12.836 1 97.69 224 ASP B N 1
ATOM 4407 C CA . ASP B 1 224 ? 22.656 -7.934 12.258 1 97.69 224 ASP B CA 1
ATOM 4408 C C . ASP B 1 224 ? 21.891 -7.723 10.953 1 97.69 224 ASP B C 1
ATOM 4410 O O . ASP B 1 224 ? 22.281 -6.902 10.125 1 97.69 224 ASP B O 1
ATOM 4414 N N . PHE B 1 225 ? 20.844 -8.492 10.703 1 98.38 225 PHE B N 1
ATOM 4415 C CA . PHE B 1 225 ? 20.062 -8.469 9.469 1 98.38 225 PHE B CA 1
ATOM 4416 C C . PHE B 1 225 ? 19.625 -7.051 9.133 1 98.38 225 PHE B C 1
ATOM 4418 O O . PHE B 1 225 ? 19.828 -6.582 8.016 1 98.38 225 PHE B O 1
ATOM 4425 N N . ALA B 1 226 ? 19.047 -6.312 10.094 1 97.88 226 ALA B N 1
ATOM 4426 C CA . ALA B 1 226 ? 18.484 -4.984 9.852 1 97.88 226 ALA B CA 1
ATOM 4427 C C . ALA B 1 226 ? 19.562 -4.016 9.375 1 97.88 226 ALA B C 1
ATOM 4429 O O . ALA B 1 226 ? 19.359 -3.271 8.414 1 97.88 226 ALA B O 1
ATOM 4430 N N . ALA B 1 227 ? 20.688 -3.998 10.023 1 98.06 227 ALA B N 1
ATOM 4431 C CA . ALA B 1 227 ? 21.797 -3.113 9.656 1 98.06 227 ALA B CA 1
ATOM 4432 C C . ALA B 1 227 ? 22.344 -3.465 8.281 1 98.06 227 ALA B C 1
ATOM 4434 O O . ALA B 1 227 ? 22.578 -2.58 7.457 1 98.06 227 ALA B O 1
ATOM 4435 N N . ARG B 1 228 ? 22.531 -4.734 8.008 1 98.69 228 ARG B N 1
ATOM 4436 C CA . ARG B 1 228 ? 23.078 -5.188 6.734 1 98.69 228 ARG B CA 1
ATOM 4437 C C . ARG B 1 228 ? 22.109 -4.891 5.594 1 98.69 228 ARG B C 1
ATOM 4439 O O . ARG B 1 228 ? 22.516 -4.547 4.488 1 98.69 228 ARG B O 1
ATOM 4446 N N . LEU B 1 229 ? 20.828 -5.09 5.875 1 98.88 229 LEU B N 1
ATOM 4447 C CA . LEU B 1 229 ? 19.812 -4.75 4.879 1 98.88 229 LEU B CA 1
ATOM 4448 C C . LEU B 1 229 ? 19.859 -3.264 4.539 1 98.88 229 LEU B C 1
ATOM 4450 O O . LEU B 1 229 ? 19.844 -2.891 3.361 1 98.88 229 LEU B O 1
ATOM 4454 N N . THR B 1 230 ? 19.922 -2.426 5.512 1 98.69 230 THR B N 1
ATOM 4455 C CA . THR B 1 230 ? 20 -0.985 5.289 1 98.69 230 THR B CA 1
ATOM 4456 C C . THR B 1 230 ? 21.234 -0.628 4.469 1 98.69 230 THR B C 1
ATOM 4458 O O . THR B 1 230 ? 21.156 0.168 3.531 1 98.69 230 THR B O 1
ATOM 4461 N N . ASP B 1 231 ? 22.375 -1.237 4.77 1 98.81 231 ASP B N 1
ATOM 4462 C CA . ASP B 1 231 ? 23.625 -0.983 4.039 1 98.81 231 ASP B CA 1
ATOM 4463 C C . ASP B 1 231 ? 23.5 -1.411 2.58 1 98.81 231 ASP B C 1
ATOM 4465 O O . ASP B 1 231 ? 23.891 -0.677 1.675 1 98.81 231 ASP B O 1
ATOM 4469 N N . ALA B 1 232 ? 22.953 -2.592 2.359 1 98.88 232 ALA B N 1
ATOM 4470 C CA . ALA B 1 232 ? 22.781 -3.09 0.998 1 98.88 232 ALA B CA 1
ATOM 4471 C C . ALA B 1 232 ? 21.859 -2.178 0.192 1 98.88 232 ALA B C 1
ATOM 4473 O O . ALA B 1 232 ? 22.125 -1.883 -0.974 1 98.88 232 ALA B O 1
ATOM 4474 N N . VAL B 1 233 ? 20.812 -1.733 0.808 1 98.88 233 VAL B N 1
ATOM 4475 C CA . VAL B 1 233 ? 19.859 -0.833 0.16 1 98.88 233 VAL B CA 1
ATOM 4476 C C . VAL B 1 233 ? 20.547 0.5 -0.145 1 98.88 233 VAL B C 1
ATOM 4478 O O . VAL B 1 233 ? 20.375 1.052 -1.236 1 98.88 233 VAL B O 1
ATOM 4481 N N . ALA B 1 234 ? 21.266 0.995 0.812 1 98.62 234 ALA B N 1
ATOM 4482 C CA . ALA B 1 234 ? 21.969 2.256 0.607 1 98.62 234 ALA B CA 1
ATOM 4483 C C . ALA B 1 234 ? 22.969 2.146 -0.549 1 98.62 234 ALA B C 1
ATOM 4485 O O . ALA B 1 234 ? 23.109 3.08 -1.342 1 98.62 234 ALA B O 1
ATOM 4486 N N . GLU B 1 235 ? 23.641 1.044 -0.641 1 98.62 235 GLU B N 1
ATOM 4487 C CA . GLU B 1 235 ? 24.641 0.831 -1.68 1 98.62 235 GLU B CA 1
ATOM 4488 C C . GLU B 1 235 ? 24 0.653 -3.049 1 98.62 235 GLU B C 1
ATOM 4490 O O . GLU B 1 235 ? 24.484 1.174 -4.051 1 98.62 235 GLU B O 1
ATOM 4495 N N . THR B 1 236 ? 22.891 -0.024 -3.148 1 98.75 236 THR B N 1
ATOM 4496 C CA . THR B 1 236 ? 22.281 -0.388 -4.422 1 98.75 236 THR B CA 1
ATOM 4497 C C . THR B 1 236 ? 21.297 0.684 -4.875 1 98.75 236 THR B C 1
ATOM 4499 O O . THR B 1 236 ? 21.016 0.809 -6.066 1 98.75 236 THR B O 1
ATOM 4502 N N . GLY B 1 237 ? 20.703 1.39 -3.898 1 98.44 237 GLY B N 1
ATOM 4503 C CA . GLY B 1 237 ? 19.641 2.332 -4.199 1 98.44 237 GLY B CA 1
ATOM 4504 C C . GLY B 1 237 ? 18.281 1.667 -4.371 1 98.44 237 GLY B C 1
ATOM 4505 O O . GLY B 1 237 ? 17.391 2.225 -5.012 1 98.44 237 GLY B O 1
ATOM 4506 N N . ALA B 1 238 ? 18.094 0.469 -3.793 1 98.88 238 ALA B N 1
ATOM 4507 C CA . ALA B 1 238 ? 16.844 -0.257 -3.961 1 98.88 238 ALA B CA 1
ATOM 4508 C C . ALA B 1 238 ? 15.695 0.46 -3.256 1 98.88 238 ALA B C 1
ATOM 4510 O O . ALA B 1 238 ? 15.797 0.795 -2.074 1 98.88 238 ALA B O 1
ATOM 4511 N N . THR B 1 239 ? 14.578 0.694 -3.99 1 98.88 239 THR B N 1
ATOM 4512 C CA . THR B 1 239 ? 13.406 1.343 -3.42 1 98.88 239 THR B CA 1
ATOM 4513 C C . THR B 1 239 ? 12.133 0.584 -3.795 1 98.88 239 THR B C 1
ATOM 4515 O O . THR B 1 239 ? 11.023 1.09 -3.607 1 98.88 239 THR B O 1
ATOM 4518 N N . ILE B 1 240 ? 12.25 -0.606 -4.371 1 98.94 240 ILE B N 1
ATOM 4519 C CA . ILE B 1 240 ? 11.125 -1.485 -4.648 1 98.94 240 ILE B CA 1
ATOM 4520 C C . ILE B 1 240 ? 11.438 -2.9 -4.172 1 98.94 240 ILE B C 1
ATOM 4522 O O . ILE B 1 240 ? 12.578 -3.355 -4.273 1 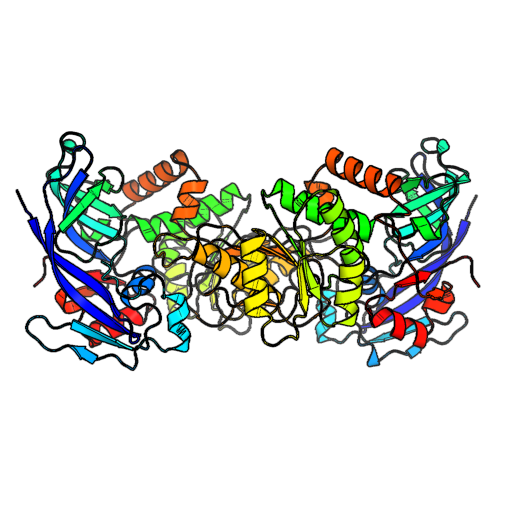98.94 240 ILE B O 1
ATOM 4526 N N . ALA B 1 241 ? 10.461 -3.535 -3.594 1 99 241 ALA B N 1
ATOM 4527 C CA . ALA B 1 241 ? 10.617 -4.91 -3.125 1 99 241 ALA B CA 1
ATOM 4528 C C . ALA B 1 241 ? 9.477 -5.793 -3.607 1 99 241 ALA B C 1
ATOM 4530 O O . ALA B 1 241 ? 8.344 -5.32 -3.77 1 99 241 ALA B O 1
ATOM 4531 N N . PHE B 1 242 ? 9.781 -7 -3.877 1 98.94 242 PHE B N 1
ATOM 4532 C CA . PHE B 1 242 ? 8.805 -8.047 -4.133 1 98.94 242 PHE B CA 1
ATOM 4533 C C . PHE B 1 242 ? 8.875 -9.133 -3.062 1 98.94 242 PHE B C 1
ATOM 4535 O O . PHE B 1 242 ? 9.906 -9.797 -2.918 1 98.94 242 PHE B O 1
ATOM 4542 N N . ASP B 1 243 ? 7.805 -9.305 -2.357 1 98.88 243 ASP B N 1
ATOM 4543 C CA . ASP B 1 243 ? 7.773 -10.109 -1.14 1 98.88 243 ASP B CA 1
ATOM 4544 C C . ASP B 1 243 ? 6.875 -11.336 -1.312 1 98.88 243 ASP B C 1
ATOM 4546 O O . ASP B 1 243 ? 5.656 -11.203 -1.466 1 98.88 243 ASP B O 1
ATOM 4550 N N . ALA B 1 244 ? 7.477 -12.523 -1.21 1 97.56 244 ALA B N 1
ATOM 4551 C CA . ALA B 1 244 ? 6.75 -13.781 -1.321 1 97.56 244 ALA B CA 1
ATOM 4552 C C . ALA B 1 244 ? 6.164 -14.203 0.024 1 97.56 244 ALA B C 1
ATOM 4554 O O . ALA B 1 244 ? 5.309 -15.086 0.088 1 97.56 244 ALA B O 1
ATOM 4555 N N . ILE B 1 245 ? 6.602 -13.594 1.086 1 97.38 245 ILE B N 1
ATOM 4556 C CA . ILE B 1 245 ? 6.227 -14 2.434 1 97.38 245 ILE B CA 1
ATOM 4557 C C . ILE B 1 245 ? 4.852 -13.438 2.783 1 97.38 245 ILE B C 1
ATOM 4559 O O . ILE B 1 245 ? 3.92 -14.188 3.074 1 97.38 245 ILE B O 1
ATOM 4563 N N . GLY B 1 246 ? 4.762 -12.133 2.738 1 97.69 246 GLY B N 1
ATOM 4564 C CA . GLY B 1 246 ? 3.496 -11.43 2.881 1 97.69 246 GLY B CA 1
ATOM 4565 C C . GLY B 1 246 ? 3.119 -11.172 4.328 1 97.69 246 GLY B C 1
ATOM 4566 O O . GLY B 1 246 ? 2.693 -10.07 4.672 1 97.69 246 GLY B O 1
ATOM 4567 N N . GLY B 1 247 ? 3.229 -12.234 5.207 1 98.06 247 GLY B N 1
ATOM 4568 C CA . GLY B 1 247 ? 2.846 -12.117 6.605 1 98.06 247 GLY B CA 1
ATOM 4569 C C . GLY B 1 247 ? 3.994 -11.695 7.504 1 98.06 247 GLY B C 1
ATOM 4570 O O . GLY B 1 247 ? 5.148 -11.672 7.074 1 98.06 247 GLY B O 1
ATOM 4571 N N . GLY B 1 248 ? 3.6 -11.273 8.727 1 98.31 248 GLY B N 1
ATOM 4572 C CA . GLY B 1 248 ? 4.613 -10.914 9.703 1 98.31 248 GLY B CA 1
ATOM 4573 C C . GLY B 1 248 ? 5.176 -9.523 9.492 1 98.31 248 GLY B C 1
ATOM 4574 O O . GLY B 1 248 ? 4.449 -8.602 9.117 1 98.31 248 GLY B O 1
ATOM 4575 N N . THR B 1 249 ? 6.488 -9.359 9.82 1 98.44 249 THR B N 1
ATOM 4576 C CA . THR B 1 249 ? 7.051 -8.016 9.898 1 98.44 249 THR B CA 1
ATOM 4577 C C . THR B 1 249 ? 8.125 -7.816 8.836 1 98.44 249 THR B C 1
ATOM 4579 O O . THR B 1 249 ? 8.641 -6.711 8.664 1 98.44 249 THR B O 1
ATOM 4582 N N . LEU B 1 250 ? 8.445 -8.828 8.07 1 98.69 250 LEU B N 1
ATOM 4583 C CA . LEU B 1 250 ? 9.586 -8.734 7.16 1 98.69 250 LEU B CA 1
ATOM 4584 C C . LEU B 1 250 ? 9.375 -7.621 6.137 1 98.69 250 LEU B C 1
ATOM 4586 O O . LEU B 1 250 ? 10.289 -6.832 5.875 1 98.69 250 LEU B O 1
ATOM 4590 N N . GLY B 1 251 ? 8.195 -7.586 5.496 1 98.75 251 GLY B N 1
ATOM 4591 C CA . GLY B 1 251 ? 7.902 -6.504 4.574 1 98.75 251 GLY B CA 1
ATOM 4592 C C . GLY B 1 251 ? 8.117 -5.129 5.176 1 98.75 251 GLY B C 1
ATOM 4593 O O . GLY B 1 251 ? 8.68 -4.242 4.527 1 98.75 251 GLY B O 1
ATOM 4594 N N . SER B 1 252 ? 7.695 -4.977 6.383 1 98.75 252 SER B N 1
ATOM 4595 C CA . SER B 1 252 ? 7.887 -3.717 7.098 1 98.75 252 SER B CA 1
ATOM 4596 C C . SER B 1 252 ? 9.367 -3.398 7.266 1 98.75 252 SER B C 1
ATOM 4598 O O . SER B 1 252 ? 9.789 -2.258 7.062 1 98.75 252 SER B O 1
ATOM 4600 N N . GLU B 1 253 ? 10.133 -4.379 7.664 1 98.69 253 GLU B N 1
ATOM 4601 C CA . GLU B 1 253 ? 11.57 -4.203 7.855 1 98.69 253 GLU B CA 1
ATOM 4602 C C . GLU B 1 253 ? 12.242 -3.738 6.57 1 98.69 253 GLU B C 1
ATOM 4604 O O . GLU B 1 253 ? 13.172 -2.93 6.613 1 98.69 253 GLU B O 1
ATOM 4609 N N . ILE B 1 254 ? 11.797 -4.227 5.484 1 98.94 254 ILE B N 1
ATOM 4610 C CA . ILE B 1 254 ? 12.367 -3.871 4.188 1 98.94 254 ILE B CA 1
ATOM 4611 C C . ILE B 1 254 ? 12.086 -2.404 3.883 1 98.94 254 ILE B C 1
ATOM 4613 O O . ILE B 1 254 ? 12.992 -1.646 3.541 1 98.94 254 ILE B O 1
ATOM 4617 N N . VAL B 1 255 ? 10.852 -1.959 4.02 1 98.88 255 VAL B N 1
ATOM 4618 C CA . VAL B 1 255 ? 10.484 -0.575 3.736 1 98.88 255 VAL B CA 1
ATOM 4619 C C . VAL B 1 255 ? 11.203 0.359 4.707 1 98.88 255 VAL B C 1
ATOM 4621 O O . VAL B 1 255 ? 11.68 1.425 4.312 1 98.88 255 VAL B O 1
ATOM 4624 N N . GLN B 1 256 ? 11.336 -0.073 5.973 1 98.31 256 GLN B N 1
ATOM 4625 C CA . GLN B 1 256 ? 12.07 0.704 6.969 1 98.31 256 GLN B CA 1
ATOM 4626 C C . GLN B 1 256 ? 13.531 0.883 6.559 1 98.31 256 GLN B C 1
ATOM 4628 O O . GLN B 1 256 ? 14.086 1.973 6.699 1 98.31 256 GLN B O 1
ATOM 4633 N N . ALA B 1 257 ? 14.086 -0.193 6.059 1 98.75 257 ALA B N 1
ATOM 4634 C CA . ALA B 1 257 ? 15.484 -0.124 5.621 1 98.75 257 ALA B CA 1
ATOM 4635 C C . ALA B 1 257 ? 15.648 0.859 4.465 1 98.75 257 ALA B C 1
ATOM 4637 O O . ALA B 1 257 ? 16.625 1.612 4.418 1 98.75 257 ALA B O 1
ATOM 4638 N N . MET B 1 258 ? 14.711 0.82 3.537 1 98.88 258 MET B N 1
ATOM 4639 C CA . MET B 1 258 ? 14.75 1.772 2.432 1 98.88 258 MET B CA 1
ATOM 4640 C C . MET B 1 258 ? 14.703 3.207 2.945 1 98.88 258 MET B C 1
ATOM 4642 O O . MET B 1 258 ? 15.438 4.07 2.467 1 98.88 258 MET B O 1
ATOM 4646 N N . GLU B 1 259 ? 13.82 3.463 3.912 1 98.38 259 GLU B N 1
ATOM 4647 C CA . GLU B 1 259 ? 13.711 4.801 4.484 1 98.38 259 GLU B CA 1
ATOM 4648 C C . GLU B 1 259 ? 14.992 5.199 5.207 1 98.38 259 GLU B C 1
ATOM 4650 O O . GLU B 1 259 ? 15.477 6.32 5.043 1 98.38 259 GLU B O 1
ATOM 4655 N N . ARG B 1 260 ? 15.523 4.238 5.992 1 97.19 260 ARG B N 1
ATOM 4656 C CA . ARG B 1 260 ? 16.766 4.523 6.695 1 97.19 260 ARG B CA 1
ATOM 4657 C C . ARG B 1 260 ? 17.891 4.887 5.719 1 97.19 260 ARG B C 1
ATOM 4659 O O . ARG B 1 260 ? 18.641 5.824 5.957 1 97.19 260 ARG B O 1
ATOM 4666 N N . ALA B 1 261 ? 17.984 4.152 4.637 1 98.25 261 ALA B N 1
ATOM 4667 C CA . ALA B 1 261 ? 18.984 4.43 3.619 1 98.25 261 ALA B CA 1
ATOM 4668 C C . ALA B 1 261 ? 18.781 5.809 3.002 1 98.25 261 ALA B C 1
ATOM 4670 O O . ALA B 1 261 ? 19.734 6.559 2.799 1 98.25 261 ALA B O 1
ATOM 4671 N N . ALA B 1 262 ? 17.547 6.168 2.719 1 97.75 262 ALA B N 1
ATOM 4672 C CA . ALA B 1 262 ? 17.219 7.457 2.119 1 97.75 262 ALA B CA 1
ATOM 4673 C C . ALA B 1 262 ? 17.531 8.602 3.078 1 97.75 262 ALA B C 1
ATOM 4675 O O . ALA B 1 262 ? 18.062 9.633 2.668 1 97.75 262 ALA B O 1
ATOM 4676 N N . VAL B 1 263 ? 17.203 8.422 4.316 1 95.88 263 VAL B N 1
ATOM 4677 C CA . VAL B 1 263 ? 17.375 9.445 5.336 1 95.88 263 VAL B CA 1
ATOM 4678 C C . VAL B 1 263 ? 18.875 9.734 5.52 1 95.88 263 VAL B C 1
ATOM 4680 O O . VAL B 1 263 ? 19.266 10.883 5.75 1 95.88 263 VAL B O 1
ATOM 4683 N N . ARG B 1 264 ? 19.719 8.68 5.359 1 93.25 264 ARG B N 1
ATOM 4684 C CA . ARG B 1 264 ? 21.156 8.844 5.461 1 93.25 264 ARG B CA 1
ATOM 4685 C C . ARG B 1 264 ? 21.672 9.875 4.457 1 93.25 264 ARG B C 1
ATOM 4687 O O . ARG B 1 264 ? 22.703 10.516 4.68 1 93.25 264 ARG B O 1
ATOM 4694 N N . ARG B 1 265 ? 20.969 10.117 3.443 1 93.81 265 ARG B N 1
ATOM 4695 C CA . ARG B 1 265 ? 21.453 10.969 2.359 1 93.81 265 ARG B CA 1
ATOM 4696 C C . ARG B 1 265 ? 20.812 12.359 2.438 1 93.81 265 ARG B C 1
ATOM 4698 O O . ARG B 1 265 ? 21.109 13.227 1.616 1 93.81 265 ARG B O 1
ATOM 4705 N N . MET B 1 266 ? 19.922 12.477 3.383 1 94.12 266 MET B N 1
ATOM 4706 C CA . MET B 1 266 ? 19.234 13.758 3.508 1 94.12 266 MET B CA 1
ATOM 4707 C C . MET B 1 266 ? 20.172 14.82 4.09 1 94.12 266 MET B C 1
ATOM 4709 O O . MET B 1 266 ? 20.953 14.531 4.988 1 94.12 266 MET B O 1
ATOM 4713 N N . SER B 1 267 ? 20.062 16.047 3.611 1 92.44 267 SER B N 1
ATOM 4714 C CA . SER B 1 267 ? 20.875 17.156 4.082 1 92.44 267 SER B CA 1
ATOM 4715 C C . SER B 1 267 ? 20.188 17.922 5.207 1 92.44 267 SER B C 1
ATOM 4717 O O . SER B 1 267 ? 20.828 18.688 5.93 1 92.44 267 SER B O 1
ATOM 4719 N N . ALA B 1 268 ? 18.984 17.812 5.289 1 92.56 268 ALA B N 1
ATOM 4720 C CA . ALA B 1 268 ? 18.203 18.5 6.309 1 92.56 268 ALA B CA 1
ATOM 4721 C C . ALA B 1 268 ? 17.125 17.594 6.879 1 92.56 268 ALA B C 1
ATOM 4723 O O . ALA B 1 268 ? 16.609 16.719 6.18 1 92.56 268 ALA B O 1
ATOM 4724 N N . TYR B 1 269 ? 16.766 17.828 8.125 1 93.06 269 TYR B N 1
ATOM 4725 C CA . TYR B 1 269 ? 15.727 17.078 8.805 1 93.06 269 TYR B CA 1
ATOM 4726 C C . TYR B 1 269 ? 14.352 17.375 8.219 1 93.06 269 TYR B C 1
ATOM 4728 O O . TYR B 1 269 ? 14.047 18.531 7.914 1 93.06 269 TYR B O 1
ATOM 4736 N N . ASN B 1 270 ? 13.57 16.359 8.023 1 92.81 270 ASN B N 1
ATOM 4737 C CA . ASN B 1 270 ? 12.164 16.453 7.668 1 92.81 270 ASN B CA 1
ATOM 4738 C C . ASN B 1 270 ? 11.297 15.531 8.523 1 92.81 270 ASN B C 1
ATOM 4740 O O . ASN B 1 270 ? 11.492 14.312 8.516 1 92.81 270 ASN B O 1
ATOM 4744 N N . ARG B 1 271 ? 10.383 16.062 9.203 1 90.25 271 ARG B N 1
ATOM 4745 C CA . ARG B 1 271 ? 9.578 15.281 10.141 1 90.25 271 ARG B CA 1
ATOM 4746 C C . ARG B 1 271 ? 8.711 14.266 9.406 1 90.25 271 ARG B C 1
ATOM 4748 O O . ARG B 1 271 ? 8.188 13.336 10.023 1 90.25 271 ARG B O 1
ATOM 4755 N N . TYR B 1 272 ? 8.523 14.398 8.102 1 93.5 272 TYR B N 1
ATOM 4756 C CA . TYR B 1 272 ? 7.668 13.508 7.328 1 93.5 272 TYR B CA 1
ATOM 4757 C C . TYR B 1 272 ? 8.492 12.461 6.59 1 93.5 272 TYR B C 1
ATOM 4759 O O . TYR B 1 272 ? 7.961 11.703 5.773 1 93.5 272 TYR B O 1
ATOM 4767 N N . GLY B 1 273 ? 9.82 12.438 6.855 1 94.44 273 GLY B N 1
ATOM 4768 C CA . GLY B 1 273 ? 10.688 11.445 6.258 1 94.44 273 GLY B CA 1
ATOM 4769 C C . GLY B 1 273 ? 11.266 11.883 4.922 1 94.44 273 GLY B C 1
ATOM 4770 O O . GLY B 1 273 ? 11.258 13.07 4.598 1 94.44 273 GLY B O 1
ATOM 4771 N N . SER B 1 274 ? 11.891 10.961 4.211 1 96.69 274 SER B N 1
ATOM 4772 C CA . SER B 1 274 ? 12.539 11.234 2.932 1 96.69 274 SER B CA 1
ATOM 4773 C C . SER B 1 274 ? 11.508 11.461 1.828 1 96.69 274 SER B C 1
ATOM 4775 O O . SER B 1 274 ? 10.336 11.102 1.979 1 96.69 274 SER B O 1
ATOM 4777 N N . GLU B 1 275 ? 11.922 12.031 0.786 1 95.69 275 GLU B N 1
ATOM 4778 C CA . GLU B 1 275 ? 11.055 12.234 -0.374 1 95.69 275 GLU B CA 1
ATOM 4779 C C . GLU B 1 275 ? 11.133 11.047 -1.335 1 95.69 275 GLU B C 1
ATOM 4781 O O . GLU B 1 275 ? 10.5 11.055 -2.391 1 95.69 275 GLU B O 1
ATOM 4786 N N . VAL B 1 276 ? 11.945 10.07 -0.949 1 97.44 276 VAL B N 1
ATOM 4787 C CA . VAL B 1 276 ? 12.125 8.898 -1.798 1 97.44 276 VAL B CA 1
ATOM 4788 C C . VAL B 1 276 ? 10.922 7.969 -1.665 1 97.44 276 VAL B C 1
ATOM 4790 O O . VAL B 1 276 ? 10.562 7.562 -0.558 1 97.44 276 VAL B O 1
ATOM 4793 N N . PHE B 1 277 ? 10.289 7.711 -2.789 1 98.56 277 PHE B N 1
ATOM 4794 C CA . PHE B 1 277 ? 9.148 6.805 -2.781 1 98.56 277 PHE B CA 1
ATOM 4795 C C . PHE B 1 277 ? 9.609 5.355 -2.678 1 98.56 277 PHE B C 1
ATOM 4797 O O . PHE B 1 277 ? 10.492 4.926 -3.418 1 98.56 277 PHE B O 1
ATOM 4804 N N . LYS B 1 278 ? 9.078 4.629 -1.738 1 98.81 278 LYS B N 1
ATOM 4805 C CA . LYS B 1 278 ? 9.375 3.219 -1.514 1 98.81 278 LYS B CA 1
ATOM 4806 C C . LYS B 1 278 ? 8.164 2.344 -1.828 1 98.81 278 LYS B C 1
ATOM 4808 O O . LYS B 1 278 ? 7.047 2.654 -1.42 1 98.81 278 LYS B O 1
ATOM 4813 N N . GLN B 1 279 ? 8.367 1.225 -2.539 1 98.94 279 GLN B N 1
ATOM 4814 C CA . GLN B 1 279 ? 7.281 0.348 -2.975 1 98.94 279 GLN B CA 1
ATOM 4815 C C . GLN B 1 279 ? 7.527 -1.091 -2.527 1 98.94 279 GLN B C 1
ATOM 4817 O O . GLN B 1 279 ? 8.578 -1.668 -2.824 1 98.94 279 G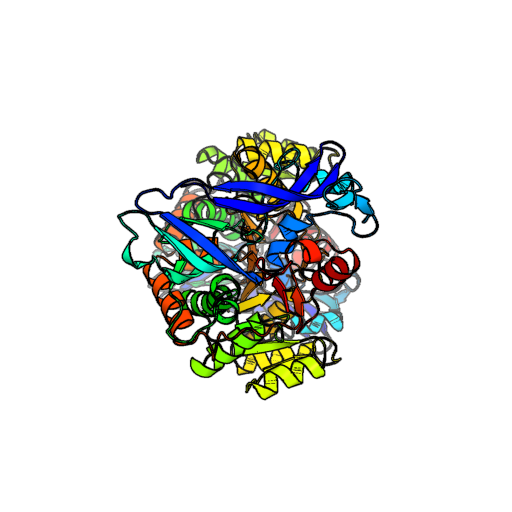LN B O 1
ATOM 4822 N N . LEU B 1 280 ? 6.641 -1.585 -1.724 1 98.94 280 LEU B N 1
ATOM 4823 C CA . LEU B 1 280 ? 6.629 -3.012 -1.42 1 98.94 280 LEU B CA 1
ATOM 4824 C C . LEU B 1 280 ? 5.465 -3.707 -2.119 1 98.94 280 LEU B C 1
ATOM 4826 O O . LEU B 1 280 ? 4.301 -3.383 -1.869 1 98.94 280 LEU B O 1
ATOM 4830 N N . TYR B 1 281 ? 5.75 -4.609 -3.004 1 98.94 281 TYR B N 1
ATOM 4831 C CA . TYR B 1 281 ? 4.742 -5.484 -3.596 1 98.94 281 TYR B CA 1
ATOM 4832 C C . TYR B 1 281 ? 4.723 -6.84 -2.9 1 98.94 281 TYR B C 1
ATOM 4834 O O . TYR B 1 281 ? 5.758 -7.5 -2.775 1 98.94 281 TYR B O 1
ATOM 4842 N N . ILE B 1 282 ? 3.58 -7.242 -2.445 1 98.81 282 ILE B N 1
ATOM 4843 C CA . ILE B 1 282 ? 3.361 -8.578 -1.901 1 98.81 282 ILE B CA 1
ATOM 4844 C C . ILE B 1 282 ? 2.729 -9.469 -2.965 1 98.81 282 ILE B C 1
ATOM 4846 O O . ILE B 1 282 ? 1.619 -9.195 -3.432 1 98.81 282 ILE B O 1
ATOM 4850 N N . TYR B 1 283 ? 3.396 -10.531 -3.326 1 98.06 283 TYR B N 1
ATOM 4851 C CA . TYR B 1 283 ? 2.896 -11.344 -4.43 1 98.06 283 TYR B CA 1
ATOM 4852 C C . TYR B 1 283 ? 2.654 -12.781 -3.982 1 98.06 283 TYR B C 1
ATOM 4854 O O . TYR B 1 283 ? 2.16 -13.602 -4.758 1 98.06 283 TYR B O 1
ATOM 4862 N N . GLY B 1 284 ? 2.98 -13.078 -2.723 1 95 284 GLY B N 1
ATOM 4863 C CA . GLY B 1 284 ? 2.797 -14.422 -2.197 1 95 284 GLY B CA 1
ATOM 4864 C C . GLY B 1 284 ? 2.281 -14.438 -0.771 1 95 284 GLY B C 1
ATOM 4865 O O . GLY B 1 284 ? 1.999 -13.391 -0.194 1 95 284 GLY B O 1
ATOM 4866 N N . ALA B 1 285 ? 2.094 -15.633 -0.217 1 94.06 285 ALA B N 1
ATOM 4867 C CA . ALA B 1 285 ? 1.549 -15.836 1.122 1 94.06 285 ALA B CA 1
ATOM 4868 C C . ALA B 1 285 ? 2.215 -17.031 1.811 1 94.06 285 ALA B C 1
ATOM 4870 O O . ALA B 1 285 ? 1.534 -17.906 2.338 1 94.06 285 ALA B O 1
ATOM 4871 N N . LEU B 1 286 ? 3.545 -17 1.749 1 93.62 286 LEU B N 1
ATOM 4872 C CA . LEU B 1 286 ? 4.27 -18.094 2.408 1 93.62 286 LEU B CA 1
ATOM 4873 C C . LEU B 1 286 ? 4.066 -18.031 3.918 1 93.62 286 LEU B C 1
ATOM 4875 O O . LEU B 1 286 ? 4.234 -19.047 4.605 1 93.62 286 LEU B O 1
ATOM 4879 N N . ASP B 1 287 ? 3.848 -16.891 4.449 1 94.81 287 ASP B N 1
ATOM 4880 C CA . ASP B 1 287 ? 3.389 -16.656 5.816 1 94.81 287 ASP B CA 1
ATOM 4881 C C . ASP B 1 287 ? 1.951 -16.141 5.836 1 94.81 287 ASP B C 1
ATOM 4883 O O . ASP B 1 287 ? 1.673 -15.047 5.352 1 94.81 287 ASP B O 1
ATOM 4887 N N . LEU B 1 288 ? 1.085 -16.906 6.449 1 93.12 288 LEU B N 1
ATOM 4888 C CA . LEU B 1 288 ? -0.343 -16.625 6.355 1 93.12 288 LEU B CA 1
ATOM 4889 C C . LEU B 1 288 ? -0.78 -15.664 7.457 1 93.12 288 LEU B C 1
ATOM 4891 O O . LEU B 1 288 ? -1.945 -15.258 7.512 1 93.12 288 LEU B O 1
ATOM 4895 N N . SER B 1 289 ? 0.12 -15.289 8.367 1 96.94 289 SER B N 1
ATOM 4896 C CA . SER B 1 289 ? -0.235 -14.328 9.406 1 96.94 289 SER B CA 1
ATOM 4897 C C . SER B 1 289 ? -0.477 -12.945 8.82 1 96.94 289 SER B C 1
ATOM 4899 O O . SER B 1 289 ? -0.118 -12.68 7.672 1 96.94 289 SER B O 1
ATOM 4901 N N . PRO B 1 290 ? -1.199 -12.062 9.539 1 98.25 290 PRO B N 1
ATOM 4902 C CA . PRO B 1 290 ? -1.382 -10.695 9.039 1 98.25 290 PRO B CA 1
ATOM 4903 C C . PRO B 1 290 ? -0.058 -9.977 8.797 1 98.25 290 PRO B C 1
ATOM 4905 O O . PRO B 1 290 ? 0.952 -10.297 9.422 1 98.25 290 PRO B O 1
ATOM 4908 N N . THR B 1 291 ? -0.065 -9.086 7.809 1 98.75 291 THR B N 1
ATOM 4909 C CA . THR B 1 291 ? 1.062 -8.188 7.582 1 98.75 291 THR B CA 1
ATOM 4910 C C . THR B 1 291 ? 1.076 -7.066 8.625 1 98.75 291 THR B C 1
ATOM 4912 O O . THR B 1 291 ? 0.067 -6.387 8.828 1 98.75 291 THR B O 1
ATOM 4915 N N . THR B 1 292 ? 2.166 -6.953 9.32 1 98.81 292 THR B N 1
ATOM 4916 C CA . THR B 1 292 ? 2.312 -5.898 10.32 1 98.81 292 THR B CA 1
ATOM 4917 C C . THR B 1 292 ? 3.293 -4.832 9.836 1 98.81 292 THR B C 1
ATOM 4919 O O . THR B 1 292 ? 4.449 -5.133 9.531 1 98.81 292 THR B O 1
ATOM 4922 N N . LEU B 1 293 ? 2.852 -3.57 9.773 1 98.75 293 LEU B N 1
ATOM 4923 C CA . LEU B 1 293 ? 3.643 -2.459 9.258 1 98.75 293 LEU B CA 1
ATOM 4924 C C . LEU B 1 293 ? 3.943 -1.448 10.359 1 98.75 293 LEU B C 1
ATOM 4926 O O . LEU B 1 293 ? 3.025 -0.879 10.953 1 98.75 293 LEU B O 1
ATOM 4930 N N . ASN B 1 294 ? 5.172 -1.254 10.68 1 97.69 294 ASN B N 1
ATOM 4931 C CA . ASN B 1 294 ? 5.582 -0.107 11.477 1 97.69 294 ASN B CA 1
ATOM 4932 C C . ASN B 1 294 ? 5.684 1.16 10.633 1 97.69 294 ASN B C 1
ATOM 4934 O O . ASN B 1 294 ? 6.77 1.718 10.469 1 97.69 294 ASN B O 1
ATOM 4938 N N . ARG B 1 295 ? 4.574 1.66 10.172 1 95.12 295 ARG B N 1
ATOM 4939 C CA . ARG B 1 295 ? 4.52 2.674 9.125 1 95.12 295 ARG B CA 1
ATOM 4940 C C . ARG B 1 295 ? 5.07 4.008 9.617 1 95.12 295 ARG B C 1
ATOM 4942 O O . ARG B 1 295 ? 5.449 4.863 8.82 1 95.12 295 ARG B O 1
ATOM 4949 N N . LEU B 1 296 ? 5.137 4.227 10.945 1 93.25 296 LEU B N 1
ATOM 4950 C CA . LEU B 1 296 ? 5.699 5.461 11.484 1 93.25 296 LEU B CA 1
ATOM 4951 C C . LEU B 1 296 ? 7.176 5.586 11.133 1 93.25 296 LEU B C 1
ATOM 4953 O O . LEU B 1 296 ? 7.746 6.676 11.203 1 93.25 296 LEU B O 1
ATOM 4957 N N . ALA B 1 297 ? 7.754 4.43 10.734 1 94.94 297 ALA B N 1
ATOM 4958 C CA . ALA B 1 297 ? 9.18 4.402 10.422 1 94.94 297 ALA B CA 1
ATOM 4959 C C . ALA B 1 297 ? 9.414 4.492 8.914 1 94.94 297 ALA B C 1
ATOM 4961 O O . ALA B 1 297 ? 10.547 4.34 8.445 1 94.94 297 ALA B O 1
ATOM 4962 N N . PHE B 1 298 ? 8.328 4.766 8.07 1 97.12 298 PHE B N 1
ATOM 4963 C CA . PHE B 1 298 ? 8.43 4.727 6.621 1 97.12 298 PHE B CA 1
ATOM 4964 C C . PHE B 1 298 ? 8.562 6.133 6.047 1 97.12 298 PHE B C 1
ATOM 4966 O O . PHE B 1 298 ? 8.883 6.301 4.871 1 97.12 298 PHE B O 1
ATOM 4973 N N . GLY B 1 299 ? 8.266 7.168 6.871 1 95 299 GLY B N 1
ATOM 4974 C CA . GLY B 1 299 ? 7.855 8.438 6.281 1 95 299 GLY B CA 1
ATOM 4975 C C . GLY B 1 299 ? 6.48 8.383 5.648 1 95 299 GLY B C 1
ATOM 4976 O O . GLY B 1 299 ? 5.582 7.699 6.148 1 95 299 GLY B O 1
ATOM 4977 N N . PHE B 1 300 ? 6.293 9.219 4.602 1 96.75 300 PHE B N 1
ATOM 4978 C CA . PHE B 1 300 ? 4.953 9.25 4.035 1 96.75 300 PHE B CA 1
ATOM 4979 C C . PHE B 1 300 ? 4.98 8.883 2.555 1 96.75 300 PHE B C 1
ATOM 4981 O O . PHE B 1 300 ? 3.934 8.789 1.913 1 96.75 300 PHE B O 1
ATOM 4988 N N . GLN B 1 301 ? 6.207 8.688 2.041 1 98 301 GLN B N 1
ATOM 4989 C CA . GLN B 1 301 ? 6.332 8.336 0.629 1 98 301 GLN B CA 1
ATOM 4990 C C . GLN B 1 301 ? 6.543 6.836 0.452 1 98 301 GLN B C 1
ATOM 4992 O O . GLN B 1 301 ? 7.668 6.387 0.209 1 98 301 GLN B O 1
ATOM 4997 N N . TRP B 1 302 ? 5.465 6.094 0.549 1 98.75 302 TRP B N 1
ATOM 4998 C CA . TRP B 1 302 ? 5.559 4.641 0.477 1 98.75 302 TRP B CA 1
ATOM 4999 C C . TRP B 1 302 ? 4.234 4.031 0.03 1 98.75 302 TRP B C 1
ATOM 5001 O O . TRP B 1 302 ? 3.191 4.688 0.086 1 98.75 302 TRP B O 1
ATOM 5011 N N . SER B 1 303 ? 4.309 2.842 -0.501 1 98.88 303 SER B N 1
ATOM 5012 C CA . SER B 1 303 ? 3.148 2.023 -0.835 1 98.88 303 SER B CA 1
ATOM 5013 C C . SER B 1 303 ? 3.424 0.545 -0.581 1 98.88 303 SER B C 1
ATOM 5015 O O . SER B 1 303 ? 4.539 0.069 -0.801 1 98.88 303 SER B O 1
ATOM 5017 N N . VAL B 1 304 ? 2.5 -0.11 -0.023 1 98.88 304 VAL B N 1
ATOM 5018 C CA . VAL B 1 304 ? 2.42 -1.565 0.05 1 98.88 304 VAL B CA 1
ATOM 5019 C C . VAL B 1 304 ? 1.224 -2.059 -0.762 1 98.88 304 VAL B C 1
ATOM 5021 O O . VAL B 1 304 ? 0.099 -1.59 -0.57 1 98.88 304 VAL B O 1
ATOM 5024 N N . SER B 1 305 ? 1.475 -2.965 -1.689 1 98.88 305 SER B N 1
ATOM 5025 C CA . SER B 1 305 ? 0.443 -3.342 -2.65 1 98.88 305 SER B CA 1
ATOM 5026 C C . SER B 1 305 ? 0.488 -4.836 -2.953 1 98.88 305 SER B C 1
ATOM 5028 O O . SER B 1 305 ? 1.509 -5.488 -2.727 1 98.88 305 SER B O 1
ATOM 5030 N N . GLY B 1 306 ? -0.669 -5.32 -3.395 1 98.69 306 GLY B N 1
ATOM 5031 C CA . GLY B 1 306 ? -0.638 -6.629 -4.031 1 98.69 306 GLY B CA 1
ATOM 5032 C C . GLY B 1 306 ? -0.031 -6.598 -5.422 1 98.69 306 GLY B C 1
ATOM 5033 O O . GLY B 1 306 ? -0.022 -5.555 -6.078 1 98.69 306 GLY B O 1
ATOM 5034 N N . TRP B 1 307 ? 0.524 -7.676 -5.84 1 98.69 307 TRP B N 1
ATOM 5035 C CA . TRP B 1 307 ? 1.035 -7.852 -7.195 1 98.69 307 TRP B CA 1
ATOM 5036 C C . TRP B 1 307 ? 0.699 -9.242 -7.73 1 98.69 307 TRP B C 1
ATOM 5038 O O . TRP B 1 307 ? 0.894 -10.242 -7.035 1 98.69 307 TRP B O 1
ATOM 5048 N N . LEU B 1 308 ? 0.178 -9.273 -8.875 1 97.81 308 LEU B N 1
ATOM 5049 C CA . LEU B 1 308 ? -0.179 -10.531 -9.523 1 97.81 308 LEU B CA 1
ATOM 5050 C C . LEU B 1 308 ? 0.2 -10.508 -11.008 1 97.81 308 LEU B C 1
ATOM 5052 O O . LEU B 1 308 ? 0.041 -9.484 -11.672 1 97.81 308 LEU B O 1
ATOM 5056 N N . LEU B 1 309 ? 0.623 -11.602 -11.516 1 97.94 309 LEU B N 1
ATOM 5057 C CA . LEU B 1 309 ? 1.225 -11.703 -12.844 1 97.94 309 LEU B CA 1
ATOM 5058 C C . LEU B 1 309 ? 0.244 -11.25 -13.922 1 97.94 309 LEU B C 1
ATOM 5060 O O . LEU B 1 309 ? 0.536 -10.328 -14.688 1 97.94 309 LEU B O 1
ATOM 5064 N N . PHE B 1 310 ? -0.936 -11.797 -13.945 1 96.12 310 PHE B N 1
ATOM 5065 C CA . PHE B 1 310 ? -1.793 -11.594 -15.102 1 96.12 310 PHE B CA 1
ATOM 5066 C C . PHE B 1 310 ? -2.383 -10.195 -15.102 1 96.12 310 PHE B C 1
ATOM 5068 O O . PHE B 1 310 ? -2.416 -9.523 -16.141 1 96.12 310 PHE B O 1
ATOM 5075 N N . PRO B 1 311 ? -2.869 -9.742 -13.938 1 97.12 311 PRO B N 1
ATOM 5076 C CA . PRO B 1 311 ? -3.227 -8.32 -13.922 1 97.12 311 PRO B CA 1
ATOM 5077 C C . PRO B 1 311 ? -2.082 -7.418 -14.375 1 97.12 311 PRO B C 1
ATOM 5079 O O . PRO B 1 311 ? -2.307 -6.449 -15.109 1 97.12 311 PRO B O 1
ATOM 5082 N N . PHE B 1 312 ? -0.862 -7.711 -14.023 1 98.38 312 PHE B N 1
ATOM 5083 C CA . PHE B 1 312 ? 0.284 -6.922 -14.453 1 98.38 312 PHE B CA 1
ATOM 5084 C C . PHE B 1 312 ? 0.443 -6.988 -15.969 1 98.38 312 PHE B C 1
ATOM 5086 O O . PHE B 1 312 ? 0.656 -5.965 -16.625 1 98.38 312 PHE B O 1
ATOM 5093 N N . LEU B 1 313 ? 0.386 -8.203 -16.516 1 97.75 313 LEU B N 1
ATOM 5094 C CA . LEU B 1 313 ? 0.574 -8.359 -17.953 1 97.75 313 LEU B CA 1
ATOM 5095 C C . LEU B 1 313 ? -0.469 -7.562 -18.719 1 97.75 313 LEU B C 1
ATOM 5097 O O . LEU B 1 313 ? -0.159 -6.965 -19.75 1 97.75 313 LEU B O 1
ATOM 5101 N N . ARG B 1 314 ? -1.691 -7.582 -18.266 1 96.81 314 ARG B N 1
ATOM 5102 C CA . ARG B 1 314 ? -2.732 -6.785 -18.906 1 96.81 314 ARG B CA 1
ATOM 5103 C C . ARG B 1 314 ? -2.381 -5.301 -18.875 1 96.81 314 ARG B C 1
ATOM 5105 O O . ARG B 1 314 ? -2.541 -4.602 -19.875 1 96.81 314 ARG B O 1
ATOM 5112 N N . LYS B 1 315 ? -1.87 -4.871 -17.797 1 96.38 315 LYS B N 1
ATOM 5113 C CA . LYS B 1 315 ? -1.503 -3.469 -17.625 1 96.38 315 LYS B CA 1
ATOM 5114 C C . LYS B 1 315 ? -0.28 -3.115 -18.469 1 96.38 315 LYS B C 1
ATOM 5116 O O . LYS B 1 315 ? -0.206 -2.025 -19.047 1 96.38 315 LYS B O 1
ATOM 5121 N N . ALA B 1 316 ? 0.706 -4.004 -18.516 1 97.69 316 ALA B N 1
ATOM 5122 C CA . ALA B 1 316 ? 1.965 -3.762 -19.219 1 97.69 316 ALA B CA 1
ATOM 5123 C C . ALA B 1 316 ? 1.747 -3.684 -20.719 1 97.69 316 ALA B C 1
ATOM 5125 O O . ALA B 1 316 ? 2.527 -3.049 -21.438 1 97.69 316 ALA B O 1
ATOM 5126 N N . GLY B 1 317 ? 0.73 -4.348 -21.219 1 97.75 317 GLY B N 1
ATOM 5127 C CA . GLY B 1 317 ? 0.391 -4.297 -22.625 1 97.75 317 GLY B CA 1
ATOM 5128 C C . GLY B 1 317 ? 0.973 -5.449 -23.422 1 97.75 317 GLY B C 1
ATOM 5129 O O . GLY B 1 317 ? 1.914 -6.109 -22.969 1 97.75 317 GLY B O 1
ATOM 5130 N N . ALA B 1 318 ? 0.442 -5.625 -24.578 1 96.5 318 ALA B N 1
ATOM 5131 C CA . ALA B 1 318 ? 0.761 -6.773 -25.438 1 96.5 318 ALA B CA 1
ATOM 5132 C C . ALA B 1 318 ? 2.229 -6.754 -25.844 1 96.5 318 ALA B C 1
ATOM 5134 O O . ALA B 1 318 ? 2.875 -7.801 -25.906 1 96.5 318 ALA B O 1
ATOM 5135 N N . GLU B 1 319 ? 2.723 -5.629 -26.109 1 97.94 319 GLU B N 1
ATOM 5136 C CA . GLU B 1 319 ? 4.109 -5.523 -26.547 1 97.94 319 GLU B CA 1
ATOM 5137 C C . GLU B 1 319 ? 5.074 -6.008 -25.469 1 97.94 319 GLU B C 1
ATOM 5139 O O . GLU B 1 319 ? 5.992 -6.781 -25.75 1 97.94 319 GLU B O 1
ATOM 5144 N N . ALA B 1 320 ? 4.855 -5.535 -24.25 1 98.12 320 ALA B N 1
ATOM 5145 C CA . ALA B 1 320 ? 5.703 -5.949 -23.141 1 98.12 320 ALA B CA 1
ATOM 5146 C C . ALA B 1 320 ? 5.566 -7.445 -22.875 1 98.12 320 ALA B C 1
ATOM 5148 O O . ALA B 1 320 ? 6.562 -8.133 -22.641 1 98.12 320 ALA B O 1
ATOM 5149 N N . ALA B 1 321 ? 4.34 -7.93 -22.891 1 97.31 321 ALA B N 1
ATOM 5150 C CA . ALA B 1 321 ? 4.086 -9.352 -22.656 1 97.31 321 ALA B CA 1
ATOM 5151 C C . ALA B 1 321 ? 4.793 -10.211 -23.703 1 97.31 321 ALA B C 1
ATOM 5153 O O . ALA B 1 321 ? 5.414 -11.219 -23.375 1 97.31 321 ALA B O 1
ATOM 5154 N N . ASP B 1 322 ? 4.746 -9.781 -24.938 1 97.06 322 ASP B N 1
ATOM 5155 C CA . ASP B 1 322 ? 5.363 -10.539 -26.016 1 97.06 322 ASP B CA 1
ATOM 5156 C C . ASP B 1 322 ? 6.887 -10.539 -25.891 1 97.06 322 ASP B C 1
ATOM 5158 O O . ASP B 1 322 ? 7.531 -11.555 -26.141 1 97.06 322 ASP B O 1
ATOM 5162 N N . ARG B 1 323 ? 7.406 -9.391 -25.531 1 98.25 323 ARG B N 1
ATOM 5163 C CA . ARG B 1 323 ? 8.852 -9.297 -25.312 1 98.25 323 ARG B CA 1
ATOM 5164 C C . ARG B 1 323 ? 9.305 -10.25 -24.219 1 98.25 323 ARG B C 1
ATOM 5166 O O . ARG B 1 323 ? 10.312 -10.945 -24.375 1 98.25 323 ARG B O 1
ATOM 5173 N N . MET B 1 324 ? 8.594 -10.336 -23.188 1 98.31 324 MET B N 1
ATOM 5174 C CA . MET B 1 324 ? 8.938 -11.211 -22.078 1 98.31 324 MET B CA 1
ATOM 5175 C C . MET B 1 324 ? 8.797 -12.68 -22.469 1 98.31 324 MET B C 1
ATOM 5177 O O . MET B 1 324 ? 9.656 -13.5 -22.156 1 98.31 324 MET B O 1
ATOM 5181 N N . ARG B 1 325 ? 7.773 -13.016 -23.172 1 97.38 325 ARG B N 1
ATOM 5182 C CA . ARG B 1 325 ? 7.57 -14.383 -23.641 1 97.38 325 ARG B CA 1
ATOM 5183 C C . ARG B 1 325 ? 8.703 -14.82 -24.562 1 97.38 325 ARG B C 1
ATOM 5185 O O . ARG B 1 325 ? 9.172 -15.961 -24.484 1 97.38 325 ARG B O 1
ATOM 5192 N N . ARG B 1 326 ? 9.102 -13.961 -25.422 1 97.56 326 ARG B N 1
ATOM 5193 C CA . ARG B 1 326 ? 10.188 -14.273 -26.344 1 97.56 326 ARG B CA 1
ATOM 5194 C C . ARG B 1 326 ? 11.484 -14.555 -25.594 1 97.56 326 ARG B C 1
ATOM 5196 O O . ARG B 1 326 ? 12.211 -15.492 -25.922 1 97.56 326 ARG B O 1
ATOM 5203 N N . ARG B 1 327 ? 11.711 -13.727 -24.609 1 98.31 327 ARG B N 1
ATOM 5204 C CA . ARG B 1 327 ? 12.922 -13.945 -23.828 1 98.31 327 ARG B CA 1
ATOM 5205 C C . ARG B 1 327 ? 12.883 -15.297 -23.125 1 98.31 327 ARG B C 1
ATOM 5207 O O . ARG B 1 327 ? 13.891 -16 -23.062 1 98.31 327 ARG B O 1
ATOM 5214 N N . VAL B 1 328 ? 11.734 -15.633 -22.594 1 98.31 328 VAL B N 1
ATOM 5215 C CA . VAL B 1 328 ? 11.586 -16.922 -21.922 1 98.31 328 VAL B CA 1
ATOM 5216 C C . VAL B 1 328 ? 11.891 -18.047 -22.891 1 98.31 328 VAL B C 1
ATOM 5218 O O . VAL B 1 328 ? 12.625 -18.984 -22.562 1 98.31 328 VAL B O 1
ATOM 5221 N N . ALA B 1 329 ? 11.344 -17.953 -24.078 1 96.94 329 ALA B N 1
ATOM 5222 C CA . ALA B 1 329 ? 11.57 -18.984 -25.078 1 96.94 329 ALA B CA 1
ATOM 5223 C C . ALA B 1 329 ? 13.047 -19.062 -25.453 1 96.94 329 ALA B C 1
ATOM 5225 O O . ALA B 1 329 ? 13.609 -20.156 -25.547 1 96.94 329 ALA B O 1
ATOM 5226 N N . ASP B 1 330 ? 13.672 -17.906 -25.594 1 97.38 330 ASP B N 1
ATOM 5227 C CA . ASP B 1 330 ? 15.062 -17.828 -26.047 1 97.38 330 ASP B CA 1
ATOM 5228 C C . ASP B 1 330 ? 16 -18.391 -24.984 1 97.38 330 ASP B C 1
ATOM 5230 O O . ASP B 1 330 ? 17.062 -18.938 -25.312 1 97.38 330 ASP B O 1
ATOM 5234 N N . GLU B 1 331 ? 15.602 -18.234 -23.766 1 98.06 331 GLU B N 1
ATOM 5235 C CA . GLU B 1 331 ? 16.484 -18.609 -22.672 1 98.06 331 GLU B CA 1
ATOM 5236 C C . GLU B 1 331 ? 15.875 -19.734 -21.844 1 98.06 331 GLU B C 1
ATOM 5238 O O . GLU B 1 331 ? 16.141 -19.828 -20.641 1 98.06 331 GLU B O 1
ATOM 5243 N N . LEU B 1 332 ? 15.062 -20.547 -22.422 1 98 332 LEU B N 1
ATOM 5244 C CA . LEU B 1 332 ? 14.242 -21.547 -21.75 1 98 332 LEU B CA 1
ATOM 5245 C C . LEU B 1 332 ? 15.102 -22.5 -20.938 1 98 332 LEU B C 1
ATOM 5247 O O . LEU B 1 332 ? 14.781 -22.797 -19.781 1 98 332 LEU B O 1
ATOM 5251 N N . THR B 1 333 ? 16.25 -22.922 -21.422 1 96.62 333 THR B N 1
ATOM 5252 C CA . THR B 1 333 ? 17.031 -23.969 -20.766 1 96.62 333 THR B CA 1
ATOM 5253 C C . THR B 1 333 ? 18.234 -23.375 -20.031 1 96.62 333 THR B C 1
ATOM 5255 O O . THR B 1 333 ? 19.094 -24.109 -19.562 1 96.62 333 THR B O 1
ATOM 5258 N N . THR B 1 334 ? 18.359 -22.031 -19.922 1 96.75 334 THR B N 1
ATOM 5259 C CA . THR B 1 334 ? 19.438 -21.359 -19.188 1 96.75 334 THR B CA 1
ATOM 5260 C C . THR B 1 334 ? 18.859 -20.516 -18.047 1 96.75 334 THR B C 1
ATOM 5262 O O . THR B 1 334 ? 18.531 -21.031 -16.984 1 96.75 334 THR B O 1
ATOM 5265 N N . THR B 1 335 ? 18.469 -19.297 -18.359 1 98.12 335 THR B N 1
ATOM 5266 C CA . THR B 1 335 ? 17.969 -18.359 -17.344 1 98.12 335 THR B CA 1
ATOM 5267 C C . THR B 1 335 ? 16.703 -18.906 -16.688 1 98.12 335 THR B C 1
ATOM 5269 O O . THR B 1 335 ? 16.5 -18.734 -15.492 1 98.12 335 THR B O 1
ATOM 5272 N N . PHE B 1 336 ? 15.906 -19.562 -17.469 1 98.12 336 PHE B N 1
ATOM 5273 C CA . PHE B 1 336 ? 14.578 -19.906 -17 1 98.12 336 PHE B CA 1
ATOM 5274 C C . PHE B 1 336 ? 14.438 -21.422 -16.812 1 98.12 336 PHE B C 1
ATOM 5276 O O . PHE B 1 336 ? 13.328 -21.938 -16.719 1 98.12 336 PHE B O 1
ATOM 5283 N N . ALA B 1 337 ? 15.578 -22.094 -16.781 1 96.5 337 ALA B N 1
ATOM 5284 C CA . ALA B 1 337 ? 15.555 -23.547 -16.578 1 96.5 337 ALA B CA 1
ATOM 5285 C C . ALA B 1 337 ? 14.953 -23.891 -15.219 1 96.5 337 ALA B C 1
ATOM 5287 O O . ALA B 1 337 ? 15.281 -23.266 -14.211 1 96.5 337 ALA B O 1
ATOM 5288 N N . SER B 1 338 ? 14.016 -24.812 -15.219 1 94.62 338 SER B N 1
ATOM 5289 C CA . SER B 1 338 ? 13.438 -25.344 -13.992 1 94.62 338 SER B CA 1
ATOM 5290 C C . SER B 1 338 ? 13.961 -26.75 -13.711 1 94.62 338 SER B C 1
ATOM 5292 O O . SER B 1 338 ? 14.203 -27.531 -14.641 1 94.62 338 SER B O 1
ATOM 5294 N N . HIS B 1 339 ? 14.188 -26.969 -12.469 1 92 339 HIS B N 1
ATOM 5295 C CA . HIS B 1 339 ? 14.578 -28.297 -12.023 1 92 339 HIS B CA 1
ATOM 5296 C C . HIS B 1 339 ? 13.516 -28.922 -11.117 1 92 339 HIS B C 1
ATOM 5298 O O . HIS B 1 339 ? 13.008 -28.266 -10.203 1 92 339 HIS B O 1
ATOM 5304 N N . TYR B 1 340 ? 13.172 -30.172 -11.422 1 95.88 340 TYR B N 1
ATOM 5305 C CA . TYR B 1 340 ? 12.141 -30.875 -10.664 1 95.88 340 TYR B CA 1
ATOM 5306 C C . TYR B 1 340 ? 12.742 -31.969 -9.805 1 95.88 340 TYR B C 1
ATOM 5308 O O . TYR B 1 340 ? 13.484 -32.812 -10.305 1 95.88 340 TYR B O 1
ATOM 5316 N N . THR B 1 341 ? 12.438 -31.953 -8.555 1 93.81 341 THR B N 1
ATOM 5317 C CA . THR B 1 341 ? 13.008 -32.906 -7.617 1 93.81 341 THR B CA 1
ATOM 5318 C C . THR B 1 341 ? 12.234 -34.219 -7.656 1 93.81 341 THR B C 1
ATOM 5320 O O . THR B 1 341 ? 12.766 -35.281 -7.277 1 93.81 341 THR B O 1
ATOM 5323 N N . ARG B 1 342 ? 11.008 -34.156 -8.047 1 95.88 342 ARG B N 1
ATOM 5324 C CA . ARG B 1 342 ? 10.18 -35.344 -8.133 1 95.88 342 ARG B CA 1
ATOM 5325 C C . ARG B 1 342 ? 9.211 -35.281 -9.305 1 95.88 342 ARG B C 1
ATOM 5327 O O . ARG B 1 342 ? 8.586 -34.219 -9.531 1 95.88 342 ARG B O 1
ATOM 5334 N N . VAL B 1 343 ? 9.141 -36.344 -10.047 1 97.88 343 VAL B N 1
ATOM 5335 C CA . VAL B 1 343 ? 8.156 -36.5 -11.117 1 97.88 343 VAL B CA 1
ATOM 5336 C C . VAL B 1 343 ? 7.117 -37.531 -10.703 1 97.88 343 VAL B C 1
ATOM 5338 O O . VAL B 1 343 ? 7.469 -38.656 -10.336 1 97.88 343 VAL B O 1
ATOM 5341 N N . ILE B 1 344 ? 5.879 -37.156 -10.719 1 97.94 344 ILE B N 1
ATOM 5342 C CA . ILE B 1 344 ? 4.809 -38.062 -10.266 1 97.94 344 ILE B CA 1
ATOM 5343 C C . ILE B 1 344 ? 3.709 -38.125 -11.32 1 97.94 344 ILE B C 1
ATOM 5345 O O . ILE B 1 344 ? 3.645 -37.25 -12.211 1 97.94 344 ILE B O 1
ATOM 5349 N N . GLY B 1 345 ? 2.836 -39.156 -11.258 1 97.5 345 GLY B N 1
ATOM 5350 C CA . GLY B 1 345 ? 1.658 -39.25 -12.109 1 97.5 345 GLY B CA 1
ATOM 5351 C C . GLY B 1 345 ? 0.466 -38.5 -11.547 1 97.5 345 GLY B C 1
ATOM 5352 O O . GLY B 1 345 ? 0.511 -38 -10.422 1 97.5 345 GLY B O 1
ATOM 5353 N N . LEU B 1 346 ? -0.603 -38.406 -12.375 1 96.5 346 LEU B N 1
ATOM 5354 C CA . LEU B 1 346 ? -1.818 -37.719 -11.945 1 96.5 346 LEU B CA 1
ATOM 5355 C C . LEU B 1 346 ? -2.395 -38.375 -10.695 1 96.5 346 LEU B C 1
ATOM 5357 O O . LEU B 1 346 ? -2.738 -37.656 -9.734 1 96.5 346 LEU B O 1
ATOM 5361 N N . ALA B 1 347 ? -2.475 -39.688 -10.734 1 94.75 347 ALA B N 1
ATOM 5362 C CA . ALA B 1 347 ? -3.027 -40.406 -9.594 1 94.75 347 ALA B CA 1
ATOM 5363 C C . ALA B 1 347 ? -2.131 -40.25 -8.359 1 94.75 347 ALA B C 1
ATOM 5365 O O . ALA B 1 347 ? -2.623 -40.156 -7.238 1 94.75 347 ALA B O 1
ATOM 5366 N N . GLU B 1 348 ? -0.866 -40.281 -8.57 1 95.62 348 GLU B N 1
ATOM 5367 C CA . GLU B 1 348 ? 0.101 -40.156 -7.48 1 95.62 348 GLU B CA 1
ATOM 5368 C C . GLU B 1 348 ? 0.006 -38.781 -6.805 1 95.62 348 GLU B C 1
ATOM 5370 O O . GLU B 1 348 ? 0.321 -38.656 -5.621 1 95.62 348 GLU B O 1
ATOM 5375 N N . ALA B 1 349 ? -0.441 -37.812 -7.574 1 96.25 349 ALA B N 1
ATOM 5376 C CA . ALA B 1 349 ? -0.625 -36.469 -7.004 1 96.25 349 ALA B CA 1
ATOM 5377 C C . ALA B 1 349 ? -1.664 -36.5 -5.887 1 96.25 349 ALA B C 1
ATOM 5379 O O . ALA B 1 349 ? -1.702 -35.594 -5.047 1 96.25 349 ALA B O 1
ATOM 5380 N N . LEU B 1 350 ? -2.467 -37.562 -5.816 1 96.19 350 LEU B N 1
ATOM 5381 C CA . LEU B 1 350 ? -3.51 -37.688 -4.805 1 96.19 350 LEU B CA 1
ATOM 5382 C C . LEU B 1 350 ? -3.08 -38.625 -3.701 1 96.19 350 LEU B C 1
ATOM 5384 O O . LEU B 1 350 ? -3.889 -39 -2.848 1 96.19 350 LEU B O 1
ATOM 5388 N N . ASP B 1 351 ? -1.861 -39.062 -3.77 1 95.5 351 ASP B N 1
ATOM 5389 C CA . ASP B 1 351 ? -1.322 -39.812 -2.646 1 95.5 351 ASP B CA 1
ATOM 5390 C C . ASP B 1 351 ? -1.11 -38.938 -1.428 1 95.5 351 ASP B C 1
ATOM 5392 O O . ASP B 1 351 ? -0.504 -37.844 -1.533 1 95.5 351 ASP B O 1
ATOM 5396 N N . PRO B 1 352 ? -1.583 -39.312 -0.236 1 96.06 352 PRO B N 1
ATOM 5397 C CA . PRO B 1 352 ? -1.51 -38.469 0.952 1 96.06 352 PRO B CA 1
ATOM 5398 C C . PRO B 1 352 ? -0.084 -38.031 1.275 1 96.06 352 PRO B C 1
ATOM 5400 O O . PRO B 1 352 ? 0.143 -36.875 1.636 1 96.06 352 PRO B O 1
ATOM 5403 N N . GLU B 1 353 ? 0.828 -38.875 1.222 1 95.88 353 GLU B N 1
ATOM 5404 C CA . GLU B 1 353 ? 2.211 -38.562 1.543 1 95.88 353 GLU B CA 1
ATOM 5405 C C . GLU B 1 353 ? 2.805 -37.594 0.502 1 95.88 353 GLU B C 1
ATOM 5407 O O . GLU B 1 353 ? 3.57 -36.688 0.843 1 95.88 353 GLU B O 1
ATOM 5412 N N . VAL B 1 354 ? 2.443 -37.844 -0.777 1 95.94 354 VAL B N 1
ATOM 5413 C CA . VAL B 1 354 ? 2.9 -36.969 -1.854 1 95.94 354 VAL B CA 1
ATOM 5414 C C . VAL B 1 354 ? 2.311 -35.562 -1.673 1 95.94 354 VAL B C 1
ATOM 5416 O O . VAL B 1 354 ? 3.02 -34.562 -1.795 1 95.94 354 VAL B O 1
ATOM 5419 N N . LEU B 1 355 ? 1.047 -35.5 -1.351 1 96.75 355 LEU B N 1
ATOM 5420 C CA . LEU B 1 355 ? 0.38 -34.219 -1.134 1 96.75 355 LEU B CA 1
ATOM 5421 C C . LEU B 1 355 ? 1.024 -33.469 0.022 1 96.75 355 LEU B C 1
ATOM 5423 O O . LEU B 1 355 ? 1.301 -32.281 -0.093 1 96.75 355 LEU B O 1
ATOM 5427 N N . ARG B 1 356 ? 1.34 -34.125 1.127 1 95.31 356 ARG B N 1
ATOM 5428 C CA . ARG B 1 356 ? 1.994 -33.5 2.262 1 95.31 356 ARG B CA 1
ATOM 5429 C C . ARG B 1 356 ? 3.355 -32.938 1.863 1 95.31 356 ARG B C 1
ATOM 5431 O O . ARG B 1 356 ? 3.76 -31.859 2.338 1 95.31 356 ARG B O 1
ATOM 5438 N N . SER B 1 357 ? 3.953 -33.625 1 1 95.06 357 SER B N 1
ATOM 5439 C CA . SER B 1 357 ? 5.285 -33.219 0.565 1 95.06 357 SER B CA 1
ATOM 5440 C C . SER B 1 357 ? 5.227 -31.938 -0.248 1 95.06 357 SER B C 1
ATOM 5442 O O . SER B 1 357 ? 5.969 -31 0.023 1 95.06 357 SER B O 1
ATOM 5444 N N . TYR B 1 358 ? 4.355 -31.875 -1.293 1 94.19 358 TYR B N 1
ATOM 5445 C CA . TYR B 1 358 ? 4.363 -30.656 -2.113 1 94.19 358 TYR B CA 1
ATOM 5446 C C . TYR B 1 358 ? 3.664 -29.516 -1.399 1 94.19 358 TYR B C 1
ATOM 5448 O O . TYR B 1 358 ? 3.865 -28.344 -1.744 1 94.19 358 TYR B O 1
ATOM 5456 N N . GLU B 1 359 ? 2.836 -29.766 -0.42 1 93.94 359 GLU B N 1
ATOM 5457 C CA . GLU B 1 359 ? 2.186 -28.703 0.342 1 93.94 359 GLU B CA 1
ATOM 5458 C C . GLU B 1 359 ? 3.186 -27.984 1.236 1 93.94 359 GLU B C 1
ATOM 5460 O O . GLU B 1 359 ? 2.973 -26.812 1.599 1 93.94 359 GLU B O 1
ATOM 5465 N N . ARG B 1 360 ? 4.301 -28.625 1.566 1 88.94 360 ARG B N 1
ATOM 5466 C CA . ARG B 1 360 ? 5.336 -28.031 2.404 1 88.94 360 ARG B CA 1
ATOM 5467 C C . ARG B 1 360 ? 6.016 -26.859 1.69 1 88.94 360 ARG B C 1
ATOM 5469 O O . ARG B 1 360 ? 6.543 -25.953 2.336 1 88.94 360 ARG B O 1
ATOM 5476 N N . LYS B 1 361 ? 5.934 -26.812 0.402 1 87 361 LYS B N 1
ATOM 5477 C CA . LYS B 1 361 ? 6.551 -25.766 -0.416 1 87 361 LYS B CA 1
ATOM 5478 C C . LYS B 1 361 ? 8.008 -25.562 -0.027 1 87 361 LYS B C 1
ATOM 5480 O O . LYS B 1 361 ? 8.445 -24.422 0.162 1 87 361 LYS B O 1
ATOM 5485 N N . ALA B 1 362 ? 8.727 -26.641 0.15 1 81.38 362 ALA B N 1
ATOM 5486 C CA . ALA B 1 362 ? 10.117 -26.547 0.59 1 81.38 362 ALA B CA 1
ATOM 5487 C C . ALA B 1 362 ? 10.992 -25.922 -0.492 1 81.38 362 ALA B C 1
ATOM 5489 O O . ALA B 1 362 ? 10.844 -26.234 -1.677 1 81.38 362 ALA B O 1
ATOM 5490 N N . THR B 1 363 ? 11.836 -25.047 0.008 1 80.06 363 THR B N 1
ATOM 5491 C CA . THR B 1 363 ? 12.75 -24.391 -0.928 1 80.06 363 THR B CA 1
ATOM 5492 C C . THR B 1 363 ? 13.594 -25.422 -1.662 1 80.06 363 THR B C 1
ATOM 5494 O O . THR B 1 363 ? 14.109 -26.359 -1.049 1 80.06 363 THR B O 1
ATOM 5497 N N . GLY B 1 364 ? 13.57 -25.234 -2.949 1 77.25 364 GLY B N 1
ATOM 5498 C CA . GLY B 1 364 ? 14.398 -26.125 -3.76 1 77.25 364 GLY B CA 1
ATOM 5499 C C . GLY B 1 364 ? 13.672 -27.359 -4.227 1 77.25 364 GLY B C 1
ATOM 5500 O O . GLY B 1 364 ? 14.188 -28.125 -5.055 1 77.25 364 GLY B O 1
ATOM 5501 N N . GLU B 1 365 ? 12.5 -27.516 -3.676 1 84.62 365 GLU B N 1
ATOM 5502 C CA . GLU B 1 365 ? 11.727 -28.672 -4.113 1 84.62 365 GLU B CA 1
ATOM 5503 C C . GLU B 1 365 ? 10.617 -28.25 -5.082 1 84.62 365 GLU B C 1
ATOM 5505 O O . GLU B 1 365 ? 9.914 -27.281 -4.84 1 84.62 365 GLU B O 1
ATOM 5510 N N . LYS B 1 366 ? 10.602 -28.938 -6.184 1 93 366 LYS B N 1
ATOM 5511 C CA . LYS B 1 366 ? 9.57 -28.688 -7.184 1 93 366 LYS B CA 1
ATOM 5512 C C . LYS B 1 366 ? 9.055 -30 -7.785 1 93 366 LYS B C 1
ATOM 5514 O O . LYS B 1 366 ? 9.852 -30.859 -8.18 1 93 366 LYS B O 1
ATOM 5519 N N . PHE B 1 367 ? 7.742 -30.156 -7.785 1 97.12 367 PHE B N 1
ATOM 5520 C CA . PHE B 1 367 ? 7.105 -31.359 -8.297 1 97.12 367 PHE B CA 1
ATOM 5521 C C . PHE B 1 367 ? 6.625 -31.156 -9.727 1 97.12 367 PHE B C 1
ATOM 5523 O O . PHE B 1 367 ? 6.172 -30.062 -10.086 1 97.12 367 PHE B O 1
ATOM 5530 N N . LEU B 1 368 ? 6.797 -32.219 -10.477 1 98.44 368 LEU B N 1
ATOM 5531 C CA . LEU B 1 368 ? 6.281 -32.281 -11.844 1 98.44 368 LEU B CA 1
ATOM 5532 C C . LEU B 1 368 ? 5.309 -33.438 -12 1 98.44 368 LEU B C 1
ATOM 5534 O O . LEU B 1 368 ? 5.648 -34.594 -11.695 1 98.44 368 LEU B O 1
ATOM 5538 N N . ILE B 1 369 ? 4.094 -33.125 -12.406 1 98.56 369 ILE B N 1
ATOM 5539 C CA . ILE B 1 369 ? 3.145 -34.188 -12.766 1 98.56 369 ILE B CA 1
ATOM 5540 C C . ILE B 1 369 ? 3.334 -34.562 -14.234 1 98.56 369 ILE B C 1
ATOM 5542 O O . ILE B 1 369 ? 3.332 -33.719 -15.117 1 98.56 369 ILE B O 1
ATOM 5546 N N . ASP B 1 370 ? 3.537 -35.719 -14.492 1 98.5 370 ASP B N 1
ATOM 5547 C CA . ASP B 1 370 ? 3.523 -36.344 -15.82 1 98.5 370 ASP B CA 1
ATOM 5548 C C . ASP B 1 370 ? 2.299 -37.219 -16 1 98.5 370 ASP B C 1
ATOM 5550 O O . ASP B 1 370 ? 2.311 -38.406 -15.602 1 98.5 370 ASP B O 1
ATOM 5554 N N . PRO B 1 371 ? 1.304 -36.688 -16.672 1 97.69 371 PRO B N 1
ATOM 5555 C CA . PRO B 1 371 ? 0.048 -37.438 -16.797 1 97.69 371 PRO B CA 1
ATOM 5556 C C . PRO B 1 371 ? 0.206 -38.719 -17.578 1 97.69 371 PRO B C 1
ATOM 5558 O O . PRO B 1 371 ? -0.681 -39.594 -17.547 1 97.69 371 PRO B O 1
ATOM 5561 N N . THR B 1 372 ? 1.216 -38.875 -18.281 1 95.5 372 THR B N 1
ATOM 5562 C CA . THR B 1 372 ? 1.414 -40.094 -19.078 1 95.5 372 THR B CA 1
ATOM 5563 C C . THR B 1 372 ? 1.904 -41.25 -18.219 1 95.5 372 THR B C 1
ATOM 5565 O O . THR B 1 372 ? 1.939 -42.375 -18.656 1 95.5 372 THR B O 1
ATOM 5568 N N . ARG B 1 373 ? 2.229 -40.844 -17.031 1 91.25 373 ARG B N 1
ATOM 5569 C CA . ARG B 1 373 ? 2.652 -41.844 -16.078 1 91.25 373 ARG B CA 1
ATOM 5570 C C . ARG B 1 373 ? 1.455 -42.438 -15.328 1 91.25 373 ARG B C 1
ATOM 5572 O O . ARG B 1 373 ? 0.737 -41.719 -14.633 1 91.25 373 ARG B O 1
ATOM 5579 N N . GLY B 1 374 ? 1.284 -43.812 -15.438 1 77.19 374 GLY B N 1
ATOM 5580 C CA . GLY B 1 374 ? 0.256 -44.5 -14.672 1 77.19 374 GLY B CA 1
ATOM 5581 C C . GLY B 1 374 ? -1.147 -44.219 -15.172 1 77.19 374 GLY B C 1
ATOM 5582 O O . GLY B 1 374 ? -1.361 -43.312 -15.961 1 77.19 374 GLY B O 1
#